Protein AF-0000000082378836 (afdb_homodimer)

Secondary structure (DSSP, 8-state):
-HHHHHHHHHHHS------SHHHHHHHHHHHHHHTHHHHHHHHHHHHHHHHHHHHHIIIIIHHHHHHHHHHHHHHHHS-TTSHHHHHHHHHHHHHHHHHHHHHHHHHHHHHHHHHHHHHHHHHHHHHHHHT----HHHHHHHHHHHTHHHHHHHHHHHHHHHHHHHHHHHHHHHHHHHHTT-HHHHHHHHHHHHHHHHHHHHHHHHHHHHHHHHHHSTT--THHHHHHHHHHHTTSHHHHHHHHHHHHHHHHHHHHHHHHHHHHS-S-HHHHHHHHHHHHHHHHHHHHHHHHHHHHHHHHHHHHTTPPPTTHHHHHHTS------------/-HHHHHHHHHHHS------SHHHHHHHHHHHHHHTHHHHHHHHHHHHHHHHHHHHHIIIIIHHHHHHHHHHHHHHHHS-TTSHHHHHHHHHHHHHHHHHHHHHHHHHHHHHHHHHHHHHHHHHHHHHHHHT----HHHHHHHHHHHTHHHHHHHHHHHHHHHHHHHHHHHHHHHHHHHHTT-HHHHHHHHHHHHHHHHHHHHHHHHHHHHHHHHHHSTT--THHHHHHHHHHHTT-HHHHHHHHHHHHHHHHHHHHHHHHHHHHS-S-HHHHHHHHHHHHHHHHHHHHHHHHHHHHHHHHHHHHTTPPPTTHHHHHHT-------------

pLDDT: mean 81.33, std 16.95, range [25.81, 95.31]

Structure (mmCIF, N/CA/C/O backbone):
data_AF-0000000082378836-model_v1
#
loop_
_entity.id
_entity.type
_entity.pdbx_description
1 polymer 'Uncharacterized protein'
#
loop_
_atom_site.group_PDB
_atom_site.id
_atom_site.type_symbol
_atom_site.label_atom_id
_atom_site.label_alt_id
_atom_site.label_comp_id
_atom_site.label_asym_id
_atom_site.label_entity_id
_atom_site.label_seq_id
_atom_site.pdbx_PDB_ins_code
_atom_site.Cartn_x
_atom_site.Cartn_y
_atom_site.Cartn_z
_atom_site.occupancy
_atom_site.B_iso_or_equiv
_atom_site.auth_seq_id
_atom_site.auth_comp_id
_atom_site.auth_asym_id
_atom_site.auth_atom_id
_atom_site.pdbx_PDB_model_num
ATOM 1 N N . MET A 1 1 ? -24.438 39.75 37.062 1 28.97 1 MET A N 1
ATOM 2 C CA . MET A 1 1 ? -23.281 38.844 37.25 1 28.97 1 MET A CA 1
ATOM 3 C C . MET A 1 1 ? -23.719 37.406 37.25 1 28.97 1 MET A C 1
ATOM 5 O O . MET A 1 1 ? -22.875 36.5 37.156 1 28.97 1 MET A O 1
ATOM 9 N N . GLY A 1 2 ? -25 37 37.531 1 36.09 2 GLY A N 1
ATOM 10 C CA . GLY A 1 2 ? -25.531 35.656 37.688 1 36.09 2 GLY A CA 1
ATOM 11 C C . GLY A 1 2 ? -25.734 34.969 36.375 1 36.09 2 GLY A C 1
ATOM 12 O O . GLY A 1 2 ? -25.734 33.719 36.312 1 36.09 2 GLY A O 1
ATOM 13 N N . LYS A 1 3 ? -26.234 35.594 35.375 1 44.06 3 LYS A N 1
ATOM 14 C CA . LYS A 1 3 ? -26.547 34.938 34.125 1 44.06 3 LYS A CA 1
ATOM 15 C C . LYS A 1 3 ? -25.266 34.562 33.375 1 44.06 3 LYS A C 1
ATOM 17 O O . LYS A 1 3 ? -25.266 33.594 32.594 1 44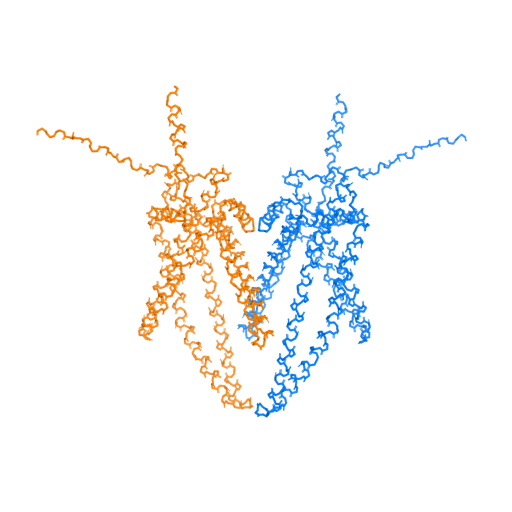.06 3 LYS A O 1
ATOM 22 N N . ALA A 1 4 ? -24.234 35.406 33.406 1 43.12 4 ALA A N 1
ATOM 23 C CA . ALA A 1 4 ? -22.984 35.062 32.75 1 43.12 4 ALA A CA 1
ATOM 24 C C . ALA A 1 4 ? -22.359 33.812 33.375 1 43.12 4 ALA A C 1
ATOM 26 O O . ALA A 1 4 ? -21.781 32.969 32.656 1 43.12 4 ALA A O 1
ATOM 27 N N . GLU A 1 5 ? -22.422 33.625 34.688 1 39.66 5 GLU A N 1
ATOM 28 C CA . GLU A 1 5 ? -21.891 32.406 35.344 1 39.66 5 GLU A CA 1
ATOM 29 C C . GLU A 1 5 ? -22.703 31.188 34.938 1 39.66 5 GLU A C 1
ATOM 31 O O . GLU A 1 5 ? -22.141 30.094 34.812 1 39.66 5 GLU A O 1
ATOM 36 N N . ALA A 1 6 ? -24.047 31.375 34.781 1 37.59 6 ALA A N 1
ATOM 37 C CA . ALA A 1 6 ? -24.875 30.219 34.438 1 37.59 6 ALA A CA 1
ATOM 38 C C . ALA A 1 6 ? -24.562 29.75 33 1 37.59 6 ALA A C 1
ATOM 40 O O . ALA A 1 6 ? -24.547 28.547 32.719 1 37.59 6 ALA A O 1
ATOM 41 N N . LEU A 1 7 ? -24.312 30.703 32.062 1 35.66 7 LEU A N 1
ATOM 42 C CA . LEU A 1 7 ? -23.969 30.328 30.688 1 35.66 7 LEU A CA 1
ATOM 43 C C . LEU A 1 7 ? -22.594 29.656 30.641 1 35.66 7 LEU A C 1
ATOM 45 O O . LEU A 1 7 ? -22.391 28.734 29.859 1 35.66 7 LEU A O 1
ATOM 49 N N . SER A 1 8 ? -21.609 30.156 31.438 1 36.69 8 SER A N 1
ATOM 50 C CA . SER A 1 8 ? -20.312 29.484 31.5 1 36.69 8 SER A CA 1
ATOM 51 C C . SER A 1 8 ? -20.422 28.109 32.125 1 36.69 8 SER A C 1
ATOM 53 O O . SER A 1 8 ? -19.688 27.188 31.781 1 36.69 8 SER A O 1
ATOM 55 N N . LEU A 1 9 ? -21.203 27.891 33.25 1 33.91 9 LEU A N 1
ATOM 56 C CA . LEU A 1 9 ? -21.406 26.578 33.844 1 33.91 9 LEU A CA 1
ATOM 57 C C . LEU A 1 9 ? -22.109 25.641 32.844 1 33.91 9 LEU A C 1
ATOM 59 O O . LEU A 1 9 ? -21.828 24.438 32.844 1 33.91 9 LEU A O 1
ATOM 63 N N . ILE A 1 10 ? -23.188 26.047 32.094 1 37.09 10 ILE A N 1
ATOM 64 C CA . ILE A 1 10 ? -23.859 25.25 31.094 1 37.09 10 ILE A CA 1
ATOM 65 C C . ILE A 1 10 ? -22.906 24.953 29.953 1 37.09 10 ILE A C 1
ATOM 67 O O . ILE A 1 10 ? -22.922 23.859 29.375 1 37.09 10 ILE A O 1
ATOM 71 N N . THR A 1 11 ? -22.141 25.906 29.438 1 38.75 11 THR A N 1
ATOM 72 C CA . THR A 1 11 ? -21.094 25.656 28.438 1 38.75 11 THR A CA 1
ATOM 73 C C . THR A 1 11 ? -20.031 24.703 28.984 1 38.75 11 THR A C 1
ATOM 75 O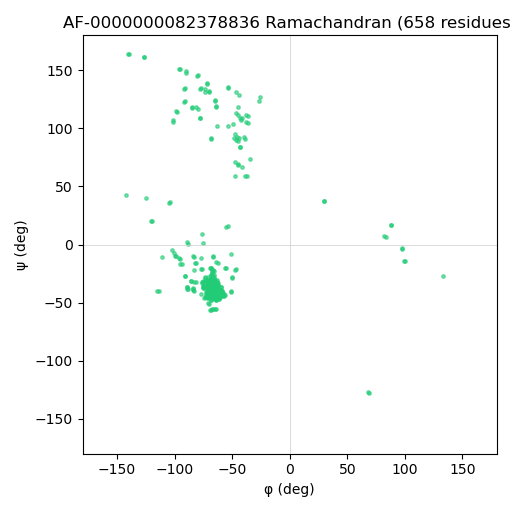 O . THR A 1 11 ? -19.406 23.969 28.234 1 38.75 11 THR A O 1
ATOM 78 N N . ALA A 1 12 ? -19.531 24.844 30.188 1 37.69 12 ALA A N 1
ATOM 79 C CA . ALA A 1 12 ? -18.594 24.031 30.953 1 37.69 12 ALA A CA 1
ATOM 80 C C . ALA A 1 12 ? -19.203 22.656 31.266 1 37.69 12 ALA A C 1
ATOM 82 O O . ALA A 1 12 ? -18.531 21.797 31.844 1 37.69 12 ALA A O 1
ATOM 83 N N . ALA A 1 13 ? -20.438 22.547 31.734 1 36.25 13 ALA A N 1
ATOM 84 C CA . ALA A 1 13 ? -21.047 21.234 32 1 36.25 13 ALA A CA 1
ATOM 85 C C . ALA A 1 13 ? -20.828 20.281 30.828 1 36.25 13 ALA A C 1
ATOM 87 O O . ALA A 1 13 ? -21.484 20.406 29.781 1 36.25 13 ALA A O 1
ATOM 88 N N . GLU A 1 14 ? -19.688 20 30.469 1 41.69 14 GLU A N 1
ATOM 89 C CA . GLU A 1 14 ? -18.875 19.172 29.594 1 41.69 14 GLU A CA 1
ATOM 90 C C . GLU A 1 14 ? -19.5 17.797 29.406 1 41.69 14 GLU A C 1
ATOM 92 O O . GLU A 1 14 ? -19.672 17.031 30.359 1 41.69 14 GLU A O 1
ATOM 97 N N . LYS A 1 15 ? -20.641 17.641 28.609 1 46.25 15 LYS A N 1
ATOM 98 C CA . LYS A 1 15 ? -21.109 16.281 28.328 1 46.25 15 LYS A CA 1
ATOM 99 C C . LYS A 1 15 ? -19.969 15.281 28.391 1 46.25 15 LYS A C 1
ATOM 101 O O . LYS A 1 15 ? -18.875 15.547 27.875 1 46.25 15 LYS A O 1
ATOM 106 N N . PRO A 1 16 ? -20.266 14.352 29.266 1 53.03 16 PRO A N 1
ATOM 107 C CA . PRO A 1 16 ? -19.188 13.375 29.469 1 53.03 16 PRO A CA 1
ATOM 108 C C . PRO A 1 16 ? -18.641 12.82 28.156 1 53.03 16 PRO A C 1
ATOM 110 O O . PRO A 1 16 ? -19.406 12.484 27.25 1 53.03 16 PRO A O 1
ATOM 113 N N . ARG A 1 17 ? -17.516 13.273 27.75 1 64.81 17 ARG A N 1
ATOM 114 C CA . ARG A 1 17 ? -16.703 12.742 26.656 1 64.81 17 ARG A CA 1
ATOM 115 C C . ARG A 1 17 ? -16.75 11.219 26.641 1 64.81 17 ARG A C 1
ATOM 117 O O . ARG A 1 17 ? -16.578 10.57 27.688 1 64.81 17 ARG A O 1
ATOM 124 N N . PRO A 1 18 ? -17.438 10.766 25.516 1 71.75 18 PRO A N 1
ATOM 125 C CA . PRO A 1 18 ? -17.359 9.305 25.484 1 71.75 18 PRO A CA 1
ATOM 126 C C . PRO A 1 18 ? -15.945 8.781 25.734 1 71.75 18 PRO A C 1
ATOM 128 O O . PRO A 1 18 ? -15.008 9.164 25.031 1 71.75 18 PRO A O 1
ATOM 131 N N . SER A 1 19 ? -15.875 8.172 26.812 1 75.31 19 SER A N 1
ATOM 132 C CA . SER A 1 19 ? -14.562 7.656 27.203 1 75.31 19 SER A CA 1
ATOM 133 C C . SER A 1 19 ? -14.445 6.164 26.891 1 75.31 19 SER A C 1
ATOM 135 O O . SER A 1 19 ? -13.336 5.621 26.828 1 75.31 19 SER A O 1
ATOM 137 N N . THR A 1 20 ? -15.664 5.656 26.531 1 85.06 20 THR A N 1
ATOM 138 C CA . THR A 1 20 ? -15.625 4.215 26.297 1 85.06 20 THR A CA 1
ATOM 139 C C . THR A 1 20 ? -16.188 3.871 24.922 1 85.06 20 THR A C 1
ATOM 141 O O . THR A 1 20 ? -16.891 4.672 24.312 1 85.06 20 THR A O 1
ATOM 144 N N . ALA A 1 21 ? -15.859 2.752 24.516 1 90.62 21 ALA A N 1
ATOM 145 C CA . ALA A 1 21 ? -16.312 2.275 23.203 1 90.62 21 ALA A CA 1
ATOM 146 C C . ALA A 1 21 ? -17.828 2.131 23.156 1 90.62 21 ALA A C 1
ATOM 148 O O . ALA A 1 21 ? -18.453 2.451 22.156 1 90.62 21 ALA A O 1
ATOM 149 N N . LEU A 1 22 ? -18.469 1.757 24.234 1 90.44 22 LEU A N 1
ATOM 150 C CA . LEU A 1 22 ? -19.906 1.527 24.281 1 90.44 22 LEU A CA 1
ATOM 151 C C . LEU A 1 22 ? -20.672 2.844 24.203 1 90.44 22 LEU A C 1
ATOM 153 O O . LEU A 1 22 ? -21.75 2.902 23.609 1 90.44 22 LEU A O 1
ATOM 157 N N . GLN A 1 23 ? -20.109 3.852 24.688 1 90.88 23 GLN A N 1
ATOM 158 C CA . GLN A 1 23 ? -20.719 5.172 24.609 1 90.88 23 GLN A CA 1
ATOM 159 C C . GLN A 1 23 ? -20.688 5.699 23.172 1 90.88 23 GLN A C 1
ATOM 161 O O . GLN A 1 23 ? -21.641 6.34 22.719 1 90.88 23 GLN A O 1
ATOM 166 N N . ILE A 1 24 ? -19.656 5.34 22.531 1 92.69 24 ILE A N 1
ATOM 167 C CA . ILE A 1 24 ? -19.516 5.742 21.141 1 92.69 24 ILE A CA 1
ATOM 168 C C . ILE A 1 24 ? -20.547 5 20.297 1 92.69 24 ILE A C 1
ATOM 170 O O . ILE A 1 24 ? -21.172 5.59 19.391 1 92.69 24 ILE A O 1
ATOM 174 N N . PHE A 1 25 ? -20.766 3.768 20.672 1 94.12 25 PHE A N 1
ATOM 175 C CA . PHE A 1 25 ? -21.766 2.975 19.938 1 94.12 25 PHE A CA 1
ATOM 176 C C . PHE A 1 25 ? -23.156 3.529 20.156 1 94.12 25 PHE A C 1
ATOM 178 O O . PHE A 1 25 ? -23.969 3.578 19.219 1 94.12 25 PHE A O 1
ATOM 185 N N . ARG A 1 26 ? -23.406 3.979 21.297 1 92.62 26 ARG A N 1
ATOM 186 C CA . ARG A 1 26 ? -24.719 4.527 21.609 1 92.62 26 ARG A CA 1
ATOM 187 C C . ARG A 1 26 ? -24.953 5.844 20.875 1 92.62 26 ARG A C 1
ATOM 189 O O . ARG A 1 26 ? -26.031 6.066 20.328 1 92.62 26 ARG A O 1
ATOM 196 N N . GLU A 1 27 ? -23.969 6.609 20.859 1 91.44 27 GLU A N 1
ATOM 197 C CA . GLU A 1 27 ? -24.094 7.883 20.156 1 91.44 27 GLU A CA 1
ATOM 198 C C . GLU A 1 27 ? -24.266 7.664 18.656 1 91.44 27 GLU A C 1
ATOM 200 O O . GLU A 1 27 ? -25.031 8.383 18 1 91.44 27 GLU A O 1
ATOM 205 N N . ALA A 1 28 ? -23.562 6.695 18.156 1 93.81 28 ALA A N 1
ATOM 206 C CA . ALA A 1 28 ? -23.672 6.387 16.734 1 93.81 28 ALA A CA 1
ATOM 207 C C . ALA A 1 28 ? -25.078 5.887 16.375 1 93.81 28 ALA A C 1
ATOM 209 O O . ALA A 1 28 ? -25.625 6.25 15.336 1 93.81 28 ALA A O 1
ATOM 210 N N . THR A 1 29 ? -25.594 5.109 17.25 1 92.5 29 THR A N 1
ATOM 211 C CA . THR A 1 29 ? -26.922 4.578 17.016 1 92.5 29 THR A CA 1
ATOM 212 C C . THR A 1 29 ? -27.969 5.691 17.047 1 92.5 29 THR A C 1
ATOM 214 O O . THR A 1 29 ? -28.906 5.691 16.25 1 92.5 29 THR A O 1
ATOM 217 N N . LYS A 1 30 ? -27.781 6.621 17.875 1 90.81 30 LYS A N 1
ATOM 218 C CA . LYS A 1 30 ? -28.688 7.762 17.953 1 90.81 30 LYS A CA 1
ATOM 219 C C . LYS A 1 30 ? -28.641 8.586 16.672 1 90.81 30 LYS A C 1
ATOM 221 O O . LYS A 1 30 ? -29.688 9.016 16.172 1 90.81 30 LYS A O 1
ATOM 226 N N . LEU A 1 31 ? -27.5 8.719 16.172 1 90 31 LEU A N 1
ATOM 227 C CA . LEU A 1 31 ? -27.344 9.5 14.953 1 90 31 LEU A CA 1
ATOM 228 C C . LEU A 1 31 ? -27.938 8.773 13.75 1 90 31 LEU A C 1
ATOM 230 O O . LEU A 1 31 ? -28.516 9.406 12.859 1 90 31 LEU A O 1
ATOM 234 N N . LEU A 1 32 ? -27.781 7.516 13.758 1 91.19 32 LEU A N 1
ATOM 235 C CA . LEU A 1 32 ? -28.344 6.723 12.672 1 91.19 32 LEU A CA 1
ATOM 236 C C . LEU A 1 32 ? -29.875 6.773 12.695 1 91.19 32 LEU A C 1
ATOM 238 O O . LEU A 1 32 ? -30.516 6.793 11.648 1 91.19 32 LEU A O 1
ATOM 242 N N . TRP A 1 33 ? -30.375 6.875 13.891 1 89.94 33 TRP A N 1
ATOM 243 C CA . TRP A 1 33 ? -31.828 6.93 14.039 1 89.94 33 TRP A CA 1
ATOM 244 C C . TRP A 1 33 ? -32.375 8.297 13.641 1 89.94 33 TRP A C 1
ATOM 246 O O . TRP A 1 33 ? -33.438 8.406 13.07 1 89.94 33 TRP A O 1
ATOM 256 N N . ARG A 1 34 ? -31.594 9.258 13.859 1 86.75 34 ARG A N 1
ATOM 257 C CA . ARG A 1 34 ? -31.984 10.617 13.492 1 86.75 34 ARG A CA 1
ATOM 258 C C . ARG A 1 34 ? -32.031 10.781 11.977 1 86.75 34 ARG A C 1
ATOM 260 O O . ARG A 1 34 ? -32.875 11.5 11.438 1 86.75 34 ARG A O 1
ATOM 267 N N . GLY A 1 35 ? -31.109 10.117 11.328 1 87.81 35 GLY A N 1
ATOM 268 C CA . GLY A 1 35 ? -31.062 10.172 9.883 1 87.81 35 GLY A CA 1
ATOM 269 C C . GLY A 1 35 ? -31.594 8.914 9.211 1 87.81 35 GLY A C 1
ATOM 270 O O . GLY A 1 35 ? -31.094 8.5 8.164 1 87.81 35 GLY A O 1
ATOM 271 N N . ARG A 1 36 ? -32.562 8.336 9.719 1 88.38 36 ARG A N 1
ATOM 272 C CA . ARG A 1 36 ? -33 7.027 9.266 1 88.38 36 ARG A CA 1
ATOM 273 C C . ARG A 1 36 ? -33.656 7.121 7.895 1 88.38 36 ARG A C 1
ATOM 275 O O . ARG A 1 36 ? -33.531 6.211 7.07 1 88.38 36 ARG A O 1
ATOM 282 N N . LYS A 1 37 ? -34.344 8.156 7.535 1 88.38 37 LYS A N 1
ATOM 283 C CA . LYS A 1 37 ? -35.062 8.266 6.27 1 88.38 37 LYS A CA 1
ATOM 284 C C . LYS A 1 37 ? -34.094 8.305 5.086 1 88.38 37 LYS A C 1
ATOM 286 O O . LYS A 1 37 ? -34.156 7.438 4.211 1 88.38 37 LYS A O 1
ATOM 291 N N . PRO A 1 38 ? -33.219 9.25 5.184 1 89.62 38 PRO A N 1
ATOM 292 C CA . PRO A 1 38 ? -32.281 9.219 4.066 1 89.62 38 PRO A CA 1
ATOM 293 C C . PRO A 1 38 ? -31.375 7.988 4.09 1 89.62 38 PRO A C 1
ATOM 295 O O . PRO A 1 38 ? -30.969 7.488 3.035 1 89.62 38 PRO A O 1
ATOM 298 N N . MET A 1 39 ? -31.156 7.492 5.215 1 90.5 39 MET A N 1
ATOM 299 C CA . MET A 1 39 ? -30.297 6.316 5.344 1 90.5 39 MET A CA 1
ATOM 300 C C . MET A 1 39 ? -30.938 5.098 4.691 1 90.5 39 MET A C 1
ATOM 302 O O . MET A 1 39 ? -30.266 4.328 4.004 1 90.5 39 MET A O 1
ATOM 306 N N . LEU A 1 40 ? -32.156 4.938 4.934 1 89.81 40 LEU A N 1
ATOM 307 C CA . LEU A 1 40 ? -32.875 3.812 4.34 1 89.81 40 LEU A CA 1
ATOM 308 C C . LEU A 1 40 ? -32.906 3.924 2.82 1 89.81 40 LEU A C 1
ATOM 310 O O . LEU A 1 40 ? -32.75 2.918 2.117 1 89.81 40 LEU A O 1
ATOM 314 N N . ALA A 1 41 ? -33.031 5.125 2.385 1 91.19 41 ALA A N 1
ATOM 315 C CA . ALA A 1 41 ? -33 5.34 0.94 1 91.19 41 ALA A CA 1
ATOM 316 C C . ALA A 1 41 ? -31.656 4.98 0.342 1 91.19 41 ALA A C 1
ATOM 318 O O . ALA A 1 41 ? -31.578 4.348 -0.715 1 91.19 41 ALA A O 1
ATOM 319 N N . ILE A 1 42 ? -30.641 5.32 1.013 1 90.94 42 ILE A N 1
ATOM 320 C CA . ILE A 1 42 ? -29.281 5.039 0.553 1 90.94 42 ILE A CA 1
ATOM 321 C C . ILE A 1 42 ? -29.031 3.531 0.562 1 90.94 42 ILE A C 1
ATOM 323 O O . ILE A 1 42 ? -28.484 2.98 -0.396 1 90.94 42 ILE A O 1
ATOM 327 N N . LEU A 1 43 ? -29.453 2.908 1.577 1 91.06 43 LEU A N 1
ATOM 328 C CA . LEU A 1 43 ? -29.234 1.47 1.707 1 91.06 43 LEU A CA 1
ATOM 329 C C . LEU A 1 43 ? -30.016 0.708 0.637 1 91.06 43 LEU A C 1
ATOM 331 O O . LEU A 1 43 ? -29.516 -0.281 0.092 1 91.06 43 LEU A O 1
ATOM 335 N N . LEU A 1 44 ? -31.156 1.253 0.313 1 90.31 44 LEU A N 1
ATOM 336 C CA . LEU A 1 44 ? -31.953 0.609 -0.721 1 90.31 44 LEU A CA 1
ATOM 337 C C . LEU A 1 44 ? -31.312 0.782 -2.094 1 90.31 44 LEU A C 1
ATOM 339 O O . LEU A 1 44 ? -31.312 -0.145 -2.906 1 90.31 44 LEU A O 1
ATOM 343 N N . ILE A 1 45 ? -30.766 1.862 -2.291 1 90.19 45 ILE A N 1
ATOM 344 C CA . ILE A 1 45 ? -30.078 2.125 -3.557 1 90.19 45 ILE A CA 1
ATOM 345 C C . ILE A 1 45 ? -28.859 1.222 -3.688 1 90.19 45 ILE A C 1
ATOM 347 O O . ILE A 1 45 ? -28.594 0.677 -4.762 1 90.19 45 ILE A O 1
ATOM 351 N N . LEU A 1 46 ? -28.203 1.032 -2.59 1 92.5 46 LEU A N 1
ATOM 352 C CA . LEU A 1 46 ? -26.969 0.268 -2.619 1 92.5 46 LEU A CA 1
ATOM 353 C C . LEU A 1 46 ? -27.25 -1.23 -2.605 1 92.5 46 LEU A C 1
ATOM 355 O O . LEU A 1 46 ? -26.375 -2.035 -2.928 1 92.5 46 LEU A O 1
ATOM 359 N N . LEU A 1 47 ? -28.422 -1.559 -2.262 1 90.19 47 LEU A N 1
ATOM 360 C CA . LEU A 1 47 ? -28.797 -2.969 -2.297 1 90.19 47 LEU A CA 1
ATOM 361 C C . LEU A 1 47 ? -28.844 -3.48 -3.732 1 90.19 47 LEU A C 1
ATOM 363 O O . LEU A 1 47 ? -28.594 -4.66 -3.984 1 90.19 47 LEU A O 1
ATOM 367 N N . LEU A 1 48 ? -29.047 -2.631 -4.645 1 88.5 48 LEU A N 1
ATOM 368 C CA . LEU A 1 48 ? -29.156 -3.018 -6.047 1 88.5 48 LEU A CA 1
ATOM 369 C C . LEU A 1 48 ? -27.812 -3.516 -6.574 1 88.5 48 LEU A C 1
ATOM 371 O O . LEU A 1 48 ? -27.703 -4.656 -7.035 1 88.5 48 LEU A O 1
ATOM 375 N N . PRO A 1 49 ? -26.812 -2.699 -6.453 1 88.62 49 PRO A N 1
ATOM 376 C CA . PRO A 1 49 ? -25.531 -3.223 -6.93 1 88.62 49 PRO A CA 1
ATOM 377 C C . PRO A 1 49 ? -25.062 -4.445 -6.145 1 88.62 49 PRO A C 1
ATOM 379 O O . PRO A 1 49 ? -24.438 -5.348 -6.711 1 88.62 49 PRO A O 1
ATOM 382 N N . GLN A 1 50 ? -25.359 -4.539 -4.93 1 87.62 50 GLN A N 1
ATOM 383 C CA . GLN A 1 50 ? -24.969 -5.707 -4.148 1 87.62 50 GLN A CA 1
ATOM 384 C C . GLN A 1 50 ? -25.75 -6.941 -4.586 1 87.62 50 GLN A C 1
ATOM 386 O O . GLN A 1 50 ? -25.203 -8.047 -4.617 1 87.62 50 GLN A O 1
ATOM 391 N N . ALA A 1 51 ? -26.969 -6.695 -4.906 1 86.06 51 ALA A N 1
ATOM 392 C CA . ALA A 1 51 ? -27.766 -7.797 -5.422 1 86.06 51 ALA A CA 1
ATOM 393 C C . ALA A 1 51 ? -27.25 -8.273 -6.773 1 86.06 51 ALA A C 1
ATOM 395 O O . ALA A 1 51 ? -27.25 -9.477 -7.051 1 86.06 51 ALA A O 1
ATOM 396 N N . LEU A 1 52 ? -26.797 -7.355 -7.539 1 84.56 52 LEU A N 1
ATOM 397 C CA . LEU A 1 52 ? -26.219 -7.703 -8.836 1 84.56 52 LEU A CA 1
ATOM 398 C C . LEU A 1 52 ? -24.953 -8.539 -8.656 1 84.56 52 LEU A C 1
ATOM 400 O O . LEU A 1 52 ? -24.719 -9.484 -9.414 1 84.56 52 LEU A O 1
ATOM 404 N N . VAL A 1 53 ? -24.203 -8.242 -7.668 1 85.38 53 VAL A N 1
ATOM 405 C CA . VAL A 1 53 ? -22.984 -8.992 -7.398 1 85.38 53 VAL A CA 1
ATOM 406 C C . VAL A 1 53 ? -23.328 -10.398 -6.918 1 85.38 53 VAL A C 1
ATOM 408 O O . VAL A 1 53 ? -22.734 -11.375 -7.383 1 85.38 53 VAL A O 1
ATOM 411 N N . VAL A 1 54 ? -24.281 -10.492 -6.098 1 83 54 VAL A N 1
ATOM 412 C CA . VAL A 1 54 ? -24.672 -11.797 -5.574 1 83 54 VAL A CA 1
ATOM 413 C C . VAL A 1 54 ? -25.25 -12.648 -6.703 1 83 54 VAL A C 1
ATOM 415 O O . VAL A 1 54 ? -24.906 -13.828 -6.828 1 83 54 VAL A O 1
ATOM 418 N N . LEU A 1 55 ? -26.031 -12.031 -7.48 1 78.38 55 LEU A N 1
ATOM 419 C CA . LEU A 1 55 ? -26.609 -12.742 -8.609 1 78.38 55 LEU A CA 1
ATOM 420 C C . LEU A 1 55 ? -25.531 -13.164 -9.609 1 78.38 55 LEU A C 1
ATOM 422 O O . LEU A 1 55 ? -25.562 -14.281 -10.125 1 78.38 55 LEU A O 1
ATOM 426 N N . GLY A 1 56 ? -24.609 -12.297 -9.859 1 78.31 56 GLY A N 1
ATOM 427 C CA . GLY A 1 56 ? -23.516 -12.625 -10.758 1 78.31 56 GLY A CA 1
ATOM 428 C C . GLY A 1 56 ? -22.625 -13.75 -10.242 1 78.31 56 GLY A C 1
ATOM 429 O O . GLY A 1 56 ? -22.219 -14.625 -11.008 1 78.31 56 GLY A O 1
ATOM 430 N N . LEU A 1 57 ? -22.391 -13.781 -8.977 1 78.12 57 LEU A N 1
ATOM 431 C CA . LEU A 1 57 ? -21.578 -14.828 -8.367 1 78.12 57 LEU A CA 1
ATOM 432 C C . LEU A 1 57 ? -22.281 -16.172 -8.438 1 78.12 57 LEU A C 1
ATOM 434 O O . LEU A 1 57 ? -21.656 -17.188 -8.75 1 78.12 57 LEU A O 1
ATOM 438 N N . TYR A 1 58 ? -23.594 -16.156 -8.328 1 76.69 58 TYR A N 1
ATOM 439 C CA . TYR A 1 58 ? -24.359 -17.391 -8.305 1 76.69 58 TYR A CA 1
ATOM 440 C C . TYR A 1 58 ? -24.641 -17.891 -9.719 1 76.69 58 TYR A C 1
ATOM 442 O O . TYR A 1 58 ? -24.547 -19.094 -9.992 1 76.69 58 TYR A O 1
ATOM 450 N N . LEU A 1 59 ? -24.922 -17 -10.594 1 74.62 59 LEU A N 1
ATOM 451 C CA . LEU A 1 59 ? -25.375 -17.406 -11.922 1 74.62 59 LEU A CA 1
ATOM 452 C C . LEU A 1 59 ? -24.188 -17.672 -12.836 1 74.62 59 LEU A C 1
ATOM 454 O O . LEU A 1 59 ? -24.234 -18.578 -13.68 1 74.62 59 LEU A O 1
ATOM 458 N N . PHE A 1 60 ? -23.109 -16.922 -12.57 1 77.38 60 PHE A N 1
ATOM 459 C CA . PHE A 1 60 ? -22.047 -17.016 -13.555 1 77.38 60 PHE A CA 1
ATOM 460 C C . PHE A 1 60 ? -20.797 -17.641 -12.945 1 77.38 60 PHE A C 1
ATOM 462 O O . PHE A 1 60 ? -20.25 -18.594 -13.477 1 77.38 60 PHE A O 1
ATOM 469 N N . VAL A 1 61 ? -20.453 -17.328 -11.758 1 79 61 VAL A N 1
ATOM 470 C CA . VAL A 1 61 ? -19.156 -17.703 -11.211 1 79 61 VAL A CA 1
ATOM 471 C C . VAL A 1 61 ? -19.219 -19.125 -10.664 1 79 61 VAL A C 1
ATOM 473 O O . VAL A 1 61 ? -18.297 -19.922 -10.883 1 79 61 VAL A O 1
ATOM 476 N N . THR A 1 62 ? -20.312 -19.453 -10.078 1 78.88 62 THR A N 1
ATOM 477 C CA . THR A 1 62 ? -20.391 -20.781 -9.461 1 78.88 62 THR A CA 1
ATOM 478 C C . THR A 1 62 ? -20.453 -21.875 -10.531 1 78.88 62 THR A C 1
ATOM 480 O O . THR A 1 62 ? -19.656 -22.812 -10.492 1 78.88 62 THR A O 1
ATOM 483 N N . PRO A 1 63 ? -21.328 -21.766 -11.508 1 81.62 63 PRO A N 1
ATOM 484 C CA . PRO A 1 63 ? -21.328 -22.812 -12.531 1 81.62 63 PRO A CA 1
ATOM 485 C C . PRO A 1 63 ? -20.031 -22.844 -13.344 1 81.62 63 PRO A C 1
ATOM 487 O O . PRO A 1 63 ? -19.562 -23.922 -13.719 1 81.62 63 PRO A O 1
ATOM 490 N N . LEU A 1 64 ? -19.5 -21.75 -13.594 1 84.62 64 LEU A N 1
ATOM 491 C CA . LEU A 1 64 ? -18.25 -21.703 -14.352 1 84.62 64 LEU A CA 1
ATOM 492 C C . LEU A 1 64 ? -17.109 -22.328 -13.562 1 84.62 64 LEU A C 1
ATOM 494 O O . LEU A 1 64 ? -16.281 -23.031 -14.133 1 84.62 64 LEU A O 1
ATOM 498 N N . THR A 1 65 ? -17.016 -22.125 -12.281 1 86.31 65 THR A N 1
ATOM 499 C CA . THR A 1 65 ? -15.984 -22.719 -11.438 1 86.31 65 THR A CA 1
ATOM 500 C C . THR A 1 65 ? -16.156 -24.234 -11.344 1 86.31 65 THR A C 1
ATOM 502 O O . THR A 1 65 ? -15.18 -24.984 -11.391 1 86.31 65 THR A O 1
ATOM 505 N N . LYS A 1 66 ? -17.359 -24.703 -11.281 1 84.44 66 LYS A N 1
ATOM 506 C CA . LYS A 1 66 ? -17.609 -26.141 -11.242 1 84.44 66 LYS A CA 1
ATOM 507 C C . LYS A 1 66 ? -17.219 -26.812 -12.555 1 84.44 66 LYS A C 1
ATOM 509 O O . LYS A 1 66 ? -16.578 -27.875 -12.555 1 84.44 66 LYS A O 1
ATOM 514 N N . ASP A 1 67 ? -17.609 -26.109 -13.539 1 88.19 67 ASP A N 1
ATOM 515 C CA . ASP A 1 67 ? -17.266 -26.641 -14.859 1 88.19 67 ASP A CA 1
ATOM 516 C C . ASP A 1 67 ? -15.75 -26.688 -15.047 1 88.19 67 ASP A C 1
ATOM 518 O O . ASP A 1 67 ? -15.227 -27.672 -15.586 1 88.19 67 ASP A O 1
ATOM 522 N N . MET A 1 68 ? -15.094 -25.672 -14.641 1 88.44 68 MET A N 1
ATOM 523 C CA . MET A 1 68 ? -13.633 -25.609 -14.742 1 88.44 68 MET A CA 1
ATOM 524 C C . MET A 1 68 ? -12.992 -26.719 -13.906 1 88.44 68 MET A C 1
ATOM 526 O O . MET A 1 68 ? -12.023 -27.359 -14.344 1 88.44 68 MET A O 1
ATOM 530 N N . LEU A 1 69 ? -13.516 -27.031 -12.75 1 85.81 69 LEU A N 1
ATOM 531 C CA . LEU A 1 69 ? -12.961 -28.047 -11.867 1 85.81 69 LEU A CA 1
ATOM 532 C C . LEU A 1 69 ? -13.164 -29.438 -12.453 1 85.81 69 LEU A C 1
ATOM 534 O O . LEU A 1 69 ? -12.258 -30.281 -12.391 1 85.81 69 LEU A O 1
ATOM 538 N N . ILE A 1 70 ? -14.305 -29.641 -13.016 1 87.88 70 ILE A N 1
ATOM 539 C CA . ILE A 1 70 ? -14.586 -30.938 -13.641 1 87.88 70 ILE A CA 1
ATOM 540 C C . ILE A 1 70 ? -13.648 -31.156 -14.82 1 87.88 70 ILE A C 1
ATOM 542 O O . ILE A 1 70 ? -13.062 -32.25 -14.953 1 87.88 70 ILE A O 1
ATOM 546 N N . LYS A 1 71 ? -13.508 -30.141 -15.578 1 90.31 71 LYS A N 1
ATOM 547 C CA . LYS A 1 71 ? -12.617 -30.234 -16.719 1 90.31 71 LYS A CA 1
ATOM 548 C C . LYS A 1 71 ? -11.172 -30.438 -16.281 1 90.31 71 LYS A C 1
ATOM 550 O O . LYS A 1 71 ? -10.422 -31.188 -16.906 1 90.31 71 LYS A O 1
ATOM 555 N N . SER A 1 72 ? -10.742 -29.797 -15.188 1 87.06 72 SER A N 1
ATOM 556 C CA . SER A 1 72 ? -9.383 -29.922 -14.672 1 87.06 72 SER A CA 1
ATOM 557 C C . SER A 1 72 ? -9.125 -31.328 -14.125 1 87.06 72 SER A C 1
ATOM 559 O O . SER A 1 72 ? -8.023 -31.859 -14.266 1 87.06 72 SER A O 1
ATOM 561 N N . PHE A 1 73 ? -10.125 -31.891 -13.602 1 85.81 73 PHE A N 1
ATOM 562 C CA . PHE A 1 73 ? -9.984 -33.25 -13.086 1 85.81 73 PHE A CA 1
ATOM 563 C C . PHE A 1 73 ? -9.922 -34.25 -14.219 1 85.81 73 PHE A C 1
ATOM 565 O O . PHE A 1 73 ? -9.172 -35.25 -14.148 1 85.81 73 PHE A O 1
ATOM 572 N N . THR A 1 74 ? -10.688 -34 -15.258 1 87.38 74 THR A N 1
ATOM 573 C CA . THR A 1 74 ? -10.656 -34.875 -16.422 1 87.38 74 THR A CA 1
ATOM 574 C C . THR A 1 74 ? -9.32 -34.75 -17.156 1 87.38 74 THR A C 1
ATOM 576 O O . THR A 1 74 ? -8.844 -35.688 -17.75 1 87.38 74 THR A O 1
ATOM 579 N N . LEU A 1 75 ? -8.758 -33.594 -17.125 1 86 75 LEU A N 1
ATOM 580 C CA . LEU A 1 75 ? -7.465 -33.344 -17.75 1 86 75 LEU A CA 1
ATOM 581 C C . LEU A 1 75 ? -6.371 -34.188 -17.109 1 86 75 LEU A C 1
ATOM 583 O O . LEU A 1 75 ? -5.457 -34.656 -17.797 1 86 75 LEU A O 1
ATOM 587 N N . LYS A 1 76 ? -6.422 -34.438 -15.844 1 79.44 76 LYS A N 1
ATOM 588 C CA . LYS A 1 76 ? -5.418 -35.188 -15.109 1 79.44 76 LYS A CA 1
ATOM 589 C C . LYS A 1 76 ? -5.438 -36.656 -15.523 1 79.44 76 LYS A C 1
ATOM 591 O O . LYS A 1 76 ? -4.426 -37.375 -15.406 1 79.44 76 LYS A O 1
ATOM 596 N N . THR A 1 77 ? -6.551 -37.156 -16.125 1 81.25 77 THR A N 1
ATOM 597 C CA . THR A 1 77 ? -6.691 -38.562 -16.469 1 81.25 77 THR A CA 1
ATOM 598 C C . THR A 1 77 ? -6.301 -38.812 -17.922 1 81.25 77 THR A C 1
ATOM 600 O O . THR A 1 77 ? -6.133 -39.938 -18.344 1 81.25 77 THR A O 1
ATOM 603 N N . LYS A 1 78 ? -6.164 -37.781 -18.656 1 82.69 78 LYS A N 1
ATOM 604 C CA . LYS A 1 78 ? -5.859 -37.938 -20.062 1 82.69 78 LYS A CA 1
ATOM 605 C C . LYS A 1 78 ? -4.355 -37.844 -20.328 1 82.69 78 LYS A C 1
ATOM 607 O O . LYS A 1 78 ? -3.639 -37.188 -19.562 1 82.69 78 LYS A O 1
AT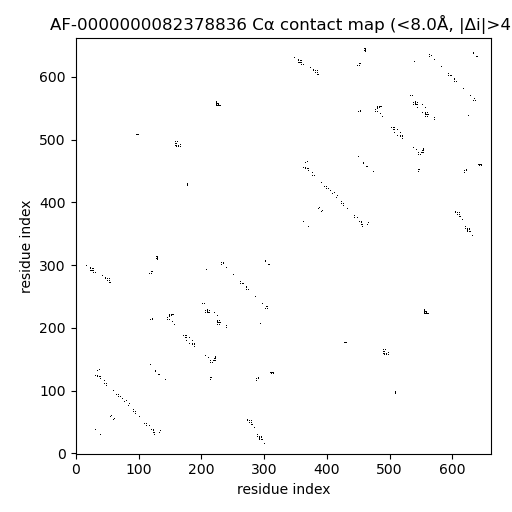OM 612 N N . HIS A 1 79 ? -3.92 -38.5 -21.344 1 78.31 79 HIS A N 1
ATOM 613 C CA . HIS A 1 79 ? -2.508 -38.469 -21.703 1 78.31 79 HIS A CA 1
ATOM 614 C C . HIS A 1 79 ? -2.125 -37.125 -22.328 1 78.31 79 HIS A C 1
ATOM 616 O O . HIS A 1 79 ? -2.873 -36.594 -23.141 1 78.31 79 HIS A O 1
ATOM 622 N N . ARG A 1 80 ? -1.07 -36.5 -21.953 1 78.69 80 ARG A N 1
ATOM 623 C CA . ARG A 1 80 ? -0.59 -35.188 -22.328 1 78.69 80 ARG A CA 1
ATOM 624 C C . ARG A 1 80 ? -0.42 -35.062 -23.828 1 78.69 80 ARG A C 1
ATOM 626 O O . ARG A 1 80 ? -0.533 -33.969 -24.391 1 78.69 80 ARG A O 1
ATOM 633 N N . THR A 1 81 ? -0.31 -36.188 -24.562 1 79.44 81 THR A N 1
ATOM 634 C CA . THR A 1 81 ? -0.037 -36.125 -26 1 79.44 81 THR A CA 1
ATOM 635 C C . THR A 1 81 ? -1.314 -36.375 -26.797 1 79.44 81 THR A C 1
ATOM 637 O O . THR A 1 81 ? -1.318 -36.219 -28.016 1 79.44 81 THR A O 1
ATOM 640 N N . SER A 1 82 ? -2.367 -36.688 -26.156 1 83.81 82 SER A N 1
ATOM 641 C CA . SER A 1 82 ? -3.619 -36.938 -26.859 1 83.81 82 SER A CA 1
ATOM 642 C C . SER A 1 82 ? -4.285 -35.625 -27.281 1 83.81 82 SER A C 1
ATOM 644 O O . SER A 1 82 ? -4.148 -34.594 -26.594 1 83.81 82 SER A O 1
ATOM 646 N N . PRO A 1 83 ? -4.742 -35.5 -28.484 1 86.5 83 PRO A N 1
ATOM 647 C CA . PRO A 1 83 ? -5.469 -34.312 -28.922 1 86.5 83 PRO A CA 1
ATOM 648 C C . PRO A 1 83 ? -6.594 -33.938 -27.969 1 86.5 83 PRO A C 1
ATOM 650 O O . PRO A 1 83 ? -6.891 -32.75 -27.828 1 86.5 83 PRO A O 1
ATOM 653 N N . ALA A 1 84 ? -7.148 -34.938 -27.281 1 86.19 84 ALA A N 1
ATOM 654 C CA . ALA A 1 84 ? -8.211 -34.656 -26.312 1 86.19 84 ALA A CA 1
ATOM 655 C C . ALA A 1 84 ? -7.691 -33.844 -25.141 1 86.19 84 ALA A C 1
ATOM 657 O O . ALA A 1 84 ? -8.414 -33 -24.594 1 86.19 84 ALA A O 1
ATOM 658 N N . TYR A 1 85 ? -6.484 -33.938 -24.859 1 86.31 85 TYR A N 1
ATOM 659 C CA . TYR A 1 85 ? -5.84 -33.188 -23.781 1 86.31 85 TYR A CA 1
ATOM 660 C C . TYR A 1 85 ? -5.719 -31.719 -24.156 1 86.31 85 TYR A C 1
ATOM 662 O O . TYR A 1 85 ? -6.039 -30.844 -23.344 1 86.31 85 TYR A O 1
ATOM 670 N N . HIS A 1 86 ? -5.336 -31.484 -25.359 1 86.56 86 HIS A N 1
ATOM 671 C CA . HIS A 1 86 ? -5.156 -30.109 -25.797 1 86.56 86 HIS A CA 1
ATOM 672 C C . HIS A 1 86 ? -6.496 -29.375 -25.891 1 86.56 86 HIS A C 1
ATOM 674 O O . HIS A 1 86 ? -6.59 -28.188 -25.594 1 86.56 86 HIS A O 1
ATOM 680 N N . GLU A 1 87 ? -7.469 -30.156 -26.297 1 88.69 87 GLU A N 1
ATOM 681 C CA . GLU A 1 87 ? -8.797 -29.562 -26.391 1 88.69 87 GLU A CA 1
ATOM 682 C C . GLU A 1 87 ? -9.336 -29.219 -25 1 88.69 87 GLU A C 1
ATOM 684 O O . GLU A 1 87 ? -9.914 -28.141 -24.797 1 88.69 87 GLU A O 1
ATOM 689 N N . LEU A 1 88 ? -9.109 -30.078 -24.094 1 88.75 88 LEU A N 1
ATOM 690 C CA . LEU A 1 88 ? -9.562 -29.844 -22.734 1 88.75 88 LEU A CA 1
ATOM 691 C C . LEU A 1 88 ? -8.766 -28.719 -22.078 1 88.75 88 LEU A C 1
ATOM 693 O O . LEU A 1 88 ? -9.32 -27.922 -21.312 1 88.75 88 LEU A O 1
ATOM 697 N N . LEU A 1 89 ? -7.555 -28.656 -22.406 1 87.06 89 LEU A N 1
ATOM 698 C CA . LEU A 1 89 ? -6.715 -27.609 -21.859 1 87.06 89 LEU A CA 1
ATOM 699 C C . LEU A 1 89 ? -7.152 -26.234 -22.375 1 87.06 89 LEU A C 1
ATOM 701 O O . LEU A 1 89 ? -7.215 -25.266 -21.609 1 87.06 89 LEU A O 1
ATOM 705 N N . THR A 1 90 ? -7.426 -26.172 -23.578 1 86.69 90 THR A N 1
ATOM 706 C CA . THR A 1 90 ? -7.898 -24.922 -24.156 1 86.69 90 THR A CA 1
ATOM 707 C C . THR A 1 90 ? -9.242 -24.531 -23.562 1 86.69 90 THR A C 1
ATOM 709 O O . THR A 1 90 ? -9.508 -23.344 -23.328 1 86.69 90 THR A O 1
ATOM 712 N N . ALA A 1 91 ? -10.016 -25.531 -23.266 1 88.88 91 ALA A N 1
ATOM 713 C CA . ALA A 1 91 ? -11.32 -25.266 -22.672 1 88.88 91 ALA A CA 1
ATOM 714 C C . ALA A 1 91 ? -11.164 -24.734 -21.234 1 88.88 91 ALA A C 1
ATOM 716 O O . ALA A 1 91 ? -11.883 -23.828 -20.828 1 88.88 91 ALA A O 1
ATOM 717 N N . VAL A 1 92 ? -10.281 -25.281 -20.547 1 87.56 92 VAL A N 1
ATOM 718 C CA . VAL A 1 92 ? -10.023 -24.844 -19.172 1 87.56 92 VAL A CA 1
ATOM 719 C C . VAL A 1 92 ? -9.469 -23.406 -19.188 1 87.56 92 VAL A C 1
ATOM 721 O O . VAL A 1 92 ? -9.859 -22.578 -18.359 1 87.56 92 VAL A O 1
ATOM 724 N N . MET A 1 93 ? -8.664 -23.188 -20.156 1 86.06 93 MET A N 1
ATOM 725 C CA . MET A 1 93 ? -8.07 -21.844 -20.25 1 86.06 93 MET A CA 1
ATOM 726 C C . MET A 1 93 ? -9.133 -20.812 -20.625 1 86.06 93 MET A C 1
ATOM 728 O O . MET A 1 93 ? -9.109 -19.688 -20.109 1 86.06 93 MET A O 1
ATOM 732 N N . ASN A 1 94 ? -10.031 -21.188 -21.391 1 86.25 94 ASN A N 1
ATOM 733 C CA . ASN A 1 94 ? -11.117 -20.281 -21.734 1 86.25 94 ASN A CA 1
ATOM 734 C C . ASN A 1 94 ? -12.031 -20.016 -20.547 1 86.25 94 ASN A C 1
ATOM 736 O O . ASN A 1 94 ? -12.484 -18.875 -20.344 1 86.25 94 ASN A O 1
ATOM 740 N N . ASP A 1 95 ? -12.258 -21.031 -19.812 1 87.94 95 ASP A N 1
ATOM 741 C CA . ASP A 1 95 ? -13.062 -20.859 -18.609 1 87.94 95 ASP A CA 1
ATOM 742 C C . ASP A 1 95 ? -12.352 -19.953 -17.594 1 87.94 95 ASP A C 1
ATOM 744 O O . ASP A 1 95 ? -12.992 -19.125 -16.953 1 87.94 95 ASP A O 1
ATOM 748 N N . LEU A 1 96 ? -11.117 -20.156 -17.516 1 87.25 96 LEU A N 1
ATOM 749 C CA . LEU A 1 96 ? -10.32 -19.344 -16.625 1 87.25 96 LEU A CA 1
ATOM 750 C C . LEU A 1 96 ? -10.328 -17.875 -17.062 1 87.25 96 LEU A C 1
ATOM 752 O O . LEU A 1 96 ? -10.336 -16.969 -16.219 1 87.25 96 LEU A O 1
ATOM 756 N N . ARG A 1 97 ? -10.344 -17.703 -18.266 1 86.56 97 ARG A N 1
ATOM 757 C CA . ARG A 1 97 ? -10.383 -16.344 -18.797 1 86.56 97 ARG A CA 1
ATOM 758 C C . ARG A 1 97 ? -11.727 -15.68 -18.484 1 86.56 97 ARG A C 1
ATOM 760 O O . ARG A 1 97 ? -11.773 -14.516 -18.094 1 86.56 97 ARG A O 1
ATOM 767 N N . GLU A 1 98 ? -12.75 -16.359 -18.641 1 86.69 98 GLU A N 1
ATOM 768 C CA . GLU A 1 98 ? -14.078 -15.828 -18.344 1 86.69 98 GLU A CA 1
ATOM 769 C C . GLU A 1 98 ? -14.242 -15.562 -16.859 1 86.69 98 GLU A C 1
ATOM 771 O O . GLU A 1 98 ? -14.844 -14.562 -16.469 1 86.69 98 GLU A O 1
ATOM 776 N N . LEU A 1 99 ? -13.688 -16.438 -16.109 1 87.31 99 LEU A N 1
ATOM 777 C CA . LEU A 1 99 ? -13.758 -16.266 -14.656 1 87.31 99 LEU A CA 1
ATOM 778 C C . LEU A 1 99 ? -12.961 -15.047 -14.219 1 87.31 99 LEU A C 1
ATOM 780 O O . LEU A 1 99 ? -13.383 -14.312 -13.32 1 87.31 99 LEU A O 1
ATOM 784 N N . THR A 1 100 ? -11.859 -14.883 -14.773 1 86.75 100 THR A N 1
ATOM 785 C CA . THR A 1 100 ? -11.039 -13.727 -14.445 1 86.75 100 THR A CA 1
ATOM 786 C C . THR A 1 100 ? -11.758 -12.43 -14.82 1 86.75 100 THR A C 1
ATOM 788 O O . THR A 1 100 ? -11.695 -11.445 -14.078 1 86.75 100 THR A O 1
ATOM 791 N N . GLY A 1 101 ? -12.422 -12.43 -15.891 1 84.31 101 GLY A N 1
ATOM 792 C CA . GLY A 1 101 ? -13.195 -11.266 -16.281 1 84.31 101 GLY A CA 1
ATOM 793 C C . GLY A 1 101 ? -14.344 -10.961 -15.344 1 84.31 101 GLY A C 1
ATOM 794 O O . GLY A 1 101 ? -14.578 -9.805 -14.984 1 84.31 101 GLY A O 1
ATOM 795 N N . ALA A 1 102 ? -14.992 -11.984 -14.992 1 85.12 102 ALA A N 1
ATOM 796 C CA . ALA A 1 102 ? -16.094 -11.82 -14.055 1 85.12 102 ALA A CA 1
ATOM 797 C C . ALA A 1 102 ? -15.602 -11.305 -12.703 1 85.12 102 ALA A C 1
ATOM 799 O O . ALA A 1 102 ? -16.25 -10.461 -12.078 1 85.12 102 ALA A O 1
ATOM 800 N N . GLN A 1 103 ? -14.484 -11.789 -12.281 1 85.25 103 GLN A N 1
ATOM 801 C CA . GLN A 1 103 ? -13.93 -11.359 -11.008 1 85.25 103 GLN A CA 1
ATOM 802 C C . GLN A 1 103 ? -13.523 -9.883 -11.062 1 85.25 103 GLN A C 1
ATOM 804 O O . GLN A 1 103 ? -13.695 -9.156 -10.078 1 85.25 103 GLN A O 1
ATOM 809 N N . LEU A 1 104 ? -13.031 -9.461 -12.086 1 85.5 104 LEU A N 1
ATOM 810 C CA . LEU A 1 104 ? -12.664 -8.062 -12.242 1 85.5 104 LEU A CA 1
ATOM 811 C C . LEU A 1 104 ? -13.891 -7.164 -12.227 1 85.5 104 LEU A C 1
ATOM 813 O O . LEU A 1 104 ? -13.867 -6.07 -11.656 1 85.5 104 LEU A O 1
ATOM 817 N N . ALA A 1 105 ? -14.914 -7.617 -12.82 1 85.5 105 ALA A N 1
ATOM 818 C CA . ALA A 1 105 ? -16.156 -6.844 -12.836 1 85.5 105 ALA A CA 1
ATOM 819 C C . ALA A 1 105 ? -16.734 -6.723 -11.43 1 85.5 105 ALA A C 1
ATOM 821 O O . ALA A 1 105 ? -17.172 -5.641 -11.023 1 85.5 105 ALA A O 1
ATOM 822 N N . VAL A 1 106 ? -16.672 -7.789 -10.727 1 85.12 106 VAL A N 1
ATOM 823 C CA . VAL A 1 106 ? -17.188 -7.781 -9.359 1 85.12 106 VAL A CA 1
ATOM 824 C C . VAL A 1 106 ? -16.344 -6.848 -8.492 1 85.12 106 VAL A C 1
ATOM 826 O O . VAL A 1 106 ? -16.875 -6.117 -7.656 1 85.12 106 VAL A O 1
ATOM 829 N N . LEU A 1 107 ? -15.047 -6.855 -8.703 1 85.62 107 LEU A N 1
ATOM 830 C CA . LEU A 1 107 ? -14.148 -5.992 -7.941 1 85.62 107 LEU A CA 1
ATOM 831 C C . LEU A 1 107 ? -14.43 -4.523 -8.234 1 85.62 107 LEU A C 1
ATOM 833 O O . LEU A 1 107 ? -14.414 -3.689 -7.328 1 85.62 107 LEU A O 1
ATOM 837 N N . LEU A 1 108 ? -14.711 -4.258 -9.414 1 87.62 108 LEU A N 1
ATOM 838 C CA . LEU A 1 108 ? -14.984 -2.879 -9.805 1 87.62 108 LEU A CA 1
ATOM 839 C C . LEU A 1 108 ? -16.312 -2.404 -9.227 1 87.62 108 LEU A C 1
ATOM 841 O O . LEU A 1 108 ? -16.391 -1.307 -8.664 1 87.62 108 LEU A O 1
ATOM 845 N N . ILE A 1 109 ? -17.344 -3.211 -9.297 1 89.56 109 ILE A N 1
ATOM 846 C CA . ILE A 1 109 ? -18.656 -2.85 -8.773 1 89.56 109 ILE A CA 1
ATOM 847 C C . ILE A 1 109 ? -18.594 -2.717 -7.254 1 89.56 109 ILE A C 1
ATOM 849 O O . ILE A 1 109 ? -19.156 -1.786 -6.684 1 89.56 109 ILE A O 1
ATOM 853 N N . SER A 1 110 ? -17.875 -3.609 -6.688 1 86.94 110 SER A N 1
ATOM 854 C CA . SER A 1 110 ? -17.734 -3.566 -5.238 1 86.94 110 SER A CA 1
ATOM 855 C C . SER A 1 110 ? -16.969 -2.316 -4.797 1 86.94 110 SER A C 1
ATOM 857 O O . SER A 1 110 ? -17.297 -1.72 -3.768 1 86.94 110 SER A O 1
ATOM 859 N N . PHE A 1 111 ? -16.031 -1.89 -5.547 1 90.06 111 PHE A N 1
ATOM 860 C CA . PHE A 1 111 ? -15.25 -0.706 -5.215 1 90.06 111 PHE A CA 1
ATOM 861 C C . PHE A 1 111 ? -16.094 0.556 -5.336 1 90.06 111 PHE A C 1
ATOM 863 O O . PHE A 1 111 ? -16.109 1.391 -4.43 1 90.06 111 PHE A O 1
ATOM 870 N N . LEU A 1 112 ? -16.797 0.631 -6.391 1 91.12 112 LEU A N 1
ATOM 871 C CA . LEU A 1 112 ? -17.641 1.802 -6.625 1 91.12 112 LEU A CA 1
ATOM 872 C C . LEU A 1 112 ? -18.766 1.874 -5.602 1 91.12 112 LEU A C 1
ATOM 874 O O . LEU A 1 112 ? -19.094 2.953 -5.102 1 91.12 112 LEU A O 1
ATOM 878 N N . SER A 1 113 ? -19.328 0.744 -5.281 1 91.75 113 SER A N 1
ATOM 879 C CA . SER A 1 113 ? -20.391 0.701 -4.293 1 91.75 113 SER A CA 1
ATOM 880 C C . SER A 1 113 ? -19.891 1.055 -2.902 1 91.75 113 SER A C 1
ATOM 882 O O . SER A 1 113 ? -20.562 1.75 -2.145 1 91.75 113 SER A O 1
ATOM 884 N N . SER A 1 114 ? -18.75 0.619 -2.617 1 90.56 114 SER A N 1
ATOM 885 C CA . SER A 1 114 ? -18.172 0.926 -1.316 1 90.56 114 SER A CA 1
ATOM 886 C C . SER A 1 114 ? -17.844 2.41 -1.194 1 90.56 114 SER A C 1
ATOM 888 O O . SER A 1 114 ? -18.062 3.016 -0.142 1 90.56 114 SER A O 1
ATOM 890 N N . ALA A 1 115 ? -17.312 2.971 -2.234 1 92.5 115 ALA A N 1
ATOM 891 C CA . ALA A 1 115 ? -17 4.402 -2.236 1 92.5 115 ALA A CA 1
ATOM 892 C C . ALA A 1 115 ? -18.281 5.227 -2.062 1 92.5 115 ALA A C 1
ATOM 894 O O . ALA A 1 115 ? -18.297 6.191 -1.293 1 92.5 115 ALA A O 1
ATOM 895 N N . PHE A 1 116 ? -19.266 4.809 -2.754 1 93 116 PHE A N 1
ATOM 896 C CA . PHE A 1 116 ? -20.547 5.504 -2.652 1 93 116 PHE A CA 1
ATOM 897 C C . PHE A 1 116 ? -21.125 5.367 -1.251 1 93 116 PHE A C 1
ATOM 899 O O . PHE A 1 116 ? -21.656 6.332 -0.699 1 93 116 PHE A O 1
ATOM 906 N N . LEU A 1 117 ? -21 4.254 -0.698 1 93.75 117 LEU A N 1
ATOM 907 C CA . LEU A 1 117 ? -21.516 4.012 0.646 1 93.75 117 LEU A CA 1
ATOM 908 C C . LEU A 1 117 ? -20.812 4.906 1.664 1 93.75 117 LEU A C 1
ATOM 910 O O . LEU A 1 117 ? -21.469 5.52 2.508 1 93.75 117 LEU A O 1
ATOM 914 N N . VAL A 1 118 ? -19.562 4.973 1.578 1 94.06 118 VAL A N 1
ATOM 915 C CA . VAL A 1 118 ? -18.797 5.777 2.516 1 94.06 118 VAL A CA 1
ATOM 916 C C . VAL A 1 118 ? -19.203 7.242 2.404 1 94.06 118 VAL A C 1
ATOM 918 O O . VAL A 1 118 ? -19.469 7.898 3.416 1 94.06 118 VAL A O 1
ATOM 921 N N . MET A 1 119 ? -19.281 7.715 1.229 1 94.44 119 MET A N 1
ATOM 922 C CA . MET A 1 119 ? -19.609 9.125 1.028 1 94.44 119 MET A CA 1
ATOM 923 C C . MET A 1 119 ? -21.031 9.43 1.499 1 94.44 119 MET A C 1
ATOM 925 O O . MET A 1 119 ? -21.25 10.422 2.193 1 94.44 119 MET A O 1
ATOM 929 N N . ALA A 1 120 ? -21.922 8.57 1.18 1 93.38 120 ALA A N 1
ATOM 930 C CA . ALA A 1 120 ? -23.328 8.812 1.484 1 93.38 120 ALA A CA 1
ATOM 931 C C . ALA A 1 120 ? -23.594 8.688 2.982 1 93.38 120 ALA A C 1
ATOM 933 O O . ALA A 1 120 ? -24.25 9.547 3.576 1 93.38 120 ALA A O 1
ATOM 934 N N . VAL A 1 121 ? -23.094 7.73 3.621 1 93.25 121 VAL A N 1
ATOM 935 C CA . VAL A 1 121 ? -23.359 7.484 5.035 1 93.25 121 VAL A CA 1
ATOM 936 C C . VAL A 1 121 ? -22.656 8.539 5.887 1 93.25 121 VAL A C 1
ATOM 938 O O . VAL A 1 121 ? -23.266 9.102 6.809 1 93.25 121 VAL A O 1
ATOM 941 N N . VAL A 1 122 ? -21.453 8.812 5.602 1 93.25 122 VAL A N 1
ATOM 942 C CA . VAL A 1 122 ? -20.703 9.773 6.391 1 93.25 122 VAL A CA 1
ATOM 943 C C . VAL A 1 122 ? -21.328 11.156 6.266 1 93.25 122 VAL A C 1
ATOM 945 O O . VAL A 1 122 ? -21.469 11.875 7.258 1 93.25 122 VAL A O 1
ATOM 948 N N . GLN A 1 123 ? -21.734 11.484 5.09 1 91.75 123 GLN A N 1
ATOM 949 C CA . GLN A 1 123 ? -22.375 12.781 4.902 1 91.75 123 GLN A CA 1
ATOM 950 C C . GLN A 1 123 ? -23.719 12.836 5.637 1 91.75 123 GLN A C 1
ATOM 952 O O . GLN A 1 123 ? -24.047 13.852 6.254 1 91.75 123 GLN A O 1
ATOM 957 N N . THR A 1 124 ? -24.453 11.805 5.547 1 91.88 124 THR A N 1
ATOM 958 C CA . THR A 1 124 ? -25.766 11.758 6.195 1 91.88 124 THR A CA 1
ATOM 959 C C . THR A 1 124 ? -25.609 11.859 7.711 1 91.88 124 THR A C 1
ATOM 961 O O . THR A 1 124 ? -26.328 12.625 8.359 1 91.88 124 THR A O 1
ATOM 964 N N . VAL A 1 125 ? -24.672 11.164 8.266 1 91.56 125 VAL A N 1
ATOM 965 C CA . VAL A 1 125 ? -24.469 11.156 9.711 1 91.56 125 VAL A CA 1
ATOM 966 C C . VAL A 1 125 ? -23.922 12.516 10.156 1 91.56 125 VAL A C 1
ATOM 968 O O . VAL A 1 125 ? -24.297 13.023 11.219 1 91.56 125 VAL A O 1
ATOM 971 N N . SER A 1 126 ? -23.016 13.07 9.367 1 88.81 126 SER A N 1
ATOM 972 C CA . SER A 1 126 ? -22.469 14.383 9.695 1 88.81 126 SER A CA 1
ATOM 973 C C . SER A 1 126 ? -23.562 15.461 9.672 1 88.81 126 SER A C 1
ATOM 975 O O . SER A 1 126 ? -23.578 16.359 10.516 1 88.81 126 SER A O 1
ATOM 977 N N . MET A 1 127 ? -24.438 15.328 8.727 1 88.12 127 MET A N 1
ATOM 978 C CA . MET A 1 127 ? -25.547 16.281 8.648 1 88.12 127 MET A CA 1
ATOM 979 C C . MET A 1 127 ? -26.516 16.078 9.797 1 88.12 127 MET A C 1
ATOM 981 O O . MET A 1 127 ? -27.031 17.047 10.359 1 88.12 127 MET A O 1
ATOM 985 N N . ALA A 1 128 ? -26.781 14.867 10.086 1 87.19 128 ALA A N 1
ATOM 986 C CA . ALA A 1 128 ? -27.656 14.555 11.219 1 87.19 128 ALA A CA 1
ATOM 987 C C . ALA A 1 128 ? -27.078 15.094 12.523 1 87.19 128 ALA A C 1
ATOM 989 O O . ALA A 1 128 ? -27.828 15.547 13.398 1 87.19 128 ALA A O 1
ATOM 990 N N . GLY A 1 129 ? -25.797 15.031 12.641 1 84.75 129 GLY A N 1
ATOM 991 C CA . GLY A 1 129 ? -25.125 15.555 13.82 1 84.75 129 GLY A CA 1
ATOM 992 C C . GLY A 1 129 ? -25.219 17.062 13.938 1 84.75 129 GLY A C 1
ATOM 993 O O . GLY A 1 129 ? -25.203 17.609 15.047 1 84.75 129 GLY A O 1
ATOM 994 N N . LYS A 1 130 ? -25.25 17.672 12.758 1 82.81 130 LYS A N 1
ATOM 995 C CA . LYS A 1 130 ? -25.359 19.125 12.742 1 82.81 130 LYS A CA 1
ATOM 996 C C . LYS A 1 130 ? -26.812 19.578 12.891 1 82.81 130 LYS A C 1
ATOM 998 O O . LYS A 1 130 ? -27.094 20.766 13 1 82.81 130 LYS A O 1
ATOM 1003 N N . GLY A 1 131 ? -27.688 18.672 12.797 1 80.12 131 GLY A N 1
ATOM 1004 C CA . GLY A 1 131 ? -29.109 19 12.93 1 80.12 131 GLY A CA 1
ATOM 1005 C C . GLY A 1 131 ? -29.75 19.391 11.617 1 80.12 131 GLY A C 1
ATOM 1006 O O . GLY A 1 131 ? -30.828 20 11.602 1 80.12 131 GLY A O 1
ATOM 1007 N N . GLU A 1 132 ? -29.078 19.062 10.555 1 81.25 132 GLU A N 1
ATOM 1008 C CA . GLU A 1 132 ? -29.625 19.375 9.234 1 81.25 132 GLU A CA 1
ATOM 1009 C C . GLU A 1 132 ? -30.469 18.219 8.703 1 81.25 132 GLU A C 1
ATOM 1011 O O . GLU A 1 132 ? -30.188 17.062 8.977 1 81.25 132 GLU A O 1
ATOM 1016 N N . GLN A 1 133 ? -31.594 18.641 8.203 1 75.69 133 GLN A N 1
ATOM 1017 C CA . GLN A 1 133 ? -32.406 17.609 7.566 1 75.69 133 GLN A CA 1
ATOM 1018 C C . GLN A 1 133 ? -31.875 17.266 6.176 1 75.69 133 GLN A C 1
ATOM 1020 O O . GLN A 1 133 ? -31.859 18.125 5.293 1 75.69 133 GLN A O 1
ATOM 1025 N N . ALA A 1 134 ? -31.328 16.125 6.066 1 75.38 134 ALA A N 1
ATOM 1026 C CA . ALA A 1 134 ? -30.734 15.695 4.805 1 75.38 134 ALA A CA 1
ATOM 1027 C C . ALA A 1 134 ? -31.812 15.164 3.854 1 75.38 134 ALA A C 1
ATOM 1029 O O . ALA A 1 134 ? -32.656 14.375 4.25 1 75.38 134 ALA A O 1
ATOM 1030 N N . THR A 1 135 ? -31.984 15.805 2.711 1 83.5 135 THR A N 1
ATOM 1031 C CA . THR A 1 135 ? -32.781 15.242 1.639 1 83.5 135 THR A CA 1
ATOM 1032 C C . THR A 1 135 ? -31.938 14.398 0.699 1 83.5 135 THR A C 1
ATOM 1034 O O . THR A 1 135 ? -30.719 14.609 0.597 1 83.5 135 THR A O 1
ATOM 1037 N N . LEU A 1 136 ? -32.562 13.422 0.188 1 87.69 136 LEU A N 1
ATOM 1038 C CA . LEU A 1 136 ? -31.844 12.531 -0.708 1 87.69 136 LEU A CA 1
ATOM 1039 C C . LEU A 1 136 ? -31.25 13.312 -1.877 1 87.69 136 LEU A C 1
ATOM 1041 O O . LEU A 1 136 ? -30.094 13.086 -2.264 1 87.69 136 LEU A O 1
ATOM 1045 N N . SER A 1 137 ? -32 14.188 -2.404 1 87.75 137 SER A N 1
ATOM 1046 C CA . SER A 1 137 ? -31.531 14.961 -3.551 1 87.75 137 SER A CA 1
ATOM 1047 C C . SER A 1 137 ? -30.375 15.883 -3.16 1 87.75 137 SER A C 1
ATOM 1049 O O . SER A 1 137 ? -29.422 16.047 -3.916 1 87.75 137 SER A O 1
ATOM 1051 N N . GLY A 1 138 ? -30.484 16.469 -2.045 1 87.12 138 GLY A N 1
ATOM 1052 C CA . GLY A 1 138 ? -29.406 17.312 -1.549 1 87.12 138 GLY A CA 1
ATOM 1053 C C . GLY A 1 138 ? -28.125 16.562 -1.249 1 87.12 138 GLY A C 1
ATOM 1054 O O . GLY A 1 138 ? -27.031 17.047 -1.527 1 87.12 138 GLY A O 1
ATOM 1055 N N . LEU A 1 139 ? -28.344 15.43 -0.797 1 88.44 139 LEU A N 1
ATOM 1056 C CA . LEU A 1 139 ? -27.203 14.57 -0.479 1 88.44 139 LEU A CA 1
ATOM 1057 C C . LEU A 1 139 ? -26.484 14.133 -1.748 1 88.44 139 LEU A C 1
ATOM 1059 O O . LEU A 1 139 ? -25.266 14.172 -1.815 1 88.44 139 LEU A O 1
ATOM 1063 N N . LEU A 1 140 ? -27.25 13.773 -2.77 1 89 140 LEU A N 1
ATOM 1064 C CA . LEU A 1 140 ? -26.656 13.32 -4.023 1 89 140 LEU A CA 1
ATOM 1065 C C . LEU A 1 140 ? -25.938 14.461 -4.734 1 89 140 LEU A C 1
ATOM 1067 O O . LEU A 1 140 ? -24.906 14.25 -5.367 1 89 140 LEU A O 1
ATOM 1071 N N . CYS A 1 141 ? -26.422 15.602 -4.582 1 89.56 141 CYS A N 1
ATOM 1072 C CA . CYS A 1 141 ? -25.781 16.781 -5.168 1 89.56 141 CYS A CA 1
ATOM 1073 C C . CYS A 1 141 ? -24.453 17.078 -4.48 1 89.56 141 CYS A C 1
ATOM 1075 O O . CYS A 1 141 ? -23.469 17.391 -5.145 1 89.56 141 CYS A O 1
ATOM 1077 N N . ARG A 1 142 ? -24.484 16.906 -3.262 1 87.06 142 ARG A N 1
ATOM 1078 C CA . ARG A 1 142 ? -23.266 17.141 -2.502 1 87.06 142 ARG A CA 1
ATOM 1079 C C . ARG A 1 142 ? -22.203 16.094 -2.822 1 87.06 142 ARG A C 1
ATOM 1081 O O . ARG A 1 142 ? -21.016 16.422 -2.932 1 87.06 142 ARG A O 1
ATOM 1088 N N . ILE A 1 143 ? -22.656 14.898 -2.965 1 89.31 143 ILE A N 1
ATOM 1089 C CA . ILE A 1 143 ? -21.734 13.805 -3.285 1 89.31 143 ILE A CA 1
ATOM 1090 C C . ILE A 1 143 ? -21.141 14.023 -4.676 1 89.31 143 ILE A C 1
ATOM 1092 O O . ILE A 1 143 ? -19.953 13.773 -4.895 1 89.31 143 ILE A O 1
ATOM 1096 N N . ARG A 1 144 ? -21.938 14.508 -5.562 1 89 144 ARG A N 1
ATOM 1097 C CA . ARG A 1 144 ? -21.469 14.734 -6.926 1 89 144 ARG A CA 1
ATOM 1098 C C . ARG A 1 144 ? -20.406 15.828 -6.969 1 89 144 ARG A C 1
ATOM 1100 O O . ARG A 1 144 ? -19.5 15.781 -7.797 1 89 144 ARG A O 1
ATOM 1107 N N . ARG A 1 145 ? -20.375 16.641 -6.031 1 86.75 145 ARG A N 1
ATOM 1108 C CA . ARG A 1 145 ? -19.438 17.766 -6.012 1 86.75 145 ARG A CA 1
ATOM 1109 C C . ARG A 1 145 ? -18.141 17.391 -5.312 1 86.75 145 ARG A C 1
ATOM 1111 O O . ARG A 1 145 ? -17.078 17.922 -5.645 1 86.75 145 ARG A O 1
ATOM 1118 N N . THR A 1 146 ? -18.188 16.453 -4.402 1 86.81 146 THR A N 1
ATOM 1119 C CA . THR A 1 146 ? -17.016 16.203 -3.57 1 86.81 146 THR A CA 1
ATOM 1120 C C . THR A 1 146 ? -16.516 14.773 -3.746 1 86.81 146 THR A C 1
ATOM 1122 O O . THR A 1 146 ? -15.711 14.289 -2.951 1 86.81 146 THR A O 1
ATOM 1125 N N . TRP A 1 147 ? -16.844 14.078 -4.805 1 89.62 147 TRP A N 1
ATOM 1126 C CA . TRP A 1 147 ? -16.594 12.641 -4.91 1 89.62 147 TRP A CA 1
ATOM 1127 C C . TRP A 1 147 ? -15.125 12.367 -5.207 1 89.62 147 TRP A C 1
ATOM 1129 O O . TRP A 1 147 ? -14.625 11.281 -4.91 1 89.62 147 TRP A O 1
ATOM 1139 N N . LYS A 1 148 ? -14.367 13.289 -5.723 1 88.06 148 LYS A N 1
ATOM 1140 C CA . LYS A 1 148 ? -12.992 13.039 -6.148 1 88.06 148 LYS A CA 1
ATOM 1141 C C . LYS A 1 148 ? -12.07 12.852 -4.945 1 88.06 148 LYS A C 1
ATOM 1143 O O . LYS A 1 148 ? -11.164 12.016 -4.973 1 88.06 148 LYS A O 1
ATOM 1148 N N . GLY A 1 149 ? -12.281 13.547 -3.883 1 89.25 149 GLY A N 1
ATOM 1149 C CA . GLY A 1 149 ? -11.461 13.445 -2.688 1 89.25 149 GLY A CA 1
ATOM 1150 C C . GLY A 1 149 ? -11.547 12.078 -2.023 1 89.25 149 GLY A C 1
ATOM 1151 O O . GLY A 1 149 ? -10.547 11.367 -1.936 1 89.25 149 GLY A O 1
ATOM 1152 N N . PRO A 1 150 ? -12.742 11.758 -1.757 1 90.88 150 PRO A N 1
ATOM 1153 C CA . PRO A 1 150 ? -12.906 10.461 -1.102 1 90.88 150 PRO A CA 1
ATOM 1154 C C . PRO A 1 150 ? -12.523 9.289 -2.008 1 90.88 150 PRO A C 1
ATOM 1156 O O . PRO A 1 150 ? -12.047 8.266 -1.525 1 90.88 150 PRO A O 1
ATOM 1159 N N . MET A 1 151 ? -12.719 9.469 -3.275 1 92.44 151 MET A N 1
ATOM 1160 C CA . MET A 1 151 ? -12.336 8.406 -4.203 1 92.44 151 MET A CA 1
ATOM 1161 C C . MET A 1 151 ? -10.828 8.211 -4.215 1 92.44 151 MET A C 1
ATOM 1163 O O . MET A 1 151 ? -10.344 7.078 -4.211 1 92.44 151 MET A O 1
ATOM 1167 N N . ALA A 1 152 ? -10.133 9.258 -4.199 1 90.75 152 ALA A N 1
ATOM 1168 C CA . ALA A 1 152 ? -8.68 9.188 -4.16 1 90.75 152 ALA A CA 1
ATOM 1169 C C . ALA A 1 152 ? -8.195 8.562 -2.852 1 90.75 152 ALA A C 1
ATOM 1171 O O . ALA A 1 152 ? -7.25 7.773 -2.842 1 90.75 152 ALA A O 1
ATOM 1172 N N . THR A 1 153 ? -8.82 8.898 -1.818 1 94.31 153 THR A N 1
ATOM 1173 C CA . THR A 1 153 ? -8.445 8.359 -0.518 1 94.31 153 THR A CA 1
ATOM 1174 C C . THR A 1 153 ? -8.758 6.863 -0.444 1 94.31 153 THR A C 1
ATOM 1176 O O . THR A 1 153 ? -7.969 6.082 0.088 1 94.31 153 THR A O 1
ATOM 1179 N N . GLN A 1 154 ? -9.867 6.5 -0.978 1 94.88 154 GLN A N 1
ATOM 1180 C CA . GLN A 1 154 ? -10.234 5.09 -0.989 1 94.88 154 GLN A CA 1
ATOM 1181 C C . GLN A 1 154 ? -9.25 4.27 -1.817 1 94.88 154 GLN A C 1
ATOM 1183 O O . GLN A 1 154 ? -8.93 3.131 -1.47 1 94.88 154 GLN A O 1
ATOM 1188 N N . LEU A 1 155 ? -8.836 4.84 -2.863 1 91.44 155 LEU A N 1
ATOM 1189 C CA . LEU A 1 155 ? -7.84 4.156 -3.689 1 91.44 155 LEU A CA 1
ATOM 1190 C C . LEU A 1 155 ? -6.547 3.934 -2.912 1 91.44 155 LEU A C 1
ATOM 1192 O O . LEU A 1 155 ? -5.957 2.854 -2.977 1 91.44 155 LEU A O 1
ATOM 1196 N N . TYR A 1 156 ? -6.121 4.898 -2.133 1 93.5 156 TYR A N 1
ATOM 1197 C CA . TYR A 1 156 ? -4.934 4.742 -1.301 1 93.5 156 TYR A CA 1
ATOM 1198 C C . TYR A 1 156 ? -5.145 3.668 -0.241 1 93.5 156 TYR A C 1
ATOM 1200 O O . TYR A 1 156 ? -4.234 2.893 0.055 1 93.5 156 TYR A O 1
ATOM 1208 N N . VAL A 1 157 ? -6.32 3.662 0.251 1 94 157 VAL A N 1
ATOM 1209 C CA . VAL A 1 157 ? -6.613 2.682 1.292 1 94 157 VAL A CA 1
ATOM 1210 C C . VAL A 1 157 ? -6.574 1.273 0.702 1 94 157 VAL A C 1
ATOM 1212 O O . VAL A 1 157 ? -6.043 0.35 1.322 1 94 157 VAL A O 1
ATOM 1215 N N . VAL A 1 158 ? -7.082 1.125 -0.486 1 92.5 158 VAL A N 1
ATOM 1216 C CA . VAL A 1 158 ? -7.066 -0.174 -1.149 1 92.5 158 VAL A CA 1
ATOM 1217 C C . VAL A 1 158 ? -5.629 -0.59 -1.441 1 92.5 158 VAL A C 1
ATOM 1219 O O . VAL A 1 158 ? -5.25 -1.743 -1.22 1 92.5 158 VAL A O 1
ATOM 1222 N N . VAL A 1 159 ? -4.859 0.337 -1.854 1 93 159 VAL A N 1
ATOM 1223 C CA . VAL A 1 159 ? -3.471 0.057 -2.197 1 93 159 VAL A CA 1
ATOM 1224 C C . VAL A 1 159 ? -2.695 -0.33 -0.941 1 93 159 VAL A C 1
ATOM 1226 O O . VAL A 1 159 ? -1.957 -1.318 -0.939 1 93 159 VAL A O 1
ATOM 1229 N N . ILE A 1 160 ? -2.875 0.404 0.1 1 94.19 160 ILE A N 1
ATOM 1230 C CA . ILE A 1 160 ? -2.152 0.153 1.342 1 94.19 160 ILE A CA 1
ATOM 1231 C C . ILE A 1 160 ? -2.604 -1.177 1.941 1 94.19 160 ILE A C 1
ATOM 1233 O O . ILE A 1 160 ? -1.777 -1.965 2.41 1 94.19 160 ILE A O 1
ATOM 1237 N N . SER A 1 161 ? -3.916 -1.418 1.886 1 93.06 161 SER A N 1
ATOM 1238 C CA . SER A 1 161 ? -4.43 -2.674 2.426 1 93.06 161 SER A CA 1
ATOM 1239 C C . SER A 1 161 ? -3.914 -3.869 1.633 1 93.06 161 SER A C 1
ATOM 1241 O O . SER A 1 161 ? -3.531 -4.887 2.213 1 93.06 161 SER A O 1
ATOM 1243 N N . PHE A 1 162 ? -3.934 -3.746 0.367 1 91.94 162 PHE A N 1
ATOM 1244 C CA . PHE A 1 162 ? -3.441 -4.809 -0.503 1 91.94 162 PHE A CA 1
ATOM 1245 C C . PHE A 1 162 ? -1.953 -5.047 -0.275 1 91.94 162 PHE A C 1
ATOM 1247 O O . PHE A 1 162 ? -1.501 -6.191 -0.24 1 91.94 162 PHE A O 1
ATOM 1254 N N . GLY A 1 163 ? -1.233 -3.979 -0.136 1 93.19 163 GLY A N 1
ATOM 1255 C CA . GLY A 1 163 ? 0.193 -4.094 0.122 1 93.19 163 GLY A CA 1
ATOM 1256 C C . GLY A 1 163 ? 0.509 -4.734 1.46 1 93.19 163 GLY A C 1
ATOM 1257 O O . GLY A 1 163 ? 1.378 -5.602 1.547 1 93.19 163 GLY A O 1
ATOM 1258 N N . TYR A 1 164 ? -0.198 -4.316 2.426 1 93.69 164 TYR A N 1
ATOM 1259 C CA . TYR A 1 164 ? 0.028 -4.855 3.762 1 93.69 164 TYR A CA 1
ATOM 1260 C C . TYR A 1 164 ? -0.304 -6.34 3.816 1 93.69 164 TYR A C 1
ATOM 1262 O O . TYR A 1 164 ? 0.485 -7.141 4.32 1 93.69 164 TYR A O 1
ATOM 1270 N N . MET A 1 165 ? -1.413 -6.707 3.205 1 91.69 165 MET A N 1
ATOM 1271 C CA . MET A 1 165 ? -1.82 -8.109 3.215 1 91.69 165 MET A CA 1
ATOM 1272 C C . MET A 1 165 ? -0.898 -8.945 2.336 1 91.69 165 MET A C 1
ATOM 1274 O O . MET A 1 165 ? -0.565 -10.078 2.686 1 91.69 165 MET A O 1
ATOM 1278 N N . GLY A 1 166 ? -0.54 -8.367 1.242 1 89.88 166 GLY A N 1
ATOM 1279 C CA . GLY A 1 166 ? 0.388 -9.062 0.365 1 89.88 166 GLY A CA 1
ATOM 1280 C C . GLY A 1 166 ? 1.74 -9.312 1.005 1 89.88 166 GLY A C 1
ATOM 1281 O O . GLY A 1 166 ? 2.268 -10.43 0.938 1 89.88 166 GLY A O 1
ATOM 1282 N N . LEU A 1 167 ? 2.248 -8.312 1.635 1 90.06 167 LEU A N 1
ATOM 1283 C CA . LEU A 1 167 ? 3.539 -8.453 2.299 1 90.06 167 LEU A CA 1
ATOM 1284 C C . LEU A 1 167 ? 3.451 -9.438 3.461 1 90.06 167 LEU A C 1
ATOM 1286 O 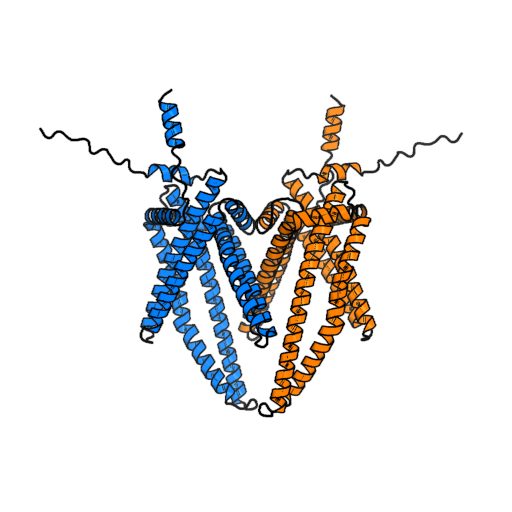O . LEU A 1 167 ? 4.375 -10.219 3.688 1 90.06 167 LEU A O 1
ATOM 1290 N N . LEU A 1 168 ? 2.379 -9.383 4.18 1 90.38 168 LEU A N 1
ATOM 1291 C CA . LEU A 1 168 ? 2.18 -10.305 5.297 1 90.38 168 LEU A CA 1
ATOM 1292 C C . LEU A 1 168 ? 2.094 -11.742 4.805 1 90.38 168 LEU A C 1
ATOM 1294 O O . LEU A 1 168 ? 2.75 -12.633 5.355 1 90.38 168 LEU A O 1
ATOM 1298 N N . LEU A 1 169 ? 1.396 -11.938 3.738 1 88.81 169 LEU A N 1
ATOM 1299 C CA . LEU A 1 169 ? 1.239 -13.273 3.188 1 88.81 169 LEU A CA 1
ATOM 1300 C C . LEU A 1 169 ? 2.564 -13.797 2.643 1 88.81 169 LEU A C 1
ATOM 1302 O O . LEU A 1 169 ? 2.906 -14.969 2.84 1 88.81 169 LEU A O 1
ATOM 1306 N N . LEU A 1 170 ? 3.234 -12.93 1.968 1 87.31 170 LEU A N 1
ATOM 1307 C CA . LEU A 1 170 ? 4.52 -13.32 1.402 1 87.31 170 LEU A CA 1
ATOM 1308 C C . LEU A 1 170 ? 5.516 -13.664 2.506 1 87.31 170 LEU A C 1
ATOM 1310 O O . LEU A 1 170 ? 6.258 -14.648 2.393 1 87.31 170 LEU A O 1
ATOM 1314 N N . THR A 1 171 ? 5.523 -12.922 3.58 1 87.12 171 THR A N 1
ATOM 1315 C CA . THR A 1 171 ? 6.465 -13.164 4.668 1 87.12 171 THR A CA 1
ATOM 1316 C C . THR A 1 171 ? 6.09 -14.422 5.441 1 87.12 171 THR A C 1
ATOM 1318 O O . THR A 1 171 ? 6.949 -15.266 5.723 1 87.12 171 THR A O 1
ATOM 1321 N N . ILE A 1 172 ? 4.844 -14.609 5.73 1 85.38 172 ILE A N 1
ATOM 1322 C CA . ILE A 1 172 ? 4.398 -15.805 6.445 1 85.38 172 ILE A CA 1
ATOM 1323 C C . ILE A 1 172 ? 4.59 -17.031 5.562 1 85.38 172 ILE A C 1
ATOM 1325 O O . ILE A 1 172 ? 5.02 -18.094 6.039 1 85.38 172 ILE A O 1
ATOM 1329 N N . GLY A 1 173 ? 4.23 -16.859 4.301 1 85.31 173 GLY A N 1
ATOM 1330 C CA . GLY A 1 173 ? 4.441 -17.953 3.367 1 85.31 173 GLY A CA 1
ATOM 1331 C C . GLY A 1 173 ? 5.898 -18.359 3.242 1 85.31 173 GLY A C 1
ATOM 1332 O O . GLY A 1 173 ? 6.211 -19.562 3.164 1 85.31 173 GLY A O 1
ATOM 1333 N N . ALA A 1 174 ? 6.754 -17.422 3.229 1 86.38 174 ALA A N 1
ATOM 1334 C CA . ALA A 1 174 ? 8.18 -17.688 3.129 1 86.38 174 ALA A CA 1
ATOM 1335 C C . ALA A 1 174 ? 8.688 -18.422 4.375 1 86.38 174 ALA A C 1
ATOM 1337 O O . ALA A 1 174 ? 9.453 -19.375 4.273 1 86.38 174 ALA A O 1
ATOM 1338 N N . PHE A 1 175 ? 8.258 -18.062 5.488 1 86.06 175 PHE A N 1
ATOM 1339 C CA . PHE A 1 175 ? 8.68 -18.703 6.727 1 86.06 175 PHE A CA 1
ATOM 1340 C C . PHE A 1 175 ? 8.125 -20.125 6.82 1 86.06 175 PHE A C 1
ATOM 1342 O O . PHE A 1 175 ? 8.812 -21.031 7.281 1 86.06 175 PHE A O 1
ATOM 1349 N N . ALA A 1 176 ? 6.902 -20.25 6.422 1 83.56 176 ALA A N 1
ATOM 1350 C CA . ALA A 1 176 ? 6.312 -21.578 6.41 1 83.56 176 ALA A CA 1
ATOM 1351 C C . ALA A 1 176 ? 7.047 -22.5 5.43 1 83.56 176 ALA A C 1
ATOM 1353 O O . ALA A 1 176 ? 7.246 -23.672 5.711 1 83.56 176 ALA A O 1
ATOM 1354 N N . PHE A 1 177 ? 7.449 -21.844 4.395 1 84.38 177 PHE A N 1
ATOM 1355 C CA . PHE A 1 177 ? 8.133 -22.609 3.359 1 84.38 177 PHE A CA 1
ATOM 1356 C C . PHE A 1 177 ? 9.523 -23.031 3.82 1 84.38 177 PHE A C 1
ATOM 1358 O O . PHE A 1 177 ? 9.945 -24.156 3.588 1 84.38 177 PHE A O 1
ATOM 1365 N N . ILE A 1 178 ? 10.242 -22.172 4.488 1 84.06 178 ILE A N 1
ATOM 1366 C CA . ILE A 1 178 ? 11.594 -22.438 4.957 1 84.06 178 ILE A CA 1
ATOM 1367 C C . ILE A 1 178 ? 11.562 -23.438 6.109 1 84.06 178 ILE A C 1
ATOM 1369 O O . ILE A 1 178 ? 12.484 -24.234 6.277 1 84.06 178 ILE A O 1
ATOM 1373 N N . SER A 1 179 ? 10.594 -23.469 6.926 1 83.19 179 SER A N 1
ATOM 1374 C CA . SER A 1 179 ? 10.531 -24.281 8.133 1 83.19 179 SER A CA 1
ATOM 1375 C C . SER A 1 179 ? 10.477 -25.766 7.797 1 83.19 179 SER A C 1
ATOM 1377 O O . SER A 1 179 ? 10.883 -26.609 8.602 1 83.19 179 SER A O 1
ATOM 1379 N N . SER A 1 180 ? 10.281 -26.141 6.559 1 77.88 180 SER A N 1
ATOM 1380 C CA . SER A 1 180 ? 10.203 -27.547 6.18 1 77.88 180 SER A CA 1
ATOM 1381 C C . SER A 1 180 ? 9.648 -28.391 7.32 1 77.88 180 SER A C 1
ATOM 1383 O O . SER A 1 180 ? 10.219 -29.438 7.668 1 77.88 180 SER A O 1
ATOM 1385 N N . GLY A 1 181 ? 8.641 -27.828 8.078 1 75.62 181 GLY A N 1
ATOM 1386 C CA . GLY A 1 181 ? 8 -28.625 9.109 1 75.62 181 GLY A CA 1
ATOM 1387 C C . GLY A 1 181 ? 8.578 -28.375 10.492 1 75.62 181 GLY A C 1
ATOM 1388 O O . GLY A 1 181 ? 8.125 -28.969 11.477 1 75.62 181 GLY A O 1
ATOM 1389 N N . SER A 1 182 ? 9.562 -27.578 10.578 1 84.56 182 SER A N 1
ATOM 1390 C CA . SER A 1 182 ? 10.109 -27.266 11.898 1 84.56 182 SER A CA 1
ATOM 1391 C C . SER A 1 182 ? 9.102 -26.516 12.75 1 84.56 182 SER A C 1
ATOM 1393 O O . SER A 1 182 ? 8.594 -25.469 12.344 1 84.56 182 SER A O 1
ATOM 1395 N N . ILE A 1 183 ? 8.766 -26.969 13.898 1 84 183 ILE A N 1
ATOM 1396 C CA . ILE A 1 183 ? 7.715 -26.469 14.781 1 84 183 ILE A CA 1
ATOM 1397 C C . ILE A 1 183 ? 8.125 -25.109 15.336 1 84 183 ILE A C 1
ATOM 1399 O O . ILE A 1 183 ? 7.32 -24.172 15.352 1 84 183 ILE A O 1
ATOM 1403 N N . PRO A 1 184 ? 9.391 -24.938 15.695 1 85.62 184 PRO A N 1
ATOM 1404 C CA . PRO A 1 184 ? 9.75 -23.641 16.266 1 85.62 184 PRO A CA 1
ATOM 1405 C C . PRO A 1 184 ? 9.617 -22.5 15.25 1 85.62 184 PRO A C 1
ATOM 1407 O O . PRO A 1 184 ? 9.18 -21.406 15.602 1 85.62 184 PRO A O 1
ATOM 1410 N N . VAL A 1 185 ? 10.016 -22.844 14.086 1 82.94 185 VAL A N 1
ATOM 1411 C CA . VAL A 1 185 ? 9.945 -21.797 13.07 1 82.94 185 VAL A CA 1
ATOM 1412 C C . VAL A 1 185 ? 8.484 -21.469 12.758 1 82.94 185 VAL A C 1
ATOM 1414 O O . VAL A 1 185 ? 8.125 -20.312 12.578 1 82.94 185 VAL A O 1
ATOM 1417 N N . LEU A 1 186 ? 7.711 -22.453 12.805 1 84.62 186 LEU A N 1
ATOM 1418 C CA . LEU A 1 186 ? 6.285 -22.25 12.555 1 84.62 186 LEU A CA 1
ATOM 1419 C C . LEU A 1 186 ? 5.633 -21.484 13.695 1 84.62 186 LEU A C 1
ATOM 1421 O O . LEU A 1 186 ? 4.762 -20.641 13.469 1 84.62 186 LEU A O 1
ATOM 1425 N N . ALA A 1 187 ? 6.039 -21.812 14.859 1 87.38 187 ALA A N 1
ATOM 1426 C CA . ALA A 1 187 ? 5.508 -21.109 16.016 1 87.38 187 ALA A CA 1
ATOM 1427 C C . ALA A 1 187 ? 5.887 -19.625 15.977 1 87.38 187 ALA A C 1
ATOM 1429 O O . ALA A 1 187 ? 5.066 -18.766 16.281 1 87.38 187 ALA A O 1
ATOM 1430 N N . LEU A 1 188 ? 7.094 -19.438 15.57 1 84.62 188 LEU A N 1
ATOM 1431 C CA . LEU A 1 188 ? 7.543 -18.062 15.453 1 84.62 188 LEU A CA 1
ATOM 1432 C C . LEU A 1 188 ? 6.75 -17.312 14.383 1 84.62 188 LEU A C 1
ATOM 1434 O O . LEU A 1 188 ? 6.383 -16.156 14.57 1 84.62 188 LEU A O 1
ATOM 1438 N N . ALA A 1 189 ? 6.488 -17.969 13.359 1 85.25 189 ALA A N 1
ATOM 1439 C CA . ALA A 1 189 ? 5.699 -17.375 12.289 1 85.25 189 ALA A CA 1
ATOM 1440 C C . ALA A 1 189 ? 4.273 -17.078 12.75 1 85.25 189 ALA A C 1
ATOM 1442 O O . ALA A 1 189 ? 3.691 -16.062 12.383 1 85.25 189 ALA A O 1
ATOM 1443 N N . CYS A 1 190 ? 3.77 -17.906 13.539 1 86.31 190 CYS A N 1
ATOM 1444 C CA . CYS A 1 190 ? 2.418 -17.719 14.062 1 86.31 190 CYS A CA 1
ATOM 1445 C C . CYS A 1 190 ? 2.346 -16.516 14.984 1 86.31 190 CYS A C 1
ATOM 1447 O O . CYS A 1 190 ? 1.405 -15.719 14.914 1 86.31 190 CYS A O 1
ATOM 1449 N N . VAL A 1 191 ? 3.273 -16.406 15.797 1 88.12 191 VAL A N 1
ATOM 1450 C CA . VAL A 1 191 ? 3.318 -15.273 16.703 1 88.12 191 VAL A CA 1
ATOM 1451 C C . VAL A 1 191 ? 3.459 -13.977 15.914 1 88.12 191 VAL A C 1
ATOM 1453 O O . VAL A 1 191 ? 2.764 -12.992 16.188 1 88.12 191 VAL A O 1
ATOM 1456 N N . ALA A 1 192 ? 4.277 -14 14.914 1 86.31 192 ALA A N 1
ATOM 1457 C CA . ALA A 1 192 ? 4.465 -12.82 14.07 1 86.31 192 ALA A CA 1
ATOM 1458 C C . ALA A 1 192 ? 3.182 -12.469 13.32 1 86.31 192 ALA A C 1
ATOM 1460 O O . ALA A 1 192 ? 2.855 -11.289 13.156 1 86.31 192 ALA A O 1
ATOM 1461 N N . ALA A 1 193 ? 2.484 -13.484 13 1 88.94 193 ALA A N 1
ATOM 1462 C CA . ALA A 1 193 ? 1.23 -13.273 12.281 1 88.94 193 ALA A CA 1
ATOM 1463 C C . ALA A 1 193 ? 0.182 -12.625 13.188 1 88.94 193 ALA A C 1
ATOM 1465 O O . ALA A 1 193 ? -0.552 -11.734 12.758 1 88.94 193 ALA A O 1
ATOM 1466 N N . ILE A 1 194 ? 0.155 -12.977 14.375 1 89.38 194 ILE A N 1
ATOM 1467 C CA . ILE A 1 194 ? -0.804 -12.414 15.32 1 89.38 194 ILE A CA 1
ATOM 1468 C C . ILE A 1 194 ? -0.496 -10.938 15.547 1 89.38 194 ILE A C 1
ATOM 1470 O O . ILE A 1 194 ? -1.4 -10.102 15.539 1 89.38 194 ILE A O 1
ATOM 1474 N N . PHE A 1 195 ? 0.74 -10.68 15.688 1 89.75 195 PHE A N 1
ATOM 1475 C CA . PHE A 1 195 ? 1.14 -9.289 15.883 1 89.75 195 PHE A CA 1
ATOM 1476 C C . PHE A 1 195 ? 0.829 -8.453 14.648 1 89.75 195 PHE A C 1
ATOM 1478 O O . PHE A 1 195 ? 0.39 -7.309 14.766 1 89.75 195 PHE A O 1
ATOM 1485 N N . ALA A 1 196 ? 1.024 -9.031 13.547 1 90.25 196 ALA A N 1
ATOM 1486 C CA . ALA A 1 196 ? 0.75 -8.312 12.305 1 90.25 196 ALA A CA 1
ATOM 1487 C C . ALA A 1 196 ? -0.747 -8.062 12.133 1 90.25 196 ALA A C 1
ATOM 1489 O O . ALA A 1 196 ? -1.154 -7.031 11.602 1 90.25 196 ALA A O 1
ATOM 1490 N N . LEU A 1 197 ? -1.521 -8.969 12.68 1 89.81 197 LEU A N 1
ATOM 1491 C CA . LEU A 1 197 ? -2.967 -8.812 12.594 1 89.81 197 LEU A CA 1
ATOM 1492 C C . LEU A 1 197 ? -3.453 -7.738 13.562 1 89.81 197 LEU A C 1
ATOM 1494 O O . LEU A 1 197 ? -4.363 -6.973 13.242 1 89.81 197 LEU A O 1
ATOM 1498 N N . LEU A 1 198 ? -2.842 -7.688 14.672 1 90.19 198 LEU A N 1
ATOM 1499 C CA . LEU A 1 198 ? -3.178 -6.637 15.633 1 90.19 198 LEU A CA 1
ATOM 1500 C C . LEU A 1 198 ? -2.797 -5.266 15.086 1 90.19 198 LEU A C 1
ATOM 1502 O O . LEU A 1 198 ? -3.531 -4.293 15.281 1 90.19 198 LEU A O 1
ATOM 1506 N N . LEU A 1 199 ? -1.662 -5.285 14.438 1 89.56 199 LEU A N 1
ATOM 1507 C CA . LEU A 1 199 ? -1.246 -4.035 13.812 1 89.56 199 LEU A CA 1
ATOM 1508 C C . LEU A 1 199 ? -2.209 -3.639 12.695 1 89.56 199 LEU A C 1
ATOM 1510 O O . LEU A 1 199 ? -2.461 -2.449 12.484 1 89.56 199 LEU A O 1
ATOM 1514 N N . LEU A 1 200 ? -2.752 -4.605 12.102 1 91.5 200 LEU A N 1
ATOM 1515 C CA . LEU A 1 200 ? -3.711 -4.34 11.031 1 91.5 200 LEU A CA 1
ATOM 1516 C C . LEU A 1 200 ? -4.973 -3.689 11.586 1 91.5 200 LEU A C 1
ATOM 1518 O O . LEU A 1 200 ? -5.555 -2.811 10.945 1 91.5 200 LEU A O 1
ATOM 1522 N N . VAL A 1 201 ? -5.367 -4.062 12.695 1 90.75 201 VAL A N 1
ATOM 1523 C CA . VAL A 1 201 ? -6.547 -3.479 13.328 1 90.75 201 VAL A CA 1
ATOM 1524 C C . VAL A 1 201 ? -6.316 -1.987 13.57 1 90.75 201 VAL A C 1
ATOM 1526 O O . VAL A 1 201 ? -7.188 -1.164 13.273 1 90.75 201 VAL A O 1
ATOM 1529 N N . TYR A 1 202 ? -5.184 -1.709 14.039 1 89.88 202 TYR A N 1
ATOM 1530 C CA . TYR A 1 202 ? -4.832 -0.314 14.281 1 89.88 202 TYR A CA 1
ATOM 1531 C C . TYR A 1 202 ? -4.77 0.469 12.977 1 89.88 202 TYR A C 1
ATOM 1533 O O . TYR A 1 202 ? -5.312 1.571 12.883 1 89.88 202 TYR A O 1
ATOM 1541 N N . LEU A 1 203 ? -4.133 -0.119 12 1 90.69 203 LEU A N 1
ATOM 1542 C CA . LEU A 1 203 ? -3.971 0.566 10.727 1 90.69 203 LEU A CA 1
ATOM 1543 C C . LEU A 1 203 ? -5.32 0.769 10.039 1 90.69 203 LEU A C 1
ATOM 1545 O O . LEU A 1 203 ? -5.562 1.815 9.438 1 90.69 203 LEU A O 1
ATOM 1549 N N . ARG A 1 204 ? -6.102 -0.17 10.18 1 91.38 204 ARG A N 1
ATOM 1550 C CA . ARG A 1 204 ? -7.434 -0.074 9.594 1 91.38 204 ARG A CA 1
ATOM 1551 C C . ARG A 1 204 ? -8.234 1.057 10.234 1 91.38 204 ARG A C 1
ATOM 1553 O O . ARG A 1 204 ? -8.977 1.762 9.547 1 91.38 204 ARG A O 1
ATOM 1560 N N . MET A 1 205 ? -8.07 1.205 11.484 1 92.94 205 MET A N 1
ATOM 1561 C CA . MET A 1 205 ? -8.727 2.305 12.18 1 92.94 205 MET A CA 1
ATOM 1562 C C . MET A 1 205 ? -8.273 3.65 11.633 1 92.94 205 MET A C 1
ATOM 1564 O O . MET A 1 205 ? -9.094 4.535 11.375 1 92.94 205 MET A O 1
ATOM 1568 N N . VAL A 1 206 ? -7.027 3.744 11.375 1 92.44 206 VAL A N 1
ATOM 1569 C CA . VAL A 1 206 ? -6.469 4.988 10.859 1 92.44 206 VAL A CA 1
ATOM 1570 C C . VAL A 1 206 ? -6.957 5.227 9.43 1 92.44 206 VAL A C 1
ATOM 1572 O O . VAL A 1 206 ? -7.34 6.344 9.07 1 92.44 206 VAL A O 1
ATOM 1575 N N . TRP A 1 207 ? -6.996 4.168 8.664 1 93.25 207 TRP A N 1
ATOM 1576 C CA . TRP A 1 207 ? -7.414 4.285 7.266 1 93.25 207 TRP A CA 1
ATOM 1577 C C . TRP A 1 207 ? -8.883 4.668 7.168 1 93.25 207 TRP A C 1
ATOM 1579 O O . TRP A 1 207 ? -9.258 5.516 6.355 1 93.25 207 TRP A O 1
ATOM 1589 N N . LEU A 1 208 ? -9.68 4.086 8 1 92.88 208 LEU A N 1
ATOM 1590 C CA . LEU A 1 208 ? -11.102 4.391 7.973 1 92.88 208 LEU A CA 1
ATOM 1591 C C . LEU A 1 208 ? -11.367 5.82 8.43 1 92.88 208 LEU A C 1
ATOM 1593 O O . LEU A 1 208 ? -12.242 6.5 7.887 1 92.88 208 LEU A O 1
ATOM 1597 N N . GLN A 1 209 ? -10.57 6.23 9.367 1 94.5 209 GLN A N 1
ATOM 1598 C CA . GLN A 1 209 ? -10.688 7.617 9.805 1 94.5 209 GLN A CA 1
ATOM 1599 C C . GLN A 1 209 ? -10.258 8.578 8.703 1 94.5 209 GLN A C 1
ATOM 1601 O O . GLN A 1 209 ? -10.797 9.68 8.586 1 94.5 209 GLN A O 1
ATOM 1606 N N . GLY A 1 210 ? -9.266 8.125 7.941 1 95.19 210 GLY A N 1
ATOM 1607 C CA . GLY A 1 210 ? -8.859 8.938 6.805 1 95.19 210 GLY A CA 1
ATOM 1608 C C . GLY A 1 210 ? -9.961 9.117 5.773 1 95.19 210 GLY A C 1
ATOM 1609 O O . GLY A 1 210 ? -10.078 10.18 5.164 1 95.19 210 GLY A O 1
ATOM 1610 N N . LEU A 1 211 ? -10.781 8.117 5.629 1 95.31 211 LEU A N 1
ATOM 1611 C CA . LEU A 1 211 ? -11.898 8.195 4.703 1 95.31 211 LEU A CA 1
ATOM 1612 C C . LEU A 1 211 ? -12.953 9.188 5.203 1 95.31 211 LEU A C 1
ATOM 1614 O O . LEU A 1 211 ? -13.492 9.969 4.422 1 95.31 211 LEU A O 1
ATOM 1618 N N . VAL A 1 212 ? -13.164 9.164 6.469 1 94.56 212 VAL A N 1
ATOM 1619 C CA . VAL A 1 212 ? -14.117 10.102 7.066 1 94.56 212 VAL A CA 1
ATOM 1620 C C . VAL A 1 212 ? -13.609 11.531 6.906 1 94.56 212 VAL A C 1
ATOM 1622 O O . VAL A 1 212 ? -14.367 12.43 6.527 1 94.56 212 VAL A O 1
ATOM 1625 N N . VAL A 1 213 ? -12.336 11.68 7.156 1 94.19 213 VAL A N 1
ATOM 1626 C CA . VAL A 1 213 ? -11.727 13 7.062 1 94.19 213 VAL A CA 1
ATOM 1627 C C . VAL A 1 213 ? -11.836 13.516 5.629 1 94.19 213 VAL A C 1
ATOM 1629 O O . VAL A 1 213 ? -12.094 14.703 5.406 1 94.19 213 VAL A O 1
ATOM 1632 N N . SER A 1 214 ? -11.695 12.672 4.645 1 94.25 214 SER A N 1
ATOM 1633 C CA . SER A 1 214 ? -11.727 13.07 3.244 1 94.25 214 SER A CA 1
ATOM 1634 C C . SER A 1 214 ? -13.117 13.531 2.83 1 94.25 214 SER A C 1
ATOM 1636 O O . SER A 1 214 ? -13.266 14.32 1.895 1 94.25 214 SER A O 1
ATOM 1638 N N . VAL A 1 215 ? -14.141 13.055 3.502 1 92.88 215 VAL A N 1
ATOM 1639 C CA . VAL A 1 215 ? -15.516 13.422 3.162 1 92.88 215 VAL A CA 1
ATOM 1640 C C . VAL A 1 215 ? -15.914 14.68 3.922 1 92.88 215 VAL A C 1
ATOM 1642 O O . VAL A 1 215 ? -16.578 15.562 3.369 1 92.88 215 VAL A O 1
ATOM 1645 N N . VAL A 1 216 ? -15.445 14.805 5.156 1 89.94 216 VAL A N 1
ATOM 1646 C CA . VAL A 1 216 ? -15.945 15.859 6.031 1 89.94 216 VAL A CA 1
ATOM 1647 C C . VAL A 1 216 ? -15.102 17.125 5.848 1 89.94 216 VAL A C 1
ATOM 1649 O O . VAL A 1 216 ? -15.617 18.234 5.926 1 89.94 216 VAL A O 1
ATOM 1652 N N . GLU A 1 217 ? -13.797 16.891 5.672 1 89 217 GLU A N 1
ATOM 1653 C CA . GLU A 1 217 ? -12.93 18.062 5.512 1 89 217 GLU A CA 1
ATOM 1654 C C . GLU A 1 217 ? -12.633 18.328 4.039 1 89 217 GLU A C 1
ATOM 1656 O O . GLU A 1 217 ? -11.906 17.562 3.395 1 89 217 GLU A O 1
ATOM 1661 N N . GLU A 1 218 ? -13.102 19.391 3.623 1 82.75 218 GLU A N 1
ATOM 1662 C CA . GLU A 1 218 ? -12.93 19.734 2.215 1 82.75 218 GLU A CA 1
ATOM 1663 C C . GLU A 1 218 ? -11.477 20.062 1.9 1 82.75 218 GLU A C 1
ATOM 1665 O O . GLU A 1 218 ? -10.82 20.766 2.67 1 82.75 218 GLU A O 1
ATOM 1670 N N . GLY A 1 219 ? -10.906 19.578 0.93 1 81.88 219 GLY A N 1
ATOM 1671 C CA . GLY A 1 219 ? -9.562 19.922 0.479 1 81.88 219 GLY A CA 1
ATOM 1672 C C . GLY A 1 219 ? -8.508 18.922 0.934 1 81.88 219 GLY A C 1
ATOM 1673 O O . GLY A 1 219 ? -7.355 19 0.507 1 81.88 219 GLY A O 1
ATOM 1674 N N . CYS A 1 220 ? -8.898 18.109 1.874 1 88 220 CYS A N 1
ATOM 1675 C CA . CYS A 1 220 ? -7.961 17.109 2.367 1 88 220 CYS A CA 1
ATOM 1676 C C . CYS A 1 220 ? -8.258 15.742 1.768 1 88 220 CYS A C 1
ATOM 1678 O O . CYS A 1 220 ? -9.25 15.102 2.131 1 88 220 CYS A O 1
ATOM 1680 N N . TYR A 1 221 ? -7.43 15.336 0.846 1 89.94 221 TYR A N 1
ATOM 1681 C CA . TYR A 1 221 ? -7.719 14.062 0.207 1 89.94 221 TYR A CA 1
ATOM 1682 C C . TYR A 1 221 ? -6.441 13.258 -0.002 1 89.94 221 TYR A C 1
ATOM 1684 O O . TYR A 1 221 ? -5.336 13.773 0.174 1 89.94 221 TYR A O 1
ATOM 1692 N N . GLY A 1 222 ? -6.641 12.016 -0.245 1 90.56 222 GLY A N 1
ATOM 1693 C CA . GLY A 1 222 ? -5.516 11.141 -0.522 1 90.56 222 GLY A CA 1
ATOM 1694 C C . GLY A 1 222 ? -4.633 10.906 0.687 1 90.56 222 GLY A C 1
ATOM 1695 O O . GLY A 1 222 ? -5.121 10.547 1.762 1 90.56 222 GLY A O 1
ATOM 1696 N N . LEU A 1 223 ? -3.367 11.133 0.524 1 91.88 223 LEU A N 1
ATOM 1697 C CA . LEU A 1 223 ? -2.4 10.898 1.593 1 91.88 223 LEU A CA 1
ATOM 1698 C C . LEU A 1 223 ? -2.512 11.977 2.666 1 91.88 223 LEU A C 1
ATOM 1700 O O . LEU A 1 223 ? -2.256 11.711 3.844 1 91.88 223 LEU A O 1
ATOM 1704 N N . GLU A 1 224 ? -2.912 13.07 2.244 1 92.94 224 GLU A N 1
ATOM 1705 C CA . GLU A 1 224 ? -3.094 14.156 3.201 1 92.94 224 GLU A CA 1
ATOM 1706 C C . GLU A 1 224 ? -4.18 13.82 4.219 1 92.94 224 GLU A C 1
ATOM 1708 O O . GLU A 1 224 ? -4.027 14.094 5.41 1 92.94 224 GLU A O 1
ATOM 1713 N N . ALA A 1 225 ? -5.246 13.211 3.701 1 94.69 225 ALA A N 1
ATOM 1714 C CA . ALA A 1 225 ? -6.34 12.836 4.59 1 94.69 225 ALA A CA 1
ATOM 1715 C C . ALA A 1 225 ? -5.91 11.734 5.555 1 94.69 225 ALA A C 1
ATOM 1717 O O . ALA A 1 225 ? -6.262 11.766 6.738 1 94.69 225 ALA A O 1
ATOM 1718 N N . LEU A 1 226 ? -5.18 10.789 5.035 1 94.75 226 LEU A N 1
ATOM 1719 C CA . LEU A 1 226 ? -4.691 9.703 5.879 1 94.75 226 LEU A CA 1
ATOM 1720 C C . LEU A 1 226 ? -3.725 10.227 6.934 1 94.75 226 LEU A C 1
ATOM 1722 O O . LEU A 1 226 ? -3.727 9.75 8.07 1 94.75 226 LEU A O 1
ATOM 1726 N N . GLY A 1 227 ? -2.902 11.195 6.582 1 94 227 GLY A N 1
ATOM 1727 C CA . GLY A 1 227 ? -1.997 11.82 7.535 1 94 227 GLY A CA 1
ATOM 1728 C C . GLY A 1 227 ? -2.715 12.625 8.602 1 94 227 GLY A C 1
ATOM 1729 O O . GLY A 1 227 ? -2.344 12.578 9.773 1 94 227 GLY A O 1
ATOM 1730 N N . ARG A 1 228 ? -3.688 13.281 8.125 1 93.25 228 ARG A N 1
ATOM 1731 C CA . ARG A 1 228 ? -4.5 14.055 9.062 1 93.25 228 ARG A CA 1
ATOM 1732 C C . ARG A 1 228 ? -5.195 13.141 10.062 1 93.25 228 ARG A C 1
ATOM 1734 O O . ARG A 1 228 ? -5.285 13.461 11.25 1 93.25 228 ARG A O 1
ATOM 1741 N N . ALA A 1 229 ? -5.707 12.07 9.578 1 94.56 229 ALA A N 1
ATOM 1742 C CA . ALA A 1 229 ? -6.355 11.102 10.453 1 94.56 229 ALA A CA 1
ATOM 1743 C C . ALA A 1 229 ? -5.375 10.555 11.484 1 94.56 229 ALA A C 1
ATOM 1745 O O . ALA A 1 229 ? -5.715 10.43 12.664 1 94.56 229 ALA A O 1
ATOM 1746 N N . ALA A 1 230 ? -4.203 10.281 11.055 1 92.56 230 ALA A N 1
ATOM 1747 C CA . ALA A 1 230 ? -3.182 9.773 11.961 1 92.56 230 ALA A CA 1
ATOM 1748 C C . ALA A 1 230 ? -2.838 10.797 13.039 1 92.56 230 ALA A C 1
ATOM 1750 O O . ALA A 1 230 ? -2.615 10.445 14.195 1 92.56 230 ALA A O 1
ATOM 1751 N N . ALA A 1 231 ? -2.768 12.055 12.656 1 91.56 231 ALA A N 1
ATOM 1752 C CA . ALA A 1 231 ? -2.469 13.125 13.609 1 91.56 231 ALA A CA 1
ATOM 1753 C C . ALA A 1 231 ? -3.605 13.297 14.609 1 91.56 231 ALA A C 1
ATOM 1755 O O . ALA A 1 231 ? -3.367 13.555 15.789 1 91.56 231 ALA A O 1
ATOM 1756 N N . LEU A 1 232 ? -4.801 13.109 14.164 1 90.38 232 LEU A N 1
ATOM 1757 C CA . LEU A 1 232 ? -5.973 13.328 15 1 90.38 232 LEU A CA 1
ATOM 1758 C C . LEU A 1 232 ? -6.102 12.227 16.047 1 90.38 232 LEU A C 1
ATOM 1760 O O . LEU A 1 232 ? -6.547 12.477 17.172 1 90.38 232 LEU A O 1
ATOM 1764 N N . ILE A 1 233 ? -5.668 11.07 15.734 1 92.06 233 ILE A N 1
ATOM 1765 C CA . ILE A 1 233 ? -5.875 9.898 16.594 1 92.06 233 ILE A CA 1
ATOM 1766 C C . ILE A 1 233 ? -4.809 9.867 17.688 1 92.06 233 ILE A C 1
ATOM 1768 O O . ILE A 1 233 ? -4.957 9.148 18.672 1 92.06 233 ILE A O 1
ATOM 1772 N N . ARG A 1 234 ? -3.533 10.523 17.625 1 86.56 234 ARG A N 1
ATOM 1773 C CA . ARG A 1 234 ? -2.391 10.461 18.531 1 86.56 234 ARG A CA 1
ATOM 1774 C C . ARG A 1 234 ? -2.818 10.719 19.984 1 86.56 234 ARG A C 1
ATOM 1776 O O . ARG A 1 234 ? -2.258 10.141 20.906 1 86.56 234 ARG A O 1
ATOM 1783 N N . GLY A 1 235 ? -3.996 11.109 20.406 1 83.5 235 GLY A N 1
ATOM 1784 C CA . GLY A 1 235 ? -4.473 11.359 21.75 1 83.5 235 GLY A CA 1
ATOM 1785 C C . GLY A 1 235 ? -5.5 10.352 22.219 1 83.5 235 GLY A C 1
ATOM 1786 O O . GLY A 1 235 ? -5.727 10.195 23.422 1 83.5 235 GLY A O 1
ATOM 1787 N N . ARG A 1 236 ? -5.953 9.602 21.375 1 89.88 236 ARG A N 1
ATOM 1788 C CA . ARG A 1 236 ? -7 8.648 21.719 1 89.88 236 ARG A CA 1
ATOM 1789 C C . ARG A 1 236 ? -6.781 7.32 20.984 1 89.88 236 ARG A C 1
ATOM 1791 O O . ARG A 1 236 ? -7.738 6.695 20.531 1 89.88 236 ARG A O 1
ATOM 1798 N N . ARG A 1 237 ? -5.613 6.902 20.953 1 89.88 237 ARG A N 1
ATOM 1799 C CA . ARG A 1 237 ? -5.262 5.703 20.188 1 89.88 237 ARG A CA 1
ATOM 1800 C C . ARG A 1 237 ? -5.871 4.457 20.828 1 89.88 237 ARG A C 1
ATOM 1802 O O . ARG A 1 237 ? -6.34 3.564 20.125 1 89.88 237 ARG A O 1
ATOM 1809 N N . ARG A 1 238 ? -5.848 4.457 22.125 1 91.31 238 ARG A N 1
ATOM 1810 C CA . ARG A 1 238 ? -6.355 3.281 22.828 1 91.31 238 ARG A CA 1
ATOM 1811 C C . ARG A 1 238 ? -7.859 3.127 22.609 1 91.31 238 ARG A C 1
ATOM 1813 O O . ARG A 1 238 ? -8.352 2.018 22.391 1 91.31 238 ARG A O 1
ATOM 1820 N N . LEU A 1 239 ? -8.547 4.164 22.688 1 92.06 239 LEU A N 1
ATOM 1821 C CA . LEU A 1 239 ? -9.992 4.141 22.469 1 92.06 239 LEU A CA 1
ATOM 1822 C C . LEU A 1 239 ? -10.312 3.699 21.047 1 92.06 239 LEU A C 1
ATOM 1824 O O . LEU A 1 239 ? -11.195 2.869 20.828 1 92.06 239 LEU A O 1
ATOM 1828 N N . GLY A 1 240 ? -9.57 4.285 20.172 1 92.38 240 GLY A N 1
ATOM 1829 C CA . GLY A 1 240 ? -9.789 3.91 18.781 1 92.38 240 GLY A CA 1
ATOM 1830 C C . GLY A 1 240 ? -9.508 2.445 18.516 1 92.38 240 GLY A C 1
ATOM 1831 O O . GLY A 1 240 ? -10.234 1.797 17.75 1 92.38 240 GLY A O 1
ATOM 1832 N N . PHE A 1 241 ? -8.492 1.991 19.125 1 92.88 241 PHE A N 1
ATOM 1833 C CA . PHE A 1 241 ? -8.133 0.588 18.953 1 92.88 241 PHE A CA 1
ATOM 1834 C C . PHE A 1 241 ? -9.234 -0.319 19.5 1 92.88 241 PHE A C 1
ATOM 1836 O O . PHE A 1 241 ? -9.617 -1.292 18.859 1 92.88 241 PHE A O 1
ATOM 1843 N N . ASN A 1 242 ? -9.703 0.023 20.609 1 93.12 242 ASN A N 1
ATOM 1844 C CA . ASN A 1 242 ? -10.766 -0.775 21.219 1 93.12 242 ASN A CA 1
ATOM 1845 C C . ASN A 1 242 ? -12.039 -0.756 20.391 1 93.12 242 ASN A C 1
ATOM 1847 O O . ASN A 1 242 ? -12.695 -1.786 20.219 1 93.12 242 ASN A O 1
ATOM 1851 N N . VAL A 1 243 ? -12.367 0.344 19.906 1 93.56 243 VAL A N 1
ATOM 1852 C CA . VAL A 1 243 ? -13.555 0.481 19.062 1 93.56 243 VAL A CA 1
ATOM 1853 C C . VAL A 1 243 ? -13.406 -0.383 17.812 1 93.56 243 VAL A C 1
ATOM 1855 O O . VAL A 1 243 ? -14.32 -1.125 17.453 1 93.56 243 VAL A O 1
ATOM 1858 N N . SER A 1 244 ? -12.266 -0.284 17.25 1 93.31 244 SER A N 1
ATOM 1859 C CA . SER A 1 244 ? -12.023 -1.042 16.016 1 93.31 244 SER A CA 1
ATOM 1860 C C . SER A 1 244 ? -12.023 -2.543 16.297 1 93.31 244 SER A C 1
ATOM 1862 O O . SER A 1 244 ? -12.523 -3.326 15.477 1 93.31 244 SER A O 1
ATOM 1864 N N . LEU A 1 245 ? -11.492 -2.885 17.328 1 93.25 245 LEU A N 1
ATOM 1865 C CA . LEU A 1 245 ? -11.445 -4.297 17.688 1 93.25 245 LEU A CA 1
ATOM 1866 C C . LEU A 1 245 ? -12.852 -4.844 17.922 1 93.25 245 LEU A C 1
ATOM 1868 O O . LEU A 1 245 ? -13.18 -5.938 17.469 1 93.25 245 LEU A O 1
ATOM 1872 N N . LEU A 1 246 ? -13.625 -4.113 18.562 1 92.94 246 LEU A N 1
ATOM 1873 C CA . LEU A 1 246 ? -14.992 -4.539 18.844 1 92.94 246 LEU A CA 1
ATOM 1874 C C . LEU A 1 246 ? -15.805 -4.629 17.547 1 92.94 246 LEU A C 1
ATOM 1876 O O . LEU A 1 246 ? -16.594 -5.559 17.375 1 92.94 246 LEU A O 1
ATOM 1880 N N . LEU A 1 247 ? -15.609 -3.699 16.75 1 92.75 247 LEU A N 1
ATOM 1881 C CA . LEU A 1 247 ? -16.328 -3.719 15.477 1 92.75 247 LEU A CA 1
ATOM 1882 C C . LEU A 1 247 ? -15.891 -4.906 14.625 1 92.75 247 LEU A C 1
ATOM 1884 O O . LEU A 1 247 ? -16.719 -5.535 13.961 1 92.75 247 LEU A O 1
ATOM 1888 N N . LEU A 1 248 ? -14.656 -5.16 14.656 1 90.31 248 LEU A N 1
ATOM 1889 C CA . LEU A 1 248 ? -14.141 -6.301 13.906 1 90.31 248 LEU A CA 1
ATOM 1890 C C . LEU A 1 248 ? -14.703 -7.609 14.453 1 90.31 248 LEU A C 1
ATOM 1892 O O . LEU A 1 248 ? -15.07 -8.5 13.68 1 90.31 248 LEU A O 1
ATOM 1896 N N . LEU A 1 249 ? -14.727 -7.672 15.727 1 90.19 249 LEU A N 1
ATOM 1897 C CA . LEU A 1 249 ? -15.266 -8.867 16.359 1 90.19 249 LEU A CA 1
ATOM 1898 C C . LEU A 1 249 ? -16.75 -9.023 16.031 1 90.19 249 LEU A C 1
ATOM 1900 O O . LEU A 1 249 ? -17.219 -10.141 15.789 1 90.19 249 LEU A O 1
ATOM 1904 N N . LEU A 1 250 ? -17.422 -7.965 15.992 1 89.88 250 LEU A N 1
ATOM 1905 C CA . LEU A 1 250 ? -18.828 -7.996 15.641 1 89.88 250 LEU A CA 1
ATOM 1906 C C . LEU A 1 250 ? -19.016 -8.445 14.195 1 89.88 250 LEU A C 1
ATOM 1908 O O . LEU A 1 250 ? -19.875 -9.281 13.906 1 89.88 250 LEU A O 1
ATOM 1912 N N . ALA A 1 251 ? -18.266 -7.918 13.375 1 87.06 251 ALA A N 1
ATOM 1913 C CA . ALA A 1 251 ? -18.344 -8.281 11.961 1 87.06 251 ALA A CA 1
ATOM 1914 C C . ALA A 1 251 ? -18 -9.75 11.75 1 87.06 251 ALA A C 1
ATOM 1916 O O . ALA A 1 251 ? -18.656 -10.445 10.977 1 87.06 251 ALA A O 1
ATOM 1917 N N . LYS A 1 252 ? -17.016 -10.203 12.398 1 86.06 252 LYS A N 1
ATOM 1918 C CA . LYS A 1 252 ? -16.609 -11.602 12.273 1 86.06 252 LYS A CA 1
ATOM 1919 C C . LYS A 1 252 ? -17.672 -12.531 12.836 1 86.06 252 LYS A C 1
ATOM 1921 O O . LYS A 1 252 ? -17.922 -13.609 12.281 1 86.06 252 LYS A O 1
ATOM 1926 N N . THR A 1 253 ? -18.203 -12.172 13.922 1 87.12 253 THR A N 1
ATOM 1927 C CA . THR A 1 253 ? -19.266 -12.969 14.516 1 87.12 253 THR A CA 1
ATOM 1928 C C . THR A 1 253 ? -20.453 -13.086 13.555 1 87.12 253 THR A C 1
ATOM 1930 O O . THR A 1 253 ? -21.016 -14.172 13.391 1 87.12 253 THR A O 1
ATOM 1933 N N . LEU A 1 254 ? -20.797 -12.023 12.898 1 84.44 254 LEU A N 1
ATOM 1934 C CA . LEU A 1 254 ? -21.891 -12.039 11.93 1 84.44 254 LEU A CA 1
ATOM 1935 C C . LEU A 1 254 ? -21.531 -12.938 10.742 1 84.44 254 LEU A C 1
ATOM 1937 O O . LEU A 1 254 ? -22.391 -13.672 10.242 1 84.44 254 LEU A O 1
ATOM 1941 N N . TYR A 1 255 ? -20.344 -12.906 10.422 1 82.06 255 TYR A N 1
ATOM 1942 C CA . TYR A 1 255 ? -19.891 -13.727 9.312 1 82.06 255 TYR A CA 1
ATOM 1943 C C . TYR A 1 255 ? -19.969 -15.211 9.664 1 82.06 255 TYR A C 1
ATOM 1945 O O . TYR A 1 255 ? -20.391 -16.031 8.852 1 82.06 255 TYR A O 1
ATOM 1953 N N . VAL A 1 256 ? -19.578 -15.531 10.844 1 83.25 256 VAL A N 1
ATOM 1954 C CA . VAL A 1 256 ? -19.594 -16.922 11.289 1 83.25 256 VAL A CA 1
ATOM 1955 C C . VAL A 1 256 ? -21.031 -17.422 11.391 1 83.25 256 VAL A C 1
ATOM 1957 O O . VAL A 1 256 ? -21.328 -18.547 10.992 1 83.25 256 VAL A O 1
ATOM 1960 N N . VAL A 1 257 ? -21.812 -16.594 11.883 1 80.88 257 VAL A N 1
ATOM 1961 C CA . VAL A 1 257 ? -23.234 -16.953 11.992 1 80.88 257 VAL A CA 1
ATOM 1962 C C . VAL A 1 257 ? -23.797 -17.219 10.609 1 80.88 257 VAL A C 1
ATOM 1964 O O . VAL A 1 257 ? -24.516 -18.203 10.398 1 80.88 257 VAL A O 1
ATOM 1967 N N . TYR A 1 258 ? -23.484 -16.422 9.727 1 79.31 258 TYR A N 1
ATOM 1968 C CA . TYR A 1 258 ? -23.938 -16.609 8.344 1 79.31 258 TYR A CA 1
ATOM 1969 C C . TYR A 1 258 ? -23.391 -17.906 7.762 1 79.31 258 TYR A C 1
ATOM 1971 O O . TYR A 1 258 ? -24.125 -18.641 7.09 1 79.31 258 TYR A O 1
ATOM 1979 N N . TYR A 1 259 ? -22.188 -18.062 7.973 1 78.19 259 TYR A N 1
ATOM 1980 C CA . TYR A 1 259 ? -21.562 -19.281 7.438 1 78.19 259 TYR A CA 1
ATOM 1981 C C . TYR A 1 259 ? -22.234 -20.531 8 1 78.19 259 TYR A C 1
ATOM 1983 O O . TYR A 1 259 ? -22.516 -21.469 7.262 1 78.19 259 TYR A O 1
ATOM 1991 N N . LEU A 1 260 ? -22.516 -20.531 9.227 1 81.12 260 LEU A N 1
ATOM 1992 C CA . LEU A 1 260 ? -23.125 -21.688 9.883 1 81.12 260 LEU A CA 1
ATOM 1993 C C . LEU A 1 260 ? -24.547 -21.891 9.391 1 81.12 260 LEU A C 1
ATOM 1995 O O . LEU A 1 260 ? -24.984 -23.031 9.18 1 81.12 260 LEU A O 1
ATOM 1999 N N . VAL A 1 261 ? -25.234 -20.812 9.164 1 75.19 261 VAL A N 1
ATOM 2000 C CA . VAL A 1 261 ? -26.609 -20.906 8.711 1 75.19 261 VAL A CA 1
ATOM 2001 C C . VAL A 1 261 ? -26.656 -21.359 7.254 1 75.19 261 VAL A C 1
ATOM 2003 O O . VAL A 1 261 ? -27.5 -22.188 6.883 1 75.19 261 VAL A O 1
ATOM 2006 N N . ASN A 1 262 ? -25.766 -20.859 6.449 1 74.88 262 ASN A N 1
ATOM 2007 C CA . ASN A 1 262 ? -25.734 -21.203 5.031 1 74.88 262 ASN A CA 1
ATOM 2008 C C . ASN A 1 262 ? -25.391 -22.672 4.816 1 74.88 262 ASN A C 1
ATOM 2010 O O . ASN A 1 262 ? -25.844 -23.281 3.848 1 74.88 262 ASN A O 1
ATOM 2014 N N . THR A 1 263 ? -24.531 -23.156 5.609 1 73.81 263 THR A N 1
ATOM 2015 C CA . THR A 1 263 ? -24.156 -24.562 5.473 1 73.81 263 THR A CA 1
ATOM 2016 C C . THR A 1 263 ? -25.312 -25.469 5.879 1 73.81 263 THR A C 1
ATOM 2018 O O . THR A 1 263 ? -25.391 -26.609 5.449 1 73.81 263 THR A O 1
ATOM 2021 N N . ARG A 1 264 ? -26.172 -24.922 6.605 1 72.62 264 ARG A N 1
ATOM 2022 C CA . ARG A 1 264 ? -27.281 -25.734 7.078 1 72.62 264 ARG A CA 1
ATOM 2023 C C . ARG A 1 264 ? -28.5 -25.594 6.164 1 72.62 264 ARG A C 1
ATOM 2025 O O . ARG A 1 264 ? -29.438 -26.391 6.242 1 72.62 264 ARG A O 1
ATOM 2032 N N . LEU A 1 265 ? -28.406 -24.531 5.371 1 71.12 265 LEU A N 1
ATOM 2033 C CA . LEU A 1 265 ? -29.5 -24.344 4.43 1 71.12 265 LEU A CA 1
ATOM 2034 C C . LEU A 1 265 ? -29.438 -25.375 3.312 1 71.12 265 LEU A C 1
ATOM 2036 O O . LEU A 1 265 ? -28.359 -25.812 2.924 1 71.12 265 LEU A O 1
ATOM 2040 N N . PRO A 1 266 ? -30.578 -25.844 2.98 1 67.06 266 PRO A N 1
ATOM 2041 C CA . PRO A 1 266 ? -30.609 -26.859 1.918 1 67.06 266 PRO A CA 1
ATOM 2042 C C . PRO A 1 266 ? -29.906 -26.391 0.642 1 67.06 266 PRO A C 1
ATOM 2044 O O . PRO A 1 266 ? -29.859 -25.188 0.375 1 67.06 266 PRO A O 1
ATOM 2047 N N . ALA A 1 267 ? -29.109 -27.141 -0.007 1 63 267 ALA A N 1
ATOM 2048 C CA . ALA A 1 267 ? -28.25 -26.906 -1.166 1 63 267 ALA A CA 1
ATOM 2049 C C . ALA A 1 267 ? -29.062 -26.359 -2.34 1 63 267 ALA A C 1
ATOM 2051 O O . ALA A 1 267 ? -28.516 -26.141 -3.428 1 63 267 ALA A O 1
ATOM 2052 N N . GLY A 1 268 ? -30.328 -25.875 -2.066 1 62.91 268 GLY A N 1
ATOM 2053 C CA . GLY A 1 268 ? -31.078 -25.406 -3.223 1 62.91 268 GLY A CA 1
ATOM 2054 C C . GLY A 1 268 ? -30.688 -24.016 -3.672 1 62.91 268 GLY A C 1
ATOM 2055 O O . GLY A 1 268 ? -30.156 -23.234 -2.883 1 62.91 268 GLY A O 1
ATOM 2056 N N . GLY A 1 269 ? -30.734 -23.766 -5.035 1 65 269 GLY A N 1
ATOM 2057 C CA . GLY A 1 269 ? -30.344 -22.516 -5.684 1 65 269 GLY A CA 1
ATOM 2058 C C . GLY A 1 269 ? -30.984 -21.297 -5.074 1 65 269 GLY A C 1
ATOM 2059 O O . GLY A 1 269 ? -30.312 -20.281 -4.848 1 65 269 GLY A O 1
ATOM 2060 N N . THR A 1 270 ? -32.281 -21.438 -4.711 1 70.44 270 THR A N 1
ATOM 2061 C CA . THR A 1 270 ? -33.031 -20.297 -4.211 1 70.44 270 THR A CA 1
ATOM 2062 C C . THR A 1 270 ? -32.625 -19.969 -2.775 1 70.44 270 THR A C 1
ATOM 2064 O O . THR A 1 270 ? -32.594 -18.797 -2.387 1 70.44 270 THR A O 1
ATOM 2067 N N . SER A 1 271 ? -32.375 -20.984 -2.041 1 74.62 271 SER A N 1
ATOM 2068 C CA . SER A 1 271 ? -31.969 -20.766 -0.654 1 74.62 271 SER A CA 1
ATOM 2069 C C . SER A 1 271 ? -30.625 -20.062 -0.566 1 74.62 271 SER A C 1
ATOM 2071 O O . SER A 1 271 ? -30.422 -19.188 0.29 1 74.62 271 SER A O 1
ATOM 2073 N N . HIS A 1 272 ? -29.812 -20.344 -1.515 1 74.5 272 HIS A N 1
ATOM 2074 C CA . HIS A 1 272 ? -28.5 -19.703 -1.51 1 74.5 272 HIS A CA 1
ATOM 2075 C C . HIS A 1 272 ? -28.594 -18.25 -1.967 1 74.5 272 HIS A C 1
ATOM 2077 O O . HIS A 1 272 ? -27.844 -17.406 -1.483 1 74.5 272 HIS A O 1
ATOM 2083 N N . LEU A 1 273 ? -29.547 -18.094 -2.865 1 76.56 273 LEU A N 1
ATOM 2084 C CA . LEU A 1 273 ? -29.75 -16.719 -3.307 1 76.56 273 LEU A CA 1
ATOM 2085 C C . LEU A 1 273 ? -30.312 -15.852 -2.176 1 76.56 273 LEU A C 1
ATOM 2087 O O . LEU A 1 273 ? -29.875 -14.719 -1.979 1 76.56 273 LEU A O 1
ATOM 2091 N N . ALA A 1 274 ? -31.234 -16.438 -1.49 1 78.5 274 ALA A N 1
ATOM 2092 C CA . ALA A 1 274 ? -31.812 -15.719 -0.36 1 78.5 274 ALA A CA 1
ATOM 2093 C C . ALA A 1 274 ? -30.766 -15.484 0.729 1 78.5 274 ALA A C 1
ATOM 2095 O O . ALA A 1 274 ? -30.734 -14.414 1.341 1 78.5 274 ALA A O 1
ATOM 2096 N N . GLY A 1 275 ? -30.016 -16.516 0.958 1 78.56 275 GLY A N 1
ATOM 2097 C CA . GLY A 1 275 ? -28.938 -16.359 1.919 1 78.56 275 GLY A CA 1
ATOM 2098 C C . GLY A 1 275 ? -27.938 -15.297 1.52 1 78.56 275 GLY A C 1
ATOM 2099 O O . GLY A 1 275 ? -27.484 -14.516 2.359 1 78.56 275 GLY A O 1
ATOM 2100 N N . GLY A 1 276 ? -27.641 -15.234 0.264 1 78.44 276 GLY A N 1
ATOM 2101 C CA . GLY A 1 276 ? -26.734 -14.219 -0.236 1 78.44 276 GLY A CA 1
ATOM 2102 C C . GLY A 1 276 ? -27.266 -12.812 -0.09 1 78.44 276 GLY A C 1
ATOM 2103 O O . GLY A 1 276 ? -26.531 -11.891 0.275 1 78.44 276 GLY A O 1
ATOM 2104 N N . LEU A 1 277 ? -28.484 -12.672 -0.343 1 83.12 277 LEU A N 1
ATOM 2105 C CA . LEU A 1 277 ? -29.109 -11.359 -0.221 1 83.12 277 LEU A CA 1
ATOM 2106 C C . LEU A 1 277 ? -29.172 -10.914 1.238 1 83.12 277 LEU A C 1
ATOM 2108 O O . LEU A 1 277 ? -29.016 -9.734 1.54 1 83.12 277 LEU A O 1
ATOM 2112 N N . LEU A 1 278 ? -29.391 -11.82 2.096 1 83.56 278 LEU A N 1
ATOM 2113 C CA . LEU A 1 278 ? -29.406 -11.516 3.52 1 83.56 278 LEU A CA 1
ATOM 2114 C C . LEU A 1 278 ? -28.031 -11.055 3.988 1 83.56 278 LEU A C 1
ATOM 2116 O O . LEU A 1 278 ? -27.922 -10.117 4.785 1 83.56 278 LEU A O 1
ATOM 2120 N N . VAL A 1 279 ? -27.094 -11.695 3.471 1 82.94 279 VAL A N 1
ATOM 2121 C CA . VAL A 1 279 ? -25.734 -11.32 3.838 1 82.94 279 VAL A CA 1
ATOM 2122 C C . VAL A 1 279 ? -25.406 -9.938 3.291 1 82.94 279 VAL A C 1
ATOM 2124 O O . VAL A 1 279 ? -24.75 -9.133 3.961 1 82.94 279 VAL A O 1
ATOM 2127 N N . ALA A 1 280 ? -25.844 -9.711 2.143 1 85 280 ALA A N 1
ATOM 2128 C CA . ALA A 1 280 ? -25.625 -8.391 1.546 1 85 280 ALA A CA 1
ATOM 2129 C C . ALA A 1 280 ? -26.312 -7.297 2.355 1 85 280 ALA A C 1
ATOM 2131 O O . ALA A 1 280 ? -25.734 -6.242 2.609 1 85 280 ALA A O 1
ATOM 2132 N N . CYS A 1 281 ? -27.5 -7.586 2.793 1 87.12 281 CYS A N 1
ATOM 2133 C CA . CYS A 1 281 ? -28.25 -6.609 3.568 1 87.12 281 CYS A CA 1
ATOM 2134 C C . CYS A 1 281 ? -27.609 -6.379 4.93 1 87.12 281 CYS A C 1
ATOM 2136 O O . CYS A 1 281 ? -27.438 -5.234 5.348 1 87.12 281 CYS A O 1
ATOM 2138 N N . THR A 1 282 ? -27.297 -7.449 5.574 1 88.38 282 THR A N 1
ATOM 2139 C CA . THR A 1 282 ? -26.672 -7.32 6.891 1 88.38 282 THR A CA 1
ATOM 2140 C C . THR A 1 282 ? -25.312 -6.656 6.777 1 88.38 282 THR A C 1
ATOM 2142 O O . THR A 1 282 ? -24.922 -5.879 7.652 1 88.38 282 THR A O 1
ATOM 2145 N N . GLY A 1 283 ? -24.625 -6.969 5.754 1 89.06 283 GLY A N 1
ATOM 2146 C CA . GLY A 1 283 ? -23.344 -6.332 5.523 1 89.06 283 GLY A CA 1
ATOM 2147 C C . GLY A 1 283 ? -23.438 -4.832 5.316 1 89.06 283 GLY A C 1
ATOM 2148 O O . GLY A 1 283 ? -22.625 -4.07 5.832 1 89.06 283 GLY A O 1
ATOM 2149 N N . LEU A 1 284 ? -24.406 -4.438 4.625 1 90.94 284 LEU A N 1
ATOM 2150 C CA . LEU A 1 284 ? -24.625 -3.014 4.383 1 90.94 284 LEU A CA 1
ATOM 2151 C C . LEU A 1 284 ? -24.984 -2.293 5.676 1 90.94 284 LEU A C 1
ATOM 2153 O O . LEU A 1 284 ? -24.484 -1.198 5.941 1 90.94 284 LEU A O 1
ATOM 2157 N N . LEU A 1 285 ? -25.797 -2.977 6.406 1 90.94 285 LEU A N 1
ATOM 2158 C CA . LEU A 1 285 ? -26.188 -2.385 7.68 1 90.94 285 LEU A CA 1
ATOM 2159 C C . LEU A 1 285 ? -25 -2.283 8.625 1 90.94 285 LEU A C 1
ATOM 2161 O O . LEU A 1 285 ? -24.828 -1.272 9.312 1 90.94 285 LEU A O 1
ATOM 2165 N N . MET A 1 286 ? -24.25 -3.289 8.617 1 91.56 286 MET A N 1
ATOM 2166 C CA . MET A 1 286 ? -23.062 -3.291 9.461 1 91.56 286 MET A CA 1
ATOM 2167 C C . MET A 1 286 ? -22.062 -2.227 9.008 1 91.56 286 MET A C 1
ATOM 2169 O O . MET A 1 286 ? -21.438 -1.568 9.836 1 91.56 286 MET A O 1
ATOM 2173 N N . SER A 1 287 ? -21.969 -2.09 7.762 1 92.5 287 SER A N 1
ATOM 2174 C CA . SER A 1 287 ? -21.062 -1.078 7.223 1 92.5 287 SER A CA 1
ATOM 2175 C C . SER A 1 287 ? -21.547 0.329 7.562 1 92.5 287 SER A C 1
ATOM 2177 O O . SER A 1 287 ? -20.734 1.201 7.898 1 92.5 287 SER A O 1
ATOM 2179 N N . ALA A 1 288 ? -22.766 0.521 7.445 1 93.69 288 ALA A N 1
ATOM 2180 C CA . ALA A 1 288 ? -23.328 1.818 7.805 1 93.69 288 ALA A CA 1
ATOM 2181 C C . ALA A 1 288 ? -23.109 2.121 9.289 1 93.69 288 ALA A C 1
ATOM 2183 O O . ALA A 1 288 ? -22.781 3.248 9.648 1 93.69 288 ALA A O 1
ATOM 2184 N N . PHE A 1 289 ? -23.297 1.129 10.055 1 93.94 289 PHE A N 1
ATOM 2185 C CA . PHE A 1 289 ? -23.078 1.284 11.492 1 93.94 289 PHE A CA 1
ATOM 2186 C C . PHE A 1 289 ? -21.625 1.594 11.797 1 93.94 289 PHE A C 1
ATOM 2188 O O . PHE A 1 289 ? -21.328 2.49 12.586 1 93.94 289 PHE A O 1
ATOM 2195 N N . THR A 1 290 ? -20.719 0.851 11.219 1 94 290 THR A N 1
ATOM 2196 C CA . THR A 1 290 ? -19.297 1.069 11.43 1 94 290 THR A CA 1
ATOM 2197 C C . THR A 1 290 ? -18.906 2.484 11.016 1 94 290 THR A C 1
ATOM 2199 O O . THR A 1 290 ? -18.125 3.146 11.719 1 94 290 THR A O 1
ATOM 2202 N N . LEU A 1 291 ? -19.422 2.971 9.977 1 95.12 291 LEU A N 1
ATOM 2203 C CA . LEU A 1 291 ? -19.109 4.309 9.492 1 95.12 291 LEU A CA 1
ATOM 2204 C C . LEU A 1 291 ? -19.672 5.375 10.43 1 95.12 291 LEU A C 1
ATOM 2206 O O . LEU A 1 291 ? -19.031 6.402 10.656 1 95.12 291 LEU A O 1
ATOM 2210 N N . ALA A 1 292 ? -20.812 5.098 10.906 1 94.62 292 ALA A N 1
ATOM 2211 C CA . ALA A 1 292 ? -21.375 6.023 11.875 1 94.62 292 ALA A CA 1
ATOM 2212 C C . ALA A 1 292 ? -20.516 6.109 13.133 1 94.62 292 ALA A C 1
ATOM 2214 O O . ALA A 1 292 ? -20.297 7.195 13.672 1 94.62 292 ALA A O 1
ATOM 2215 N N . VAL A 1 293 ? -20.062 4.996 13.523 1 94.94 293 VAL A N 1
ATOM 2216 C CA . VAL A 1 293 ? -19.188 4.945 14.688 1 94.94 293 VAL A CA 1
ATOM 2217 C C . VAL A 1 293 ? -17.906 5.727 14.398 1 94.94 293 VAL A C 1
ATOM 2219 O O . VAL A 1 293 ? -17.406 6.465 15.258 1 94.94 293 VAL A O 1
ATOM 2222 N N . ASP A 1 294 ? -17.422 5.578 13.203 1 94.75 294 ASP A N 1
ATOM 2223 C CA . ASP A 1 294 ? -16.203 6.266 12.812 1 94.75 294 ASP A CA 1
ATOM 2224 C C . ASP A 1 294 ? -16.391 7.781 12.812 1 94.75 294 ASP A C 1
ATOM 2226 O O . ASP A 1 294 ? -15.477 8.531 13.141 1 94.75 294 ASP A O 1
ATOM 2230 N N . VAL A 1 295 ? -17.547 8.203 12.461 1 94.06 295 VAL A N 1
ATOM 2231 C CA . VAL A 1 295 ? -17.812 9.633 12.445 1 94.06 295 VAL A CA 1
ATOM 2232 C C . VAL A 1 295 ? -17.844 10.164 13.875 1 94.06 295 VAL A C 1
ATOM 2234 O O . VAL A 1 295 ? -17.297 11.234 14.156 1 94.06 295 VAL A O 1
ATOM 2237 N N . VAL A 1 296 ? -18.484 9.469 14.727 1 92.81 296 VAL A N 1
ATOM 2238 C CA . VAL A 1 296 ? -18.531 9.891 16.125 1 92.81 296 VAL A CA 1
ATOM 2239 C C . VAL A 1 296 ? -17.141 9.906 16.719 1 92.81 296 VAL A C 1
ATOM 2241 O O . VAL A 1 296 ? -16.781 10.82 17.469 1 92.81 296 VAL A O 1
ATOM 2244 N N . PHE A 1 297 ? -16.391 8.906 16.406 1 93 297 PHE A N 1
ATOM 2245 C CA . PHE A 1 297 ? -15.016 8.852 16.891 1 93 297 PHE A CA 1
ATOM 2246 C C . PHE A 1 297 ? -14.203 10.016 16.344 1 93 297 PHE A C 1
ATOM 2248 O O . PHE A 1 297 ? -13.367 10.578 17.047 1 93 297 PHE A O 1
ATOM 2255 N N . TYR A 1 298 ? -14.406 10.328 15.125 1 92.94 298 TYR A N 1
ATOM 2256 C CA . TYR A 1 298 ? -13.758 11.484 14.516 1 92.94 298 TYR A CA 1
ATOM 2257 C C . TYR A 1 298 ? -14.086 12.758 15.273 1 92.94 298 TYR A C 1
ATOM 2259 O O . TYR A 1 298 ? -13.195 13.57 15.547 1 92.94 298 TYR A O 1
ATOM 2267 N N . CYS A 1 299 ? -15.273 12.945 15.641 1 90 299 CYS A N 1
ATOM 2268 C CA . CYS A 1 299 ? -15.695 14.133 16.375 1 90 299 CYS A CA 1
ATOM 2269 C C . CYS A 1 299 ? -15.055 14.18 17.766 1 90 299 CYS A C 1
ATOM 2271 O O . CYS A 1 299 ? -14.68 15.25 18.25 1 90 299 CYS A O 1
ATOM 2273 N N . GLU A 1 300 ? -14.945 13.055 18.328 1 89.69 300 GLU A N 1
ATOM 2274 C CA . GLU A 1 300 ? -14.312 12.977 19.641 1 89.69 300 GLU A CA 1
ATOM 2275 C C . GLU A 1 300 ? -12.828 13.312 19.562 1 89.69 300 GLU A C 1
ATOM 2277 O O . GLU A 1 300 ? -12.281 13.977 20.438 1 89.69 300 GLU A O 1
ATOM 2282 N N . CYS A 1 301 ? -12.18 12.875 18.531 1 89.88 301 CYS A N 1
ATOM 2283 C CA . CYS A 1 301 ? -10.766 13.172 18.344 1 89.88 301 CYS A CA 1
ATOM 2284 C C . CYS A 1 301 ? -10.547 14.648 18.062 1 89.88 301 CYS A C 1
ATOM 2286 O O . CYS A 1 301 ? -9.578 15.25 18.531 1 89.88 301 CYS A O 1
ATOM 2288 N N . LYS A 1 302 ? -11.312 15.195 17.297 1 88.56 302 LYS A N 1
ATOM 2289 C CA . LYS A 1 302 ? -11.219 16.625 17 1 88.56 302 LYS A CA 1
ATOM 2290 C C . LYS A 1 302 ? -11.422 17.469 18.25 1 88.56 302 LYS A C 1
ATOM 2292 O O . LYS A 1 302 ? -10.734 18.469 18.453 1 88.56 302 LYS A O 1
ATOM 2297 N N . ARG A 1 303 ? -12.328 17.078 19.016 1 84.5 303 ARG A N 1
ATOM 2298 C CA . ARG A 1 303 ? -12.594 17.766 20.266 1 84.5 303 ARG A CA 1
ATOM 2299 C C . ARG A 1 303 ? -11.391 17.688 21.203 1 84.5 303 ARG A C 1
ATOM 2301 O O . ARG A 1 303 ? -11.07 18.656 21.891 1 84.5 303 ARG A O 1
ATOM 2308 N N . ASN A 1 304 ? -10.805 16.578 21.188 1 84.5 304 ASN A N 1
ATOM 2309 C CA . ASN A 1 304 ? -9.625 16.391 22.016 1 84.5 304 ASN A CA 1
ATOM 2310 C C . ASN A 1 304 ? -8.484 17.312 21.609 1 84.5 304 ASN A C 1
ATOM 2312 O O . ASN A 1 304 ? -7.68 17.719 22.453 1 84.5 304 ASN A O 1
ATOM 2316 N N . HIS A 1 305 ? -8.344 17.688 20.359 1 85.19 305 HIS A N 1
ATOM 2317 C CA . HIS A 1 305 ? -7.301 18.594 19.875 1 85.19 305 HIS A CA 1
ATOM 2318 C C . HIS A 1 305 ? -7.746 20.047 19.953 1 85.19 305 HIS A C 1
ATOM 2320 O O . HIS A 1 305 ? -7.012 20.938 19.547 1 85.19 305 HIS A O 1
ATOM 2326 N N . GLY A 1 306 ? -8.859 20.312 20.422 1 77 306 GLY A N 1
ATOM 2327 C CA . GLY A 1 306 ? -9.359 21.656 20.609 1 77 306 GLY A CA 1
ATOM 2328 C C . GLY A 1 306 ? -9.953 22.281 19.359 1 77 306 GLY A C 1
ATOM 2329 O O . GLY A 1 306 ? -10.172 23.484 19.297 1 77 306 GLY A O 1
ATOM 2330 N N . GLU A 1 307 ? -10.047 21.453 18.375 1 76.5 307 GLU A N 1
ATOM 2331 C CA . GLU A 1 307 ? -10.617 21.969 17.125 1 76.5 307 GLU A CA 1
ATOM 2332 C C . GLU A 1 307 ? -12.141 21.906 17.156 1 76.5 307 GLU A C 1
ATOM 2334 O O . GLU A 1 307 ? -12.719 20.922 17.609 1 76.5 307 GLU A O 1
ATOM 2339 N N . GLU A 1 308 ? -12.867 23 17.078 1 61.53 308 GLU A N 1
ATOM 2340 C CA . GLU A 1 308 ? -14.328 23.078 17.156 1 61.53 308 GLU A CA 1
ATOM 2341 C C . GLU A 1 308 ? -14.984 22.359 15.984 1 61.53 308 GLU A C 1
ATOM 2343 O O . GLU A 1 308 ? -14.531 22.469 14.844 1 61.53 308 GLU A O 1
ATOM 2348 N N . THR A 1 309 ? -15.773 21.312 16.312 1 58.56 309 THR A N 1
ATOM 2349 C CA . THR A 1 309 ? -16.547 20.703 15.25 1 58.56 309 THR A CA 1
ATOM 2350 C C . THR A 1 309 ? -17.922 21.359 15.133 1 58.56 309 THR A C 1
ATOM 2352 O O . THR A 1 309 ? -18.547 21.703 16.141 1 58.56 309 THR A O 1
ATOM 2355 N N . ALA A 1 310 ? -18.328 21.875 14.039 1 50.41 310 ALA A N 1
ATOM 2356 C CA . ALA A 1 310 ? -19.688 22.391 13.828 1 50.41 310 ALA A CA 1
ATOM 2357 C C . ALA A 1 310 ? -20.734 21.391 14.32 1 50.41 310 ALA A C 1
ATOM 2359 O O . ALA A 1 310 ? -21.875 21.766 14.578 1 50.41 310 ALA A O 1
ATOM 2360 N N . MET A 1 311 ? -20.516 20.172 14.453 1 50.16 311 MET A N 1
ATOM 2361 C CA . MET A 1 311 ? -21.469 19.156 14.898 1 50.16 311 MET A CA 1
ATOM 2362 C C . MET A 1 311 ? -21.797 19.328 16.375 1 50.16 311 MET A C 1
ATOM 2364 O O . MET A 1 311 ? -22.859 18.906 16.828 1 50.16 311 MET A O 1
ATOM 2368 N N . GLU A 1 312 ? -21 19.812 17.203 1 47.88 312 GLU A N 1
ATOM 2369 C CA . GLU A 1 312 ? -21.156 19.953 18.641 1 47.88 312 GLU A CA 1
ATOM 2370 C C . GLU A 1 312 ? -22.297 20.906 18.984 1 47.88 312 GLU A C 1
ATOM 2372 O O . GLU A 1 312 ? -23 20.719 19.984 1 47.88 312 GLU A O 1
ATOM 2377 N N . GLY A 1 313 ? -22.484 21.906 18.328 1 41.72 313 GLY A N 1
ATOM 2378 C CA . GLY A 1 313 ? -23.578 22.766 18.781 1 41.72 313 GLY A CA 1
ATOM 2379 C C . GLY A 1 313 ? -24.906 22.031 18.875 1 41.72 313 GLY A C 1
ATOM 2380 O O . GLY A 1 313 ? -25.688 22.281 19.781 1 41.72 313 GLY A O 1
ATOM 2381 N N . SER A 1 314 ? -25.25 21.234 17.938 1 42.69 314 SER A N 1
ATOM 2382 C CA . SER A 1 314 ? -26.594 20.688 17.875 1 42.69 314 SER A CA 1
ATOM 2383 C C . SER A 1 314 ? -26.734 19.453 18.781 1 42.69 314 SER A C 1
ATOM 2385 O O . SER A 1 314 ? -27.828 19.172 19.281 1 42.69 314 SER A O 1
ATOM 2387 N N . LEU A 1 315 ? -25.703 18.688 18.953 1 43.16 315 LEU A N 1
ATOM 2388 C CA . LEU A 1 315 ? -25.844 17.531 19.844 1 43.16 315 LEU A CA 1
ATOM 2389 C C . LEU A 1 315 ? -26.156 17.984 21.266 1 43.16 315 LEU A C 1
ATOM 2391 O O . LEU A 1 315 ? -26.734 17.219 22.047 1 43.16 315 LEU A O 1
ATOM 2395 N N . VAL A 1 316 ? -25.969 19.203 21.656 1 37.81 316 VAL A N 1
ATOM 2396 C CA . VAL A 1 316 ? -26.359 19.828 22.922 1 37.81 316 VAL A CA 1
ATOM 2397 C C . VAL A 1 316 ? -27.875 20.031 22.953 1 37.81 316 VAL A C 1
ATOM 2399 O O . VAL A 1 316 ? -28.5 19.859 24 1 37.81 316 VAL A O 1
ATOM 2402 N N . TYR A 1 317 ? -28.547 20.516 21.938 1 36.38 317 TYR A N 1
ATOM 2403 C CA . TYR A 1 317 ? -29.953 20.906 22.047 1 36.38 317 TYR A CA 1
ATOM 2404 C C . TYR A 1 317 ? -30.844 19.688 22.25 1 36.38 317 TYR A C 1
ATOM 2406 O O . TYR A 1 317 ? -31.953 19.812 22.781 1 36.38 317 TYR A O 1
ATOM 2414 N N . CYS A 1 318 ? -30.5 18.562 21.766 1 36.34 318 CYS A N 1
ATOM 2415 C CA . CYS A 1 318 ? -31.562 17.562 21.812 1 36.34 318 CYS A CA 1
ATOM 2416 C C . CYS A 1 318 ? -31.75 17.031 23.219 1 36.34 318 CYS A C 1
ATOM 2418 O O . CYS A 1 318 ? -32.469 16.062 23.438 1 36.34 318 CYS A O 1
ATOM 2420 N N . ARG A 1 319 ? -31.062 17.438 24.25 1 34.53 319 ARG A N 1
ATOM 2421 C CA . ARG A 1 319 ? -31.578 16.938 25.516 1 34.53 319 ARG A CA 1
ATOM 2422 C C . ARG A 1 319 ? -32.938 17.562 25.844 1 34.53 319 ARG A C 1
ATOM 2424 O O . ARG A 1 319 ? -33.031 18.781 25.984 1 34.53 319 ARG A O 1
ATOM 2431 N N . VAL A 1 320 ? -34.094 16.938 25.422 1 31.78 320 VAL A N 1
ATOM 2432 C CA . VAL A 1 320 ? -35.438 17.266 25.859 1 31.78 320 VAL A CA 1
ATOM 2433 C C . VAL A 1 320 ? -35.438 17.625 27.344 1 31.78 320 VAL A C 1
ATOM 2435 O O . VAL A 1 320 ? -34.906 16.891 28.172 1 31.78 320 VAL A O 1
ATOM 2438 N N . PRO A 1 321 ? -35.562 18.828 27.656 1 33.94 321 PRO A N 1
ATOM 2439 C CA . PRO A 1 321 ? -35.812 19.203 29.062 1 33.94 321 PRO A CA 1
ATOM 2440 C C . PRO A 1 321 ? -36.875 18.312 29.719 1 33.94 321 PRO A C 1
ATOM 2442 O O . PRO A 1 321 ? -37.938 18.094 29.141 1 33.94 321 PRO A O 1
ATOM 2445 N N . THR A 1 322 ? -36.594 17.219 30.328 1 33.22 322 THR A N 1
ATOM 2446 C CA . THR A 1 322 ? -37.562 16.594 31.188 1 33.22 322 THR A CA 1
ATOM 2447 C C . THR A 1 322 ? -38.344 17.625 32 1 33.22 322 THR A C 1
ATOM 2449 O O . THR A 1 322 ? -37.75 18.391 32.75 1 33.22 322 THR A O 1
ATOM 2452 N N . LEU A 1 323 ? -39.5 18.141 31.531 1 31.33 323 LEU A N 1
ATOM 2453 C CA . LEU A 1 323 ? -40.469 19 32.219 1 31.33 323 LEU A CA 1
ATOM 2454 C C . LEU A 1 323 ? -40.688 18.5 33.656 1 31.33 323 LEU A C 1
ATOM 2456 O O . LEU A 1 323 ? -40.906 17.312 33.875 1 31.33 323 LEU A O 1
ATOM 2460 N N . PRO A 1 324 ? -40.219 19.125 34.656 1 35.06 324 PRO A N 1
ATOM 2461 C CA . PRO A 1 324 ? -40.688 18.781 36 1 35.06 324 PRO A CA 1
ATOM 2462 C C . PRO A 1 324 ? -42.219 18.688 36.125 1 35.06 324 PRO A C 1
ATOM 2464 O O . PRO A 1 324 ? -42.938 19.531 35.562 1 35.06 324 PRO A O 1
ATOM 2467 N N . THR A 1 325 ? -42.938 17.5 35.938 1 34.19 325 THR A N 1
ATOM 2468 C CA . THR A 1 325 ? -44.344 17.266 36.25 1 34.19 325 THR A CA 1
ATOM 2469 C C . THR A 1 325 ? -44.75 17.969 37.562 1 34.19 325 THR A C 1
ATOM 2471 O O . THR A 1 325 ? -44.375 17.516 38.625 1 34.19 325 THR A O 1
ATOM 2474 N N . GLY A 1 326 ? -44.625 19.266 37.688 1 32.16 326 GLY A N 1
ATOM 2475 C CA . GLY A 1 326 ? -45.25 20 38.781 1 32.16 326 GLY A CA 1
ATOM 2476 C C . GLY A 1 326 ? -46.688 19.578 39.062 1 32.16 326 GLY A C 1
ATOM 2477 O O . GLY A 1 326 ? -47.375 19.141 38.156 1 32.16 326 GLY A O 1
ATOM 2478 N N . ASP A 1 327 ? -47.156 19.219 40.344 1 36.28 327 ASP A N 1
ATOM 2479 C CA . ASP A 1 327 ? -48.375 18.844 41.031 1 36.28 327 ASP A CA 1
ATOM 2480 C C . ASP A 1 327 ? -49.531 19.766 40.625 1 36.28 327 ASP A C 1
ATOM 2482 O O . ASP A 1 327 ? -49.5 20.969 40.906 1 36.28 327 ASP A O 1
ATOM 2486 N N . VAL A 1 328 ? -50.031 19.703 39.406 1 32.56 328 VAL A N 1
ATOM 2487 C CA . VAL A 1 328 ? -51.344 20.312 39.188 1 32.56 328 VAL A CA 1
ATOM 2488 C C . VAL A 1 328 ? -52.281 19.922 40.344 1 32.56 328 VAL A C 1
ATOM 2490 O O . VAL A 1 328 ? -52.562 18.734 40.531 1 32.56 328 VAL A O 1
ATOM 2493 N N . ALA A 1 329 ? -52.375 20.703 41.406 1 30.94 329 ALA A N 1
ATOM 2494 C CA . ALA A 1 329 ? -53.375 20.719 42.469 1 30.94 329 ALA A CA 1
ATOM 2495 C C . ALA A 1 329 ? -54.781 20.562 41.875 1 30.94 329 ALA A C 1
ATOM 2497 O O . ALA A 1 329 ? -55.219 21.391 41.062 1 30.94 329 ALA A O 1
ATOM 2498 N N . VAL A 1 330 ? -55.219 19.312 41.625 1 31.03 330 VAL A N 1
ATOM 2499 C CA . VAL A 1 330 ? -56.625 19.016 41.438 1 31.03 330 VAL A CA 1
ATOM 2500 C C . VAL A 1 330 ? -57.438 19.75 42.531 1 31.03 330 VAL A C 1
ATOM 2502 O O . VAL A 1 330 ? -57.156 19.641 43.719 1 31.03 330 VAL A O 1
ATOM 2505 N N . PRO A 1 331 ? -58.375 20.703 42.062 1 26.48 331 PRO A N 1
ATOM 2506 C CA . PRO A 1 331 ? -59.312 21.188 43.062 1 26.48 331 PRO A CA 1
ATOM 2507 C C . PRO A 1 331 ? -60.188 20.062 43.625 1 26.48 331 PRO A C 1
ATOM 2509 O O . PRO A 1 331 ? -60.406 19.047 42.969 1 26.48 331 PRO A O 1
ATOM 2512 N N . MET B 1 1 ? 17.297 55.938 8.617 1 29.31 1 MET B N 1
ATOM 2513 C CA . MET B 1 1 ? 16.234 55.469 7.766 1 29.31 1 MET B CA 1
ATOM 2514 C C . MET B 1 1 ? 16.781 54.625 6.605 1 29.31 1 MET B C 1
ATOM 2516 O O . MET B 1 1 ? 16.031 53.938 5.926 1 29.31 1 MET B O 1
ATOM 2520 N N . GLY B 1 2 ? 18.031 54.844 6.121 1 36.25 2 GLY B N 1
ATOM 2521 C CA . GLY B 1 2 ? 18.688 54.25 4.965 1 36.25 2 GLY B CA 1
ATOM 2522 C C . GLY B 1 2 ? 19.094 52.812 5.199 1 36.25 2 GLY B C 1
ATOM 2523 O O . GLY B 1 2 ? 19.172 52 4.254 1 36.25 2 GLY B O 1
ATOM 2524 N N . LYS B 1 3 ? 19.656 52.5 6.289 1 43.44 3 LYS B N 1
ATOM 2525 C CA . LYS B 1 3 ? 20.188 51.156 6.535 1 43.44 3 LYS B CA 1
ATOM 2526 C C . LYS B 1 3 ? 19.062 50.125 6.672 1 43.44 3 LYS B C 1
ATOM 2528 O O . LYS B 1 3 ? 19.234 48.969 6.375 1 43.44 3 LYS B O 1
ATOM 2533 N N . ALA B 1 4 ? 17.969 50.469 7.348 1 43.28 4 ALA B N 1
ATOM 2534 C CA . ALA B 1 4 ? 16.844 49.562 7.48 1 43.28 4 ALA B CA 1
ATOM 2535 C C . ALA B 1 4 ? 16.266 49.188 6.113 1 43.28 4 ALA B C 1
ATOM 2537 O O . ALA B 1 4 ? 15.867 48.062 5.883 1 43.28 4 ALA B O 1
ATOM 2538 N N . GLU B 1 5 ? 16.188 50.156 5.172 1 39.34 5 GLU B N 1
ATOM 2539 C CA . GLU B 1 5 ? 15.695 49.875 3.83 1 39.34 5 GLU B CA 1
ATOM 2540 C C . GLU B 1 5 ? 16.656 48.969 3.07 1 39.34 5 GLU B C 1
ATOM 2542 O O . GLU B 1 5 ? 16.234 48.125 2.266 1 39.34 5 GLU B O 1
ATOM 2547 N N . ALA B 1 6 ? 18 49.156 3.289 1 38.03 6 ALA B N 1
ATOM 2548 C CA . ALA B 1 6 ? 18.969 48.344 2.582 1 38.03 6 ALA B CA 1
ATOM 2549 C C . ALA B 1 6 ? 18.906 46.875 3.064 1 38.03 6 ALA B C 1
ATOM 2551 O O . ALA B 1 6 ? 19.047 45.938 2.27 1 38.03 6 ALA B O 1
ATOM 2552 N N . LEU B 1 7 ? 18.719 46.656 4.391 1 35.69 7 LEU B N 1
ATOM 2553 C CA . LEU B 1 7 ? 18.609 45.312 4.926 1 35.69 7 LEU B CA 1
ATOM 2554 C C . LEU B 1 7 ? 17.312 44.656 4.445 1 35.69 7 LEU B C 1
ATOM 2556 O O . LEU B 1 7 ? 17.297 43.438 4.18 1 35.69 7 LEU B O 1
ATOM 2560 N N . SER B 1 8 ? 16.172 45.406 4.387 1 36.59 8 SER B N 1
ATOM 2561 C CA . SER B 1 8 ? 14.945 44.875 3.826 1 36.59 8 SER B CA 1
ATOM 2562 C C . SER B 1 8 ? 15.094 44.562 2.338 1 36.59 8 SER B C 1
ATOM 2564 O O . SER B 1 8 ? 14.5 43.625 1.825 1 36.59 8 SER B O 1
ATOM 2566 N N . LEU B 1 9 ? 15.766 45.438 1.477 1 33.75 9 LEU B N 1
ATOM 2567 C CA . LEU B 1 9 ? 16 45.188 0.06 1 33.75 9 LEU B CA 1
ATOM 2568 C C . LEU B 1 9 ? 16.922 43.969 -0.126 1 33.75 9 LEU B C 1
ATOM 2570 O O . LEU B 1 9 ? 16.766 43.188 -1.076 1 33.75 9 LEU B O 1
ATOM 2574 N N . ILE B 1 10 ? 18.094 43.781 0.632 1 37 10 ILE B N 1
ATOM 2575 C CA . ILE B 1 10 ? 18.984 42.656 0.59 1 37 10 ILE B CA 1
ATOM 2576 C C . ILE B 1 10 ? 18.25 41.406 1.075 1 37 10 ILE B C 1
ATOM 2578 O O . ILE B 1 10 ? 18.531 40.281 0.611 1 37 10 ILE B O 1
ATOM 2582 N N . THR B 1 11 ? 17.484 41.438 2.15 1 38.12 11 THR B N 1
ATOM 2583 C CA . THR B 1 11 ? 16.625 40.344 2.592 1 38.12 11 THR B CA 1
ATOM 2584 C C . THR B 1 11 ? 15.586 40.031 1.528 1 38.12 11 THR B C 1
ATOM 2586 O O . THR B 1 11 ? 15.102 38.875 1.452 1 38.12 11 THR B O 1
ATOM 2589 N N . ALA B 1 12 ? 14.93 40.938 0.93 1 37.78 12 ALA B N 1
ATOM 2590 C CA . ALA B 1 12 ? 13.969 40.906 -0.17 1 37.78 12 ALA B CA 1
ATOM 2591 C C . ALA B 1 12 ? 14.641 40.469 -1.471 1 37.78 12 ALA B C 1
ATOM 2593 O O . ALA B 1 12 ? 13.977 40.344 -2.506 1 37.78 12 ALA B O 1
ATOM 2594 N N . ALA B 1 13 ? 15.828 40.969 -1.819 1 37.03 13 ALA B N 1
ATOM 2595 C CA . ALA B 1 13 ? 16.516 40.531 -3.031 1 37.03 13 ALA B CA 1
ATOM 2596 C C . ALA B 1 13 ? 16.531 39.031 -3.154 1 37.03 13 ALA B C 1
ATOM 2598 O O . ALA B 1 13 ? 17.25 38.344 -2.418 1 37.03 13 ALA B O 1
ATOM 2599 N N . GLU B 1 14 ? 15.516 38.438 -3.41 1 42.06 14 GLU B N 1
ATOM 2600 C CA . GLU B 1 14 ? 14.812 37.156 -3.629 1 42.06 14 GLU B CA 1
ATOM 2601 C C . GLU B 1 14 ? 15.656 36.188 -4.453 1 42.06 14 GLU B C 1
ATOM 2603 O O . GLU B 1 14 ? 15.953 36.469 -5.617 1 42.06 14 GLU B O 1
ATOM 2608 N N . LYS B 1 15 ? 16.812 35.688 -3.918 1 46.41 15 LYS B N 1
ATOM 2609 C CA . LYS B 1 15 ? 17.453 34.656 -4.738 1 46.41 15 LYS B CA 1
ATOM 2610 C C . LYS B 1 15 ? 16.453 33.938 -5.605 1 46.41 15 LYS B C 1
ATOM 2612 O O . LYS B 1 15 ? 15.367 33.562 -5.137 1 46.41 15 LYS B O 1
ATOM 2617 N N . PRO B 1 16 ? 16.844 33.969 -6.812 1 52.38 16 PRO B N 1
ATOM 2618 C CA . PRO B 1 16 ? 15.891 33.375 -7.754 1 52.38 16 PRO B CA 1
ATOM 2619 C C . PRO B 1 16 ? 15.5 31.953 -7.363 1 52.38 16 PRO B C 1
ATOM 2621 O O . PRO B 1 16 ? 16.359 31.156 -6.977 1 52.38 16 PRO B O 1
ATOM 2624 N N . ARG B 1 17 ? 14.352 31.797 -6.801 1 64.56 17 ARG B N 1
ATOM 2625 C CA . ARG B 1 17 ? 13.688 30.531 -6.551 1 64.56 17 ARG B CA 1
ATOM 2626 C C . ARG B 1 17 ? 13.938 29.547 -7.688 1 64.56 17 ARG B C 1
ATOM 2628 O O . ARG B 1 17 ? 13.812 29.891 -8.859 1 64.56 17 ARG B O 1
ATOM 2635 N N . PRO B 1 18 ? 14.766 28.5 -7.234 1 70.62 18 PRO B N 1
ATOM 2636 C CA . PRO B 1 18 ? 14.883 27.516 -8.32 1 70.62 18 PRO B CA 1
ATOM 2637 C C . PRO B 1 18 ? 13.539 27.203 -8.969 1 70.62 18 PRO B C 1
ATOM 2639 O O . PRO B 1 18 ? 12.602 26.781 -8.289 1 70.62 18 PRO B O 1
ATOM 2642 N N . SER B 1 19 ? 13.477 27.625 -10.117 1 74.5 19 SER B N 1
ATOM 2643 C CA . SER B 1 19 ? 12.227 27.422 -10.844 1 74.5 19 SER B CA 1
ATOM 2644 C C . SER B 1 19 ? 12.312 26.219 -11.773 1 74.5 19 SER B C 1
ATOM 2646 O O . SER B 1 19 ? 11.289 25.672 -12.195 1 74.5 19 SER B O 1
ATOM 2648 N N . THR B 1 20 ? 13.602 25.781 -11.836 1 84.5 20 THR B N 1
ATOM 2649 C CA . THR B 1 20 ? 13.758 24.672 -12.781 1 84.5 20 THR B CA 1
ATOM 2650 C C . THR B 1 20 ? 14.438 23.484 -12.109 1 84.5 20 THR B C 1
ATOM 2652 O O . THR B 1 20 ? 15.078 23.625 -11.07 1 84.5 20 THR B O 1
ATOM 2655 N N . ALA B 1 21 ? 14.266 22.422 -12.719 1 90.38 21 ALA B N 1
ATOM 2656 C CA . ALA B 1 21 ? 14.844 21.172 -12.203 1 90.38 21 ALA B CA 1
ATOM 2657 C C . ALA B 1 21 ? 16.375 21.25 -12.195 1 90.38 21 ALA B C 1
ATOM 2659 O O . ALA B 1 21 ? 17.016 20.766 -11.266 1 90.38 21 ALA B O 1
ATOM 2660 N N . LEU B 1 22 ? 17 21.906 -13.133 1 90.06 22 LEU B N 1
ATOM 2661 C CA . LEU B 1 22 ? 18.453 21.984 -13.25 1 90.06 22 LEU B CA 1
ATOM 2662 C C . LEU B 1 22 ? 19.047 22.859 -12.148 1 90.06 22 LEU B C 1
ATOM 2664 O O . LEU B 1 22 ? 20.141 22.578 -11.656 1 90.06 22 LEU B O 1
ATOM 2668 N N . GLN B 1 23 ? 18.328 23.797 -11.742 1 90.75 23 GLN B N 1
ATOM 2669 C CA . GLN B 1 23 ? 18.766 24.641 -10.648 1 90.75 23 GLN B CA 1
ATOM 2670 C C . GLN B 1 23 ? 18.75 23.891 -9.32 1 90.75 23 GLN B C 1
ATOM 2672 O O . GLN B 1 23 ? 19.641 24.062 -8.484 1 90.75 23 GLN B O 1
ATOM 2677 N N . ILE B 1 24 ? 17.812 23.047 -9.242 1 92.62 24 ILE B N 1
ATOM 2678 C CA . ILE B 1 24 ? 17.719 22.219 -8.039 1 92.62 24 ILE B CA 1
ATOM 2679 C C . ILE B 1 24 ? 18.875 21.234 -7.996 1 92.62 24 ILE B C 1
ATOM 2681 O O . ILE B 1 24 ? 19.469 21 -6.934 1 92.62 24 ILE B O 1
ATOM 2685 N N . PHE B 1 25 ? 19.234 20.75 -9.164 1 94.12 25 PHE B N 1
ATOM 2686 C CA . PHE B 1 25 ? 20.359 19.828 -9.234 1 94.12 25 PHE B CA 1
ATOM 2687 C C . PHE B 1 25 ? 21.656 20.516 -8.867 1 94.12 25 PHE B C 1
ATOM 2689 O O . PHE B 1 25 ? 22.5 19.938 -8.18 1 94.12 25 PHE B O 1
ATOM 2696 N N . ARG B 1 26 ? 21.781 21.703 -9.242 1 92.31 26 ARG B N 1
ATOM 2697 C CA . ARG B 1 26 ? 22.984 22.469 -8.953 1 92.31 26 ARG B CA 1
ATOM 2698 C C . ARG B 1 26 ? 23.094 22.781 -7.465 1 92.31 26 ARG B C 1
ATOM 2700 O O . ARG B 1 26 ? 24.172 22.641 -6.875 1 92.31 26 ARG B O 1
ATOM 2707 N N . GLU B 1 27 ? 22.031 23.141 -6.938 1 91.19 27 GLU B N 1
ATOM 2708 C CA . GLU B 1 27 ? 22.016 23.422 -5.504 1 91.19 27 GLU B CA 1
ATOM 2709 C C . GLU B 1 27 ? 22.312 22.156 -4.691 1 91.19 27 GLU B C 1
ATOM 2711 O O . GLU B 1 27 ? 23 22.219 -3.676 1 91.19 27 GLU B O 1
ATOM 2716 N N . ALA B 1 28 ? 21.781 21.062 -5.141 1 93.88 28 ALA B N 1
ATOM 2717 C CA . ALA B 1 28 ? 22.016 19.797 -4.445 1 93.88 28 ALA B CA 1
ATOM 2718 C C . ALA B 1 28 ? 23.484 19.391 -4.512 1 93.88 28 ALA B C 1
ATOM 2720 O O . ALA B 1 28 ? 24.031 18.906 -3.531 1 93.88 28 ALA B O 1
ATOM 2721 N N . THR B 1 29 ? 24.031 19.641 -5.645 1 92.38 29 THR B N 1
ATOM 2722 C CA . THR B 1 29 ? 25.438 19.281 -5.812 1 92.38 29 THR B CA 1
ATOM 2723 C C . THR B 1 29 ? 26.328 20.156 -4.922 1 92.38 29 THR B C 1
ATOM 2725 O O . THR B 1 29 ? 27.312 19.672 -4.355 1 92.38 29 THR B O 1
ATOM 2728 N N . LYS B 1 30 ? 25.984 21.359 -4.758 1 90.69 30 LYS B N 1
ATOM 2729 C CA . LYS B 1 30 ? 26.719 22.25 -3.885 1 90.69 30 LYS B CA 1
ATOM 2730 C C . LYS B 1 30 ? 26.656 21.797 -2.432 1 90.69 30 LYS B C 1
ATOM 2732 O O . LYS B 1 30 ? 27.656 21.812 -1.719 1 90.69 30 LYS B O 1
ATOM 2737 N N . LEU B 1 31 ? 25.531 21.344 -2.082 1 89.75 31 LEU B N 1
ATOM 2738 C CA . LEU B 1 31 ? 25.344 20.906 -0.708 1 89.75 31 LEU B CA 1
ATOM 2739 C C . LEU B 1 31 ? 26.094 19.609 -0.449 1 89.75 31 LEU B C 1
ATOM 2741 O O . LEU B 1 31 ? 26.641 19.406 0.638 1 89.75 31 LEU B O 1
ATOM 2745 N N . LEU B 1 32 ? 26.109 18.781 -1.42 1 91.06 32 LEU B N 1
ATOM 2746 C CA . LEU B 1 32 ? 26.828 17.531 -1.289 1 91.06 32 LEU B CA 1
ATOM 2747 C C . LEU B 1 32 ? 28.328 17.766 -1.176 1 91.06 32 LEU B C 1
ATOM 2749 O O . LEU B 1 32 ? 29.031 17.062 -0.444 1 91.06 32 LEU B O 1
ATOM 2753 N N . TRP B 1 33 ? 28.75 18.812 -1.834 1 89.81 33 TRP B N 1
ATOM 2754 C CA . TRP B 1 33 ? 30.172 19.156 -1.801 1 89.81 33 TRP B CA 1
ATOM 2755 C C . TRP B 1 33 ? 30.547 19.781 -0.465 1 89.81 33 TRP B C 1
ATOM 2757 O O . TRP B 1 33 ? 31.641 19.562 0.048 1 89.81 33 TRP B O 1
ATOM 2767 N N . ARG B 1 34 ? 29.656 20.453 0.076 1 86.56 34 ARG B N 1
ATOM 2768 C CA . ARG B 1 34 ? 29.891 21.078 1.371 1 86.56 34 ARG B CA 1
ATOM 2769 C C . ARG B 1 34 ? 29.984 20.031 2.479 1 86.56 34 ARG B C 1
ATOM 2771 O O . ARG B 1 34 ? 30.766 20.203 3.424 1 86.56 34 ARG B O 1
ATOM 2778 N N . GLY B 1 35 ? 29.234 19.016 2.32 1 87.88 35 GLY B N 1
ATOM 2779 C CA . GLY B 1 35 ? 29.25 17.938 3.297 1 87.88 35 GLY B CA 1
ATOM 2780 C C . GLY B 1 35 ? 29.984 16.703 2.801 1 87.88 35 GLY B C 1
ATOM 2781 O O . GLY B 1 35 ? 29.594 15.57 3.125 1 87.88 35 GLY B O 1
ATOM 2782 N N . ARG B 1 36 ? 30.969 16.828 2.102 1 88.31 36 ARG B N 1
ATOM 2783 C CA . ARG B 1 36 ? 31.609 15.711 1.422 1 88.31 36 ARG B CA 1
ATOM 2784 C C . ARG B 1 36 ? 32.344 14.797 2.416 1 88.31 36 ARG B C 1
ATOM 2786 O O . ARG B 1 36 ? 32.375 13.578 2.24 1 88.31 36 ARG B O 1
ATOM 2793 N N . LYS B 1 37 ? 32.875 15.266 3.479 1 88.38 37 LYS B N 1
ATOM 2794 C CA . LYS B 1 37 ? 33.656 14.453 4.414 1 88.38 37 LYS B CA 1
ATOM 2795 C C . LYS B 1 37 ? 32.75 13.453 5.148 1 88.38 37 LYS B C 1
ATOM 2797 O O . LYS B 1 37 ? 32.969 12.242 5.055 1 88.38 37 LYS B O 1
ATOM 2802 N N . PRO B 1 38 ? 31.766 14.039 5.77 1 89.56 38 PRO B N 1
ATOM 2803 C CA . PRO B 1 38 ? 30.891 13.055 6.41 1 89.56 38 PRO B CA 1
ATOM 2804 C C . PRO B 1 38 ? 30.156 12.18 5.398 1 89.56 38 PRO B C 1
ATOM 2806 O O . PRO B 1 38 ? 29.875 11.008 5.676 1 89.56 38 PRO B O 1
ATOM 2809 N N . MET B 1 39 ? 29.938 12.695 4.277 1 90.44 39 MET B N 1
ATOM 2810 C CA . MET B 1 39 ? 29.234 11.945 3.246 1 90.44 39 MET B CA 1
ATOM 2811 C C . MET B 1 39 ? 30.062 10.75 2.779 1 90.44 39 MET B C 1
ATOM 2813 O O . MET B 1 39 ? 29.531 9.656 2.594 1 90.44 39 MET B O 1
ATOM 2817 N N . LEU B 1 40 ? 31.281 10.977 2.574 1 89.81 40 LEU B N 1
ATOM 2818 C CA . LEU B 1 40 ? 32.156 9.891 2.146 1 89.81 40 LEU B CA 1
ATOM 2819 C C . LEU B 1 40 ? 32.25 8.812 3.217 1 89.81 40 LEU B C 1
ATOM 2821 O O . LEU B 1 40 ? 32.281 7.621 2.898 1 89.81 40 LEU B O 1
ATOM 2825 N N . ALA B 1 41 ? 32.25 9.273 4.406 1 91.19 41 ALA B N 1
ATOM 2826 C CA . ALA B 1 41 ? 32.312 8.312 5.504 1 91.19 41 ALA B CA 1
ATOM 2827 C C . ALA B 1 41 ? 31.047 7.453 5.535 1 91.19 41 ALA B C 1
ATOM 2829 O O . ALA B 1 41 ? 31.125 6.238 5.734 1 91.19 41 ALA B O 1
ATOM 2830 N N . ILE B 1 42 ? 29.953 8.047 5.312 1 91 42 ILE B N 1
ATOM 2831 C CA . ILE B 1 42 ? 28.672 7.34 5.312 1 91 42 ILE B CA 1
ATOM 2832 C C . ILE B 1 42 ? 28.625 6.355 4.148 1 91 42 ILE B C 1
ATOM 2834 O O . ILE B 1 42 ? 28.203 5.203 4.316 1 91 42 ILE B O 1
ATOM 2838 N N . LEU B 1 43 ? 29.047 6.777 3.031 1 91.06 43 LEU B N 1
ATOM 2839 C CA . LEU B 1 43 ? 29.016 5.934 1.841 1 91.06 43 LEU B CA 1
ATOM 2840 C C . LEU B 1 43 ? 29.938 4.734 2.002 1 91.06 43 LEU B C 1
ATOM 2842 O O . LEU B 1 43 ? 29.609 3.627 1.573 1 91.06 43 LEU B O 1
ATOM 2846 N N . LEU B 1 44 ? 31.031 4.98 2.703 1 90.12 44 LEU B N 1
ATOM 2847 C CA . LEU B 1 44 ? 31.969 3.887 2.928 1 90.12 44 LEU B CA 1
ATOM 2848 C C . LEU B 1 44 ? 31.391 2.869 3.908 1 90.12 44 LEU B C 1
ATOM 2850 O O . LEU B 1 44 ? 31.562 1.661 3.727 1 90.12 44 LEU B O 1
ATOM 2854 N N . ILE B 1 45 ? 30.719 3.346 4.828 1 90.12 45 ILE B N 1
ATOM 2855 C CA . ILE B 1 45 ? 30.078 2.463 5.805 1 90.12 45 ILE B CA 1
ATOM 2856 C C . ILE B 1 45 ? 29 1.632 5.125 1 90.12 45 ILE B C 1
ATOM 2858 O O . ILE B 1 45 ? 28.875 0.434 5.387 1 90.12 45 ILE B O 1
ATOM 2862 N N . LEU B 1 46 ? 28.312 2.26 4.234 1 92.5 46 LEU B N 1
ATOM 2863 C CA . LEU B 1 46 ? 27.188 1.592 3.602 1 92.5 46 LEU B CA 1
ATOM 2864 C C . LEU B 1 46 ? 27.656 0.688 2.465 1 92.5 46 LEU B C 1
ATOM 2866 O O . LEU B 1 46 ? 26.906 -0.184 2.012 1 92.5 46 LEU B O 1
ATOM 2870 N N . LEU B 1 47 ? 28.828 0.9 2.057 1 90.12 47 LEU B N 1
ATOM 2871 C CA . LEU B 1 47 ? 29.375 0.024 1.028 1 90.12 47 LEU B CA 1
ATOM 2872 C C . LEU B 1 47 ? 29.594 -1.386 1.57 1 90.12 47 LEU B C 1
ATOM 2874 O O . LEU B 1 47 ? 29.516 -2.361 0.818 1 90.12 47 LEU B O 1
ATOM 2878 N N . LEU B 1 48 ? 29.734 -1.528 2.818 1 88.62 48 LEU B N 1
ATOM 2879 C CA . LEU B 1 48 ? 29.969 -2.828 3.436 1 88.62 48 LEU B CA 1
ATOM 2880 C C . LEU B 1 48 ? 28.75 -3.725 3.318 1 88.62 48 LEU B C 1
ATOM 2882 O O . LEU B 1 48 ? 28.812 -4.809 2.74 1 88.62 48 LEU B O 1
ATOM 2886 N N . PRO B 1 49 ? 27.641 -3.232 3.799 1 88.62 49 PRO B N 1
ATOM 2887 C CA . PRO B 1 49 ? 26.469 -4.102 3.635 1 88.62 49 PRO B CA 1
ATOM 2888 C C . PRO B 1 49 ? 26.125 -4.344 2.168 1 88.62 49 PRO B C 1
ATOM 2890 O O . PRO B 1 49 ? 25.656 -5.426 1.812 1 88.62 49 PRO B O 1
ATOM 2893 N N . GLN B 1 50 ? 26.344 -3.436 1.337 1 87.56 50 GLN B N 1
ATOM 2894 C CA . GLN B 1 50 ? 26.062 -3.631 -0.081 1 87.56 50 GLN B CA 1
ATOM 2895 C C . GLN B 1 50 ? 27.031 -4.645 -0.699 1 87.56 50 GLN B C 1
ATOM 2897 O O . GLN B 1 50 ? 26.625 -5.438 -1.554 1 87.56 50 GLN B O 1
ATOM 2902 N N . ALA B 1 51 ? 28.219 -4.582 -0.23 1 86.06 51 ALA B N 1
ATOM 2903 C CA . ALA B 1 51 ? 29.188 -5.562 -0.694 1 86.06 51 ALA B CA 1
ATOM 2904 C C . ALA B 1 51 ? 28.828 -6.965 -0.219 1 86.06 51 ALA B C 1
ATOM 2906 O O . ALA B 1 51 ? 28.984 -7.941 -0.956 1 86.06 51 ALA B O 1
ATOM 2907 N N . LEU B 1 52 ? 28.297 -7.027 0.949 1 84.56 52 LEU B N 1
ATOM 2908 C CA . LEU B 1 52 ? 27.859 -8.312 1.485 1 84.56 52 LEU B CA 1
ATOM 2909 C C . LEU B 1 52 ? 26.703 -8.875 0.667 1 84.56 52 LEU B C 1
ATOM 2911 O O . LEU B 1 52 ? 26.641 -10.078 0.422 1 84.56 52 LEU B O 1
ATOM 2915 N N . VAL B 1 53 ? 25.859 -8.031 0.2 1 85.25 53 VAL B N 1
ATOM 2916 C CA . VAL B 1 53 ? 24.719 -8.461 -0.61 1 85.25 53 VAL B CA 1
ATOM 2917 C C . VAL B 1 53 ? 25.203 -8.945 -1.974 1 85.25 53 VAL B C 1
ATOM 2919 O O . VAL B 1 53 ? 24.781 -10 -2.455 1 85.25 53 VAL B O 1
ATOM 2922 N N . VAL B 1 54 ? 26.125 -8.242 -2.531 1 82.81 54 VAL B N 1
ATOM 2923 C CA . VAL B 1 54 ? 26.656 -8.617 -3.838 1 82.81 54 VAL B CA 1
ATOM 2924 C C . VAL B 1 54 ? 27.391 -9.953 -3.73 1 82.81 54 VAL B C 1
ATOM 2926 O O . VAL B 1 54 ? 27.219 -10.836 -4.57 1 82.81 54 VAL B O 1
ATOM 2929 N N . LEU B 1 55 ? 28.125 -10.055 -2.703 1 78.25 55 LEU B N 1
ATOM 2930 C CA . LEU B 1 55 ? 28.875 -11.297 -2.482 1 78.25 55 LEU B CA 1
ATOM 2931 C C . LEU B 1 55 ? 27.922 -12.453 -2.225 1 78.25 55 LEU B C 1
ATOM 2933 O O . LEU B 1 55 ? 28.125 -13.555 -2.742 1 78.25 55 LEU B O 1
ATOM 2937 N N . GLY B 1 56 ? 26.906 -12.234 -1.449 1 78.06 56 GLY B N 1
ATOM 2938 C CA . GLY B 1 56 ? 25.922 -13.266 -1.184 1 78.06 56 GLY B CA 1
ATOM 2939 C C . GLY B 1 56 ? 25.172 -13.703 -2.426 1 78.06 56 GLY B C 1
ATOM 2940 O O . GLY B 1 56 ? 24.922 -14.891 -2.625 1 78.06 56 GLY B O 1
ATOM 2941 N N . LEU B 1 57 ? 24.859 -12.781 -3.279 1 77.94 57 LEU B N 1
ATOM 2942 C CA . LEU B 1 57 ? 24.141 -13.094 -4.516 1 77.94 57 LEU B CA 1
ATOM 2943 C C . LEU B 1 57 ? 25.031 -13.906 -5.457 1 77.94 57 LEU B C 1
ATOM 2945 O O . LEU B 1 57 ? 24.562 -14.875 -6.066 1 77.94 57 LEU B O 1
ATOM 2949 N N . TYR B 1 58 ? 26.297 -13.625 -5.438 1 76.69 58 TYR B N 1
ATOM 2950 C CA . TYR B 1 58 ? 27.219 -14.289 -6.348 1 76.69 58 TYR B CA 1
ATOM 2951 C C . TYR B 1 58 ? 27.641 -15.648 -5.805 1 76.69 58 TYR B C 1
ATOM 2953 O O . TYR B 1 58 ? 27.719 -16.625 -6.551 1 76.69 58 TYR B O 1
ATOM 2961 N N . LEU B 1 59 ? 27.875 -15.727 -4.547 1 74.5 59 LEU B N 1
ATOM 2962 C CA . LEU B 1 59 ? 28.438 -16.938 -3.979 1 74.5 59 LEU B CA 1
ATOM 2963 C C . LEU B 1 59 ? 27.359 -17.953 -3.656 1 74.5 59 LEU B C 1
ATOM 2965 O O . LEU B 1 59 ? 27.562 -19.156 -3.793 1 74.5 59 LEU B O 1
ATOM 2969 N N . PHE B 1 60 ? 26.203 -17.406 -3.309 1 77.31 60 PHE B N 1
ATOM 2970 C CA . PHE B 1 60 ? 25.203 -18.344 -2.803 1 77.31 60 PHE B CA 1
ATOM 2971 C C . PHE B 1 60 ? 24.016 -18.438 -3.742 1 77.31 60 PHE B C 1
ATOM 2973 O O . PHE B 1 60 ? 23.625 -19.531 -4.164 1 77.31 60 PHE B O 1
ATOM 2980 N N . VAL B 1 61 ? 23.562 -17.391 -4.297 1 78.69 61 VAL B N 1
ATOM 2981 C CA . VAL B 1 61 ? 22.297 -17.375 -5.016 1 78.69 61 VAL B CA 1
ATOM 2982 C C . VAL B 1 61 ? 22.516 -17.859 -6.449 1 78.69 61 VAL B C 1
ATOM 2984 O O . VAL B 1 61 ? 21.719 -18.641 -6.973 1 78.69 61 VAL B O 1
ATOM 2987 N N . THR B 1 62 ? 23.594 -17.484 -7.008 1 78.62 62 THR B N 1
ATOM 2988 C CA . THR B 1 62 ? 23.812 -17.844 -8.406 1 78.62 62 THR B CA 1
ATOM 2989 C C . THR B 1 62 ? 24.062 -19.344 -8.547 1 78.62 62 THR B C 1
ATOM 2991 O O . THR B 1 62 ? 23.406 -20.016 -9.336 1 78.62 62 THR B O 1
ATOM 2994 N N . PRO B 1 63 ? 24.984 -19.906 -7.789 1 81.5 63 PRO B N 1
ATOM 2995 C CA . PRO B 1 63 ? 25.172 -21.344 -7.922 1 81.5 63 PRO B CA 1
ATOM 2996 C C . PRO B 1 63 ? 23.938 -22.156 -7.504 1 81.5 63 PRO B C 1
ATOM 2998 O O . PRO B 1 63 ? 23.641 -23.188 -8.109 1 81.5 63 PRO B O 1
ATOM 3001 N N . LEU B 1 64 ? 23.281 -21.719 -6.539 1 84.56 64 LEU B N 1
ATOM 3002 C CA . LEU B 1 64 ? 22.094 -22.422 -6.09 1 84.56 64 LEU B CA 1
ATOM 3003 C C . LEU B 1 64 ? 21 -22.359 -7.156 1 84.56 64 LEU B C 1
ATOM 3005 O O . LEU B 1 64 ? 20.281 -23.344 -7.371 1 84.56 64 LEU B O 1
ATOM 3009 N N . THR B 1 65 ? 20.797 -21.281 -7.832 1 86.06 65 THR B N 1
ATOM 3010 C CA . THR B 1 65 ? 19.812 -21.141 -8.891 1 86.06 65 THR B CA 1
ATOM 3011 C C . THR B 1 65 ? 20.172 -22.016 -10.086 1 86.06 65 THR B C 1
ATOM 3013 O O . THR B 1 65 ? 19.297 -22.641 -10.688 1 86.06 65 THR B O 1
ATOM 3016 N N . LYS B 1 66 ? 21.422 -22.109 -10.422 1 84.19 66 LYS B N 1
ATOM 3017 C CA . LYS B 1 66 ? 21.859 -22.953 -11.531 1 84.19 66 LYS B CA 1
ATOM 3018 C C . LYS B 1 66 ? 21.625 -24.438 -11.211 1 84.19 66 LYS B C 1
ATOM 3020 O O . LYS B 1 66 ? 21.125 -25.188 -12.062 1 84.19 66 LYS B O 1
ATOM 3025 N N . ASP B 1 67 ? 21.969 -24.688 -10.023 1 87.94 67 ASP B N 1
ATOM 3026 C CA . ASP B 1 67 ? 21.766 -26.078 -9.594 1 87.94 67 ASP B CA 1
ATOM 3027 C C . ASP B 1 67 ? 20.297 -26.453 -9.602 1 87.94 67 ASP B C 1
ATOM 3029 O O . ASP B 1 67 ? 19.922 -27.547 -10.039 1 87.94 67 ASP B O 1
ATOM 3033 N N . MET B 1 68 ? 19.484 -25.578 -9.141 1 88.31 68 MET B N 1
ATOM 3034 C CA . MET B 1 68 ? 18.047 -25.797 -9.117 1 88.31 68 MET B CA 1
ATOM 3035 C C . MET B 1 68 ? 17.5 -25.953 -10.531 1 88.31 68 MET B C 1
ATOM 3037 O O . MET B 1 68 ? 16.641 -26.797 -10.789 1 88.31 68 MET B O 1
ATOM 3041 N N . LEU B 1 69 ? 17.984 -25.203 -11.469 1 85.5 69 LEU B N 1
ATOM 3042 C CA . LEU B 1 69 ? 17.516 -25.234 -12.844 1 85.5 69 LEU B CA 1
ATOM 3043 C C . LEU B 1 69 ? 17.922 -26.547 -13.523 1 85.5 69 LEU B C 1
ATOM 3045 O O . LEU B 1 69 ? 17.141 -27.141 -14.258 1 85.5 69 LEU B O 1
ATOM 3049 N N . ILE B 1 70 ? 19.109 -26.969 -13.258 1 87.62 70 ILE B N 1
ATOM 3050 C CA . ILE B 1 70 ? 19.594 -28.219 -13.82 1 87.62 70 ILE B CA 1
ATOM 3051 C C . ILE B 1 70 ? 18.75 -29.375 -13.289 1 87.62 70 ILE B C 1
ATOM 3053 O O . ILE B 1 70 ? 18.328 -30.25 -14.055 1 87.62 70 ILE B O 1
ATOM 3057 N N . LYS B 1 71 ? 18.531 -29.328 -12.031 1 90 71 LYS B N 1
ATOM 3058 C CA . LYS B 1 71 ? 17.734 -30.391 -11.422 1 90 71 LYS B CA 1
ATOM 3059 C C . LYS B 1 71 ? 16.297 -30.359 -11.945 1 90 71 LYS B C 1
ATOM 3061 O O . LYS B 1 71 ? 15.688 -31.406 -12.156 1 90 71 LYS B O 1
ATOM 3066 N N . SER B 1 72 ? 15.734 -29.172 -12.195 1 86.62 72 SER B N 1
ATOM 3067 C CA . SER B 1 72 ? 14.367 -29.031 -12.695 1 86.62 72 SER B CA 1
ATOM 3068 C C . SER B 1 72 ? 14.25 -29.531 -14.133 1 86.62 72 SER B C 1
ATOM 3070 O O . SER B 1 72 ? 13.234 -30.109 -14.516 1 86.62 72 SER B O 1
ATOM 3072 N N . PHE B 1 73 ? 15.281 -29.359 -14.852 1 85.5 73 PHE B N 1
ATOM 3073 C CA . PHE B 1 73 ? 15.281 -29.844 -16.234 1 85.5 73 PHE B CA 1
ATOM 3074 C C . PHE B 1 73 ? 15.414 -31.359 -16.281 1 85.5 73 PHE B C 1
ATOM 3076 O O . PHE B 1 73 ? 14.789 -32.031 -17.109 1 85.5 73 PHE B O 1
ATOM 3083 N N . THR B 1 74 ? 16.188 -31.891 -15.344 1 87.19 74 THR B N 1
ATOM 3084 C CA . THR B 1 74 ? 16.328 -33.344 -15.258 1 87.19 74 THR B CA 1
ATOM 3085 C C . THR B 1 74 ? 15.031 -33.969 -14.773 1 87.19 74 THR B C 1
ATOM 3087 O O . THR B 1 74 ? 14.711 -35.094 -15.156 1 87.19 74 THR B O 1
ATOM 3090 N N . LEU B 1 75 ? 14.328 -33.312 -13.977 1 85.81 75 LEU B N 1
ATOM 3091 C CA . LEU B 1 75 ? 13.047 -33.781 -13.453 1 85.81 75 LEU B CA 1
ATOM 3092 C C . LEU B 1 75 ? 12.039 -33.969 -14.578 1 85.81 75 LEU B C 1
ATOM 3094 O O . LEU B 1 75 ? 11.227 -34.875 -14.547 1 85.81 75 LEU B O 1
ATOM 3098 N N . LYS B 1 76 ? 12.055 -33.156 -15.586 1 79.19 76 LYS B N 1
ATOM 3099 C CA . LYS B 1 76 ? 11.109 -33.188 -16.703 1 79.19 76 LYS B CA 1
ATOM 3100 C C . LYS B 1 76 ? 11.336 -34.438 -17.547 1 79.19 76 LYS B C 1
ATOM 3102 O O . LYS B 1 76 ? 10.414 -34.906 -18.219 1 79.19 76 LYS B O 1
ATOM 3107 N N . THR B 1 77 ? 12.539 -35.062 -17.453 1 81.06 77 THR B N 1
ATOM 3108 C CA . THR B 1 77 ? 12.867 -36.188 -18.297 1 81.06 77 THR B CA 1
ATOM 3109 C C . THR B 1 77 ? 12.602 -37.5 -17.578 1 81.06 77 THR B C 1
ATOM 3111 O O . THR B 1 77 ? 12.609 -38.594 -18.188 1 81.06 77 THR B O 1
ATOM 3114 N N . LYS B 1 78 ? 12.375 -37.438 -16.328 1 82.56 78 LYS B N 1
ATOM 3115 C CA . LYS B 1 78 ? 12.172 -38.656 -15.555 1 82.56 78 LYS B CA 1
ATOM 3116 C C . LYS B 1 78 ? 10.688 -38.969 -15.398 1 82.56 78 LYS B C 1
ATOM 3118 O O . LYS B 1 78 ? 9.852 -38.062 -15.438 1 82.56 78 LYS B O 1
ATOM 3123 N N . HIS B 1 79 ? 10.398 -40.219 -15.281 1 78.44 79 HIS B N 1
ATOM 3124 C CA . HIS B 1 79 ? 9.016 -40.656 -15.109 1 78.44 79 HIS B CA 1
ATOM 3125 C C . HIS B 1 79 ? 8.508 -40.344 -13.711 1 78.44 79 HIS B C 1
ATOM 3127 O O . HIS B 1 79 ? 9.227 -40.5 -12.727 1 78.44 79 HIS B O 1
ATOM 3133 N N . ARG B 1 80 ? 7.359 -39.75 -13.531 1 78.5 80 ARG B N 1
ATOM 3134 C CA . ARG B 1 80 ? 6.738 -39.25 -12.312 1 78.5 80 ARG B CA 1
ATOM 3135 C C . ARG B 1 80 ? 6.637 -40.344 -11.25 1 78.5 80 ARG B C 1
ATOM 3137 O O . ARG B 1 80 ? 6.648 -40.062 -10.055 1 78.5 80 ARG B O 1
ATOM 3144 N N . THR B 1 81 ? 6.711 -41.656 -11.672 1 79.44 81 THR B N 1
ATOM 3145 C CA . THR B 1 81 ? 6.512 -42.75 -10.719 1 79.44 81 THR B CA 1
ATOM 3146 C C . THR B 1 81 ? 7.848 -43.344 -10.289 1 79.44 81 THR B C 1
ATOM 3148 O O . THR B 1 81 ? 7.898 -44.188 -9.391 1 79.44 81 THR B O 1
ATOM 3151 N N . SER B 1 82 ? 8.914 -42.938 -10.891 1 83.94 82 SER B N 1
ATOM 3152 C CA . SER B 1 82 ? 10.219 -43.469 -10.539 1 83.94 82 SER B CA 1
ATOM 3153 C C . SER B 1 82 ? 10.742 -42.875 -9.242 1 83.94 82 SER B C 1
ATOM 3155 O O . SER B 1 82 ? 10.438 -41.719 -8.914 1 83.94 82 SER B O 1
ATOM 3157 N N . PRO B 1 83 ? 11.258 -43.656 -8.359 1 86.56 83 PRO B N 1
ATOM 3158 C CA . PRO B 1 83 ? 11.859 -43.156 -7.125 1 86.56 83 PRO B CA 1
ATOM 3159 C C . PRO B 1 83 ? 12.867 -42.031 -7.375 1 86.56 83 PRO B C 1
ATOM 3161 O O . PRO B 1 83 ? 13.008 -41.125 -6.551 1 86.56 83 PRO B O 1
ATOM 3164 N N . ALA B 1 84 ? 13.477 -42.062 -8.555 1 85.81 84 ALA B N 1
ATOM 3165 C CA . ALA B 1 84 ? 14.438 -41.031 -8.906 1 85.81 84 ALA B CA 1
ATOM 3166 C C . ALA B 1 84 ? 13.75 -39.688 -9.055 1 85.81 84 ALA B C 1
ATOM 3168 O O . ALA B 1 84 ? 14.328 -38.656 -8.734 1 85.81 84 ALA B O 1
ATOM 3169 N N . TYR B 1 85 ? 12.562 -39.688 -9.391 1 86.25 85 TYR B N 1
ATOM 3170 C CA . TYR B 1 85 ? 11.766 -38.469 -9.539 1 86.25 85 TYR B CA 1
ATOM 3171 C C . TYR B 1 85 ? 11.484 -37.844 -8.18 1 86.25 85 TYR B C 1
ATOM 3173 O O . TYR B 1 85 ? 11.648 -36.625 -8.016 1 86.25 85 TYR B O 1
ATOM 3181 N N . HIS B 1 86 ? 11.156 -38.656 -7.246 1 86.5 86 HIS B N 1
ATOM 3182 C CA . HIS B 1 86 ? 10.828 -38.125 -5.926 1 86.5 86 HIS B CA 1
ATOM 3183 C C . HIS B 1 86 ? 12.07 -37.594 -5.23 1 86.5 86 HIS B C 1
ATOM 3185 O O . HIS B 1 86 ? 12 -36.594 -4.516 1 86.5 86 HIS B O 1
ATOM 3191 N N . GLU B 1 87 ? 13.156 -38.281 -5.516 1 88.44 87 GLU B N 1
ATOM 3192 C CA . GLU B 1 87 ? 14.406 -37.781 -4.93 1 88.44 87 GLU B CA 1
ATOM 3193 C C . GLU B 1 87 ? 14.812 -36.438 -5.527 1 88.44 87 GLU B C 1
ATOM 3195 O O . GLU B 1 87 ? 15.242 -35.531 -4.805 1 88.44 87 GLU B O 1
ATOM 3200 N N . LEU B 1 88 ? 14.633 -36.312 -6.781 1 88.5 88 LEU B N 1
ATOM 3201 C CA . LEU B 1 88 ? 14.977 -35.062 -7.457 1 88.5 88 LEU B CA 1
ATOM 3202 C C . LEU B 1 88 ? 14.016 -33.969 -7.07 1 88.5 88 LEU B C 1
ATOM 3204 O O . LEU B 1 88 ? 14.422 -32.812 -6.91 1 88.5 88 LEU B O 1
ATOM 3208 N N . LEU B 1 89 ? 12.828 -34.312 -6.879 1 86.75 89 LEU B N 1
ATOM 3209 C CA . LEU B 1 89 ? 11.836 -33.344 -6.477 1 86.75 89 LEU B CA 1
ATOM 3210 C C . LEU B 1 89 ? 12.125 -32.812 -5.074 1 86.75 89 LEU B C 1
ATOM 3212 O O . LEU B 1 89 ? 12.023 -31.609 -4.824 1 86.75 89 LEU B O 1
ATOM 3216 N N . THR B 1 90 ? 12.438 -33.656 -4.234 1 86.5 90 THR B N 1
ATOM 3217 C CA . THR B 1 90 ? 12.773 -33.25 -2.877 1 86.5 90 THR B CA 1
ATOM 3218 C C . THR B 1 90 ? 14.031 -32.375 -2.877 1 86.5 90 THR B C 1
ATOM 3220 O O . THR B 1 90 ? 14.125 -31.406 -2.105 1 86.5 90 THR B O 1
ATOM 3223 N N . ALA B 1 91 ? 14.914 -32.688 -3.771 1 88.5 91 ALA B N 1
ATOM 3224 C CA . ALA B 1 91 ? 16.125 -31.891 -3.879 1 88.5 91 ALA B CA 1
ATOM 3225 C C . ALA B 1 91 ? 15.836 -30.484 -4.406 1 88.5 91 ALA B C 1
ATOM 3227 O O . ALA B 1 91 ? 16.406 -29.5 -3.93 1 88.5 91 ALA B O 1
ATOM 3228 N N . VAL B 1 92 ? 14.992 -30.406 -5.312 1 87.31 92 VAL B N 1
ATOM 3229 C CA . VAL B 1 92 ? 14.602 -29.125 -5.871 1 87.31 92 VAL B CA 1
ATOM 3230 C C . VAL B 1 92 ? 13.875 -28.297 -4.809 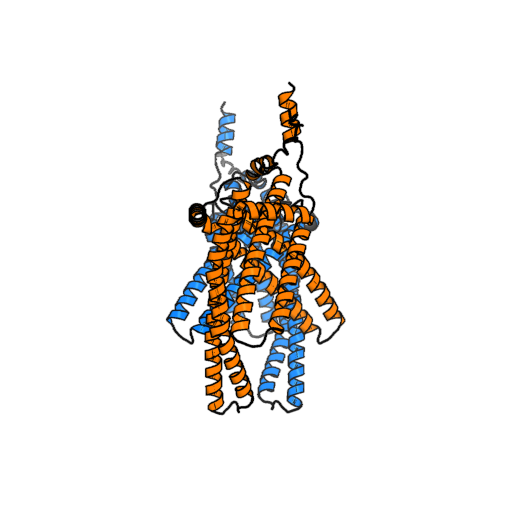1 87.31 92 VAL B C 1
ATOM 3232 O O . VAL B 1 92 ? 14.102 -27.094 -4.688 1 87.31 92 VAL B O 1
ATOM 3235 N N . MET B 1 93 ? 13.109 -29 -4.062 1 86 93 MET B N 1
ATOM 3236 C CA . MET B 1 93 ? 12.359 -28.297 -3.018 1 86 93 MET B CA 1
ATOM 3237 C C . MET B 1 93 ? 13.297 -27.797 -1.928 1 86 93 MET B C 1
ATOM 3239 O O . MET B 1 93 ? 13.102 -26.688 -1.399 1 86 93 MET B O 1
ATOM 3243 N N . ASN B 1 94 ? 14.273 -28.5 -1.664 1 86.12 94 ASN B N 1
ATOM 3244 C CA . ASN B 1 94 ? 15.25 -28.047 -0.677 1 86.12 94 ASN B CA 1
ATOM 3245 C C . ASN B 1 94 ? 16.062 -26.859 -1.188 1 86.12 94 ASN B C 1
ATOM 3247 O O . ASN B 1 94 ? 16.344 -25.922 -0.432 1 86.12 94 ASN B O 1
ATOM 3251 N N . ASP B 1 95 ? 16.391 -26.922 -2.434 1 87.88 95 ASP B N 1
ATOM 3252 C CA . ASP B 1 95 ? 17.094 -25.797 -3.029 1 87.88 95 ASP B CA 1
ATOM 3253 C C . ASP B 1 95 ? 16.219 -24.547 -3.035 1 87.88 95 ASP B C 1
ATOM 3255 O O . ASP B 1 95 ? 16.703 -23.438 -2.785 1 87.88 95 ASP B O 1
ATOM 3259 N N . LEU B 1 96 ? 15 -24.766 -3.307 1 87.31 96 LEU B N 1
ATOM 3260 C CA . LEU B 1 96 ? 14.055 -23.656 -3.316 1 87.31 96 LEU B CA 1
ATOM 3261 C C . LEU B 1 96 ? 13.898 -23.062 -1.92 1 87.31 96 LEU B C 1
ATOM 3263 O O . LEU B 1 96 ? 13.742 -21.844 -1.771 1 87.31 96 LEU B O 1
ATOM 3267 N N . ARG B 1 97 ? 13.969 -23.859 -1.002 1 86.5 97 ARG B N 1
ATOM 3268 C CA . ARG B 1 97 ? 13.867 -23.391 0.375 1 86.5 97 ARG B CA 1
ATOM 3269 C C . ARG B 1 97 ? 15.086 -22.562 0.764 1 86.5 97 ARG B C 1
ATOM 3271 O O . ARG B 1 97 ? 14.961 -21.5 1.39 1 86.5 97 ARG B O 1
ATOM 3278 N N . GLU B 1 98 ? 16.203 -22.984 0.413 1 86.62 98 GLU B N 1
ATOM 3279 C CA . GLU B 1 98 ? 17.438 -22.25 0.705 1 86.62 98 GLU B CA 1
ATOM 3280 C C . GLU B 1 98 ? 17.469 -20.922 -0.046 1 86.62 98 GLU B C 1
ATOM 3282 O O . GLU B 1 98 ? 17.922 -19.906 0.499 1 86.62 98 GLU B O 1
ATOM 3287 N N . LEU B 1 99 ? 17 -20.984 -1.244 1 87.25 99 LEU B N 1
ATOM 3288 C CA . LEU B 1 99 ? 16.969 -19.766 -2.041 1 87.25 99 LEU B CA 1
ATOM 3289 C C . LEU B 1 99 ? 15.992 -18.75 -1.445 1 87.25 99 LEU B C 1
ATOM 3291 O O . LEU B 1 99 ? 16.266 -17.547 -1.434 1 87.25 99 LEU B O 1
ATOM 3295 N N . THR B 1 100 ? 14.914 -19.203 -1.026 1 86.75 100 THR B N 1
ATOM 3296 C CA . THR B 1 100 ? 13.93 -18.328 -0.411 1 86.75 100 THR B CA 1
ATOM 3297 C C . THR B 1 100 ? 14.492 -17.703 0.863 1 86.75 100 THR B C 1
ATOM 3299 O O . THR B 1 100 ? 14.266 -16.516 1.131 1 86.75 100 THR B O 1
ATOM 3302 N N . GLY B 1 101 ? 15.203 -18.438 1.593 1 84.69 101 GLY B N 1
ATOM 3303 C CA . GLY B 1 101 ? 15.844 -17.906 2.785 1 84.69 101 GLY B CA 1
ATOM 3304 C C . GLY B 1 101 ? 16.891 -16.844 2.479 1 84.69 101 GLY B C 1
ATOM 3305 O O . GLY B 1 101 ? 16.938 -15.812 3.145 1 84.69 101 GLY B O 1
ATOM 3306 N N . ALA B 1 102 ? 17.641 -17.125 1.518 1 85.06 102 ALA B N 1
ATOM 3307 C CA . ALA B 1 102 ? 18.672 -16.172 1.113 1 85.06 102 ALA B CA 1
ATOM 3308 C C . ALA B 1 102 ? 18.031 -14.875 0.6 1 85.06 102 ALA B C 1
ATOM 3310 O O . ALA B 1 102 ? 18.531 -13.781 0.878 1 85.06 102 ALA B O 1
ATOM 3311 N N . GLN B 1 103 ? 16.953 -15.016 -0.116 1 85.44 103 GLN B N 1
ATOM 3312 C CA . GLN B 1 103 ? 16.281 -13.836 -0.643 1 85.44 103 GLN B CA 1
ATOM 3313 C C . GLN B 1 103 ? 15.688 -12.992 0.484 1 85.44 103 GLN B C 1
ATOM 3315 O O . GLN B 1 103 ? 15.703 -11.758 0.415 1 85.44 103 GLN B O 1
ATOM 3320 N N . LEU B 1 104 ? 15.211 -13.57 1.445 1 85.62 104 LEU B N 1
ATOM 3321 C CA . LEU B 1 104 ? 14.672 -12.852 2.592 1 85.62 104 LEU B CA 1
ATOM 3322 C C . LEU B 1 104 ? 15.773 -12.109 3.336 1 85.62 104 LEU B C 1
ATOM 3324 O O . LEU B 1 104 ? 15.57 -10.984 3.795 1 85.62 104 LEU B O 1
ATOM 3328 N N . ALA B 1 105 ? 16.875 -12.727 3.434 1 85.69 105 ALA B N 1
ATOM 3329 C CA . ALA B 1 105 ? 18 -12.078 4.102 1 85.69 105 ALA B CA 1
ATOM 3330 C C . ALA B 1 105 ? 18.484 -10.859 3.324 1 85.69 105 ALA B C 1
ATOM 3332 O O . ALA B 1 105 ? 18.75 -9.812 3.91 1 85.69 105 ALA B O 1
ATOM 3333 N N . VAL B 1 106 ? 18.5 -11.008 2.047 1 85.25 106 VAL B N 1
ATOM 3334 C CA . VAL B 1 106 ? 18.938 -9.898 1.204 1 85.25 106 VAL B CA 1
ATOM 3335 C C . VAL B 1 106 ? 17.922 -8.758 1.304 1 85.25 106 VAL B C 1
ATOM 3337 O O . VAL B 1 106 ? 18.312 -7.586 1.357 1 85.25 106 VAL B O 1
ATOM 3340 N N . LEU B 1 107 ? 16.656 -9.086 1.364 1 85.81 107 LEU B N 1
ATOM 3341 C CA . LEU B 1 107 ? 15.617 -8.078 1.475 1 85.81 107 LEU B CA 1
ATOM 3342 C C . LEU B 1 107 ? 15.727 -7.332 2.803 1 85.81 107 LEU B C 1
ATOM 3344 O O . LEU B 1 107 ? 15.547 -6.109 2.852 1 85.81 107 LEU B O 1
ATOM 3348 N N . LEU B 1 108 ? 16.047 -8.031 3.781 1 87.81 108 LEU B N 1
ATOM 3349 C CA . LEU B 1 108 ? 16.156 -7.422 5.102 1 87.81 108 LEU B CA 1
ATOM 3350 C C . LEU B 1 108 ? 17.375 -6.508 5.168 1 87.81 108 LEU B C 1
ATOM 3352 O O . LEU B 1 108 ? 17.281 -5.375 5.652 1 87.81 108 LEU B O 1
ATOM 3356 N N . ILE B 1 109 ? 18.484 -6.93 4.656 1 89.5 109 ILE B N 1
ATOM 3357 C CA . ILE B 1 109 ? 19.719 -6.133 4.676 1 89.5 109 ILE B CA 1
ATOM 3358 C C . ILE B 1 109 ? 19.531 -4.898 3.793 1 89.5 109 ILE B C 1
ATOM 3360 O O . ILE B 1 109 ? 19.953 -3.799 4.164 1 89.5 109 ILE B O 1
ATOM 3364 N N . SER B 1 110 ? 18.922 -5.117 2.701 1 87 110 SER B N 1
ATOM 3365 C CA . SER B 1 110 ? 18.672 -4.004 1.79 1 87 110 SER B CA 1
ATOM 3366 C C . SER B 1 110 ? 17.734 -2.971 2.416 1 87 110 SER B C 1
ATOM 3368 O O . SER B 1 110 ? 17.922 -1.766 2.23 1 87 110 SER B O 1
ATOM 3370 N N . PHE B 1 111 ? 16.797 -3.395 3.17 1 90 111 PHE B N 1
ATOM 3371 C CA . PHE B 1 111 ? 15.852 -2.49 3.814 1 90 111 PHE B CA 1
ATOM 3372 C C . PHE B 1 111 ? 16.531 -1.677 4.906 1 90 111 PHE B C 1
ATOM 3374 O O . PHE B 1 111 ? 16.391 -0.454 4.957 1 90 111 PHE B O 1
ATOM 3381 N N . LEU B 1 112 ? 17.281 -2.336 5.691 1 91 112 LEU B N 1
ATOM 3382 C CA . LEU B 1 112 ? 17.984 -1.665 6.785 1 91 112 LEU B CA 1
ATOM 3383 C C . LEU B 1 112 ? 19.031 -0.7 6.25 1 91 112 LEU B C 1
ATOM 3385 O O . LEU B 1 112 ? 19.188 0.407 6.77 1 91 112 LEU B O 1
ATOM 3389 N N . SER B 1 113 ? 19.703 -1.105 5.215 1 91.56 113 SER B N 1
ATOM 3390 C CA . SER B 1 113 ? 20.719 -0.245 4.617 1 91.56 113 SER B CA 1
ATOM 3391 C C . SER B 1 113 ? 20.078 0.977 3.955 1 91.56 113 SER B C 1
ATOM 3393 O O . SER B 1 113 ? 20.625 2.082 4.039 1 91.56 113 SER B O 1
ATOM 3395 N N . SER B 1 114 ? 19.016 0.773 3.363 1 90.5 114 SER B N 1
ATOM 3396 C CA . SER B 1 114 ? 18.312 1.887 2.721 1 90.5 114 SER B CA 1
ATOM 3397 C C . SER B 1 114 ? 17.797 2.881 3.752 1 90.5 114 SER B C 1
ATOM 3399 O O . SER B 1 114 ? 17.875 4.094 3.547 1 90.5 114 SER B O 1
ATOM 3401 N N . ALA B 1 115 ? 17.266 2.369 4.82 1 92.5 115 ALA B N 1
ATOM 3402 C CA . ALA B 1 115 ? 16.781 3.238 5.891 1 92.5 115 ALA B CA 1
ATOM 3403 C C . ALA B 1 115 ? 17.922 4.059 6.488 1 92.5 115 ALA B C 1
ATOM 3405 O O . ALA B 1 115 ? 17.766 5.258 6.727 1 92.5 115 ALA B O 1
ATOM 3406 N N . PHE B 1 116 ? 18.984 3.398 6.676 1 92.94 116 PHE B N 1
ATOM 3407 C CA . PHE B 1 116 ? 20.156 4.078 7.223 1 92.94 116 PHE B CA 1
ATOM 3408 C C . PHE B 1 116 ? 20.672 5.133 6.25 1 92.94 116 PHE B C 1
ATOM 3410 O O . PHE B 1 116 ? 21.047 6.23 6.66 1 92.94 116 PHE B O 1
ATOM 3417 N N . LEU B 1 117 ? 20.656 4.836 5.043 1 93.62 117 LEU B N 1
ATOM 3418 C CA . LEU B 1 117 ? 21.125 5.766 4.02 1 93.62 117 LEU B CA 1
ATOM 3419 C C . LEU B 1 117 ? 20.25 7.023 3.998 1 93.62 117 LEU B C 1
ATOM 3421 O O . LEU B 1 117 ? 20.781 8.141 3.965 1 93.62 117 LEU B O 1
ATOM 3425 N N . VAL B 1 118 ? 19.016 6.84 4.031 1 94.12 118 VAL B N 1
ATOM 3426 C CA . VAL B 1 118 ? 18.094 7.969 3.988 1 94.12 118 VAL B CA 1
ATOM 3427 C C . VAL B 1 118 ? 18.312 8.867 5.203 1 94.12 118 VAL B C 1
ATOM 3429 O O . VAL B 1 118 ? 18.438 10.086 5.066 1 94.12 118 VAL B O 1
ATOM 3432 N N . MET B 1 119 ? 18.406 8.281 6.32 1 94.31 119 MET B N 1
ATOM 3433 C CA . MET B 1 119 ? 18.562 9.062 7.543 1 94.31 119 MET B CA 1
ATOM 3434 C C . MET B 1 119 ? 19.891 9.797 7.555 1 94.31 119 MET B C 1
ATOM 3436 O O . MET B 1 119 ? 19.953 10.984 7.879 1 94.31 119 MET B O 1
ATOM 3440 N N . ALA B 1 120 ? 20.906 9.125 7.156 1 93.31 120 ALA B N 1
ATOM 3441 C CA . ALA B 1 120 ? 22.25 9.695 7.23 1 93.31 120 ALA B CA 1
ATOM 3442 C C . ALA B 1 120 ? 22.453 10.789 6.184 1 93.31 120 ALA B C 1
ATOM 3444 O O . ALA B 1 120 ? 22.953 11.867 6.492 1 93.31 120 ALA B O 1
ATOM 3445 N N . VAL B 1 121 ? 22.031 10.594 5.008 1 93.31 121 VAL B N 1
ATOM 3446 C CA . VAL B 1 121 ? 22.25 11.547 3.926 1 93.31 121 VAL B CA 1
ATOM 3447 C C . VAL B 1 121 ? 21.375 12.773 4.133 1 93.31 121 VAL B C 1
ATOM 3449 O O . VAL B 1 121 ? 21.844 13.906 3.994 1 93.31 121 VAL B O 1
ATOM 3452 N N . VAL B 1 122 ? 20.156 12.586 4.465 1 93.25 122 VAL B N 1
ATOM 3453 C CA . VAL B 1 122 ? 19.25 13.703 4.645 1 93.25 122 VAL B CA 1
ATOM 3454 C C . VAL B 1 122 ? 19.703 14.57 5.812 1 93.25 122 VAL B C 1
ATOM 3456 O O . VAL B 1 122 ? 19.688 15.805 5.727 1 93.25 122 VAL B O 1
ATOM 3459 N N . GLN B 1 123 ? 20.125 13.938 6.84 1 91.75 123 GLN B N 1
ATOM 3460 C CA . GLN B 1 123 ? 20.609 14.703 7.984 1 91.75 123 GLN B CA 1
ATOM 3461 C C . GLN B 1 123 ? 21.875 15.469 7.629 1 91.75 123 GLN B C 1
ATOM 3463 O O . GLN B 1 123 ? 22.047 16.625 8.016 1 91.75 123 GLN B O 1
ATOM 3468 N N . THR B 1 124 ? 22.75 14.836 6.941 1 91.94 124 THR B N 1
ATOM 3469 C CA . THR B 1 124 ? 24.016 15.469 6.566 1 91.94 124 THR B CA 1
ATOM 3470 C C . THR B 1 124 ? 23.766 16.672 5.656 1 91.94 124 THR B C 1
ATOM 3472 O O . THR B 1 124 ? 24.344 17.734 5.863 1 91.94 124 THR B O 1
ATOM 3475 N N . VAL B 1 125 ? 22.891 16.516 4.707 1 91.56 125 VAL B N 1
ATOM 3476 C CA . VAL B 1 125 ? 22.594 17.594 3.76 1 91.56 125 VAL B CA 1
ATOM 3477 C C . VAL B 1 125 ? 21.859 18.719 4.469 1 91.56 125 VAL B C 1
ATOM 3479 O O . VAL B 1 125 ? 22.094 19.906 4.191 1 91.56 125 VAL B O 1
ATOM 3482 N N . SER B 1 126 ? 20.953 18.375 5.359 1 88.75 126 SER B N 1
ATOM 3483 C CA . SER B 1 126 ? 20.219 19.391 6.113 1 88.75 126 SER B CA 1
ATOM 3484 C C . SER B 1 126 ? 21.156 20.188 7.008 1 88.75 126 SER B C 1
ATOM 3486 O O . SER B 1 126 ? 21.016 21.406 7.141 1 88.75 126 SER B O 1
ATOM 3488 N N . MET B 1 127 ? 22.094 19.516 7.574 1 88.06 127 MET B N 1
ATOM 3489 C CA . MET B 1 127 ? 23.062 20.203 8.422 1 88.06 127 MET B CA 1
ATOM 3490 C C . MET B 1 127 ? 24 21.062 7.582 1 88.06 127 MET B C 1
ATOM 3492 O O . MET B 1 127 ? 24.344 22.172 7.988 1 88.06 127 MET B O 1
ATOM 3496 N N . ALA B 1 128 ? 24.406 20.547 6.484 1 87.12 128 ALA B N 1
ATOM 3497 C CA . ALA B 1 128 ? 25.234 21.312 5.566 1 87.12 128 ALA B CA 1
ATOM 3498 C C . ALA B 1 128 ? 24.516 22.578 5.102 1 87.12 128 ALA B C 1
ATOM 3500 O O . ALA B 1 128 ? 25.141 23.625 4.926 1 87.12 128 ALA B O 1
ATOM 3501 N N . GLY B 1 129 ? 23.25 22.453 4.918 1 84.75 129 GLY B N 1
ATOM 3502 C CA . GLY B 1 129 ? 22.453 23.609 4.512 1 84.75 129 GLY B CA 1
ATOM 3503 C C . GLY B 1 129 ? 22.328 24.672 5.598 1 84.75 129 GLY B C 1
ATOM 3504 O O . GLY B 1 129 ? 22.203 25.859 5.301 1 84.75 129 GLY B O 1
ATOM 3505 N N . LYS B 1 130 ? 22.375 24.141 6.82 1 82.94 130 LYS B N 1
ATOM 3506 C CA . LYS B 1 130 ? 22.297 25.062 7.945 1 82.94 130 LYS B CA 1
ATOM 3507 C C . LYS B 1 130 ? 23.672 25.641 8.273 1 82.94 130 LYS B C 1
ATOM 3509 O O . LYS B 1 130 ? 23.781 26.516 9.133 1 82.94 130 LYS B O 1
ATOM 3514 N N . GLY B 1 131 ? 24.672 25.125 7.699 1 80 131 GLY B N 1
ATOM 3515 C CA . GLY B 1 131 ? 26.016 25.609 7.945 1 80 131 GLY B CA 1
ATOM 3516 C C . GLY B 1 131 ? 26.688 24.938 9.125 1 80 131 GLY B C 1
ATOM 3517 O O . GLY B 1 131 ? 27.672 25.438 9.656 1 80 131 GLY B O 1
ATOM 3518 N N . GLU B 1 132 ? 26.125 23.828 9.5 1 81.31 132 GLU B N 1
ATOM 3519 C CA . GLU B 1 132 ? 26.703 23.094 10.625 1 81.31 132 GLU B CA 1
ATOM 3520 C C . GLU B 1 132 ? 27.719 22.062 10.148 1 81.31 132 GLU B C 1
ATOM 3522 O O . GLU B 1 132 ? 27.578 21.484 9.062 1 81.31 132 GLU B O 1
ATOM 3527 N N . GLN B 1 133 ? 28.812 22.094 10.836 1 75.56 133 GLN B N 1
ATOM 3528 C CA . GLN B 1 133 ? 29.781 21.047 10.516 1 75.56 133 GLN B CA 1
ATOM 3529 C C . GLN B 1 133 ? 29.391 19.719 11.133 1 75.56 133 GLN B C 1
ATOM 3531 O O . GLN B 1 133 ? 29.297 19.594 12.352 1 75.56 133 GLN B O 1
ATOM 3536 N N . ALA B 1 134 ? 28.984 18.844 10.289 1 75.38 134 ALA B N 1
ATOM 3537 C CA . ALA B 1 134 ? 28.531 17.531 10.734 1 75.38 134 ALA B CA 1
ATOM 3538 C C . ALA B 1 134 ? 29.703 16.594 11.023 1 75.38 134 ALA B C 1
ATOM 3540 O O . ALA B 1 134 ? 30.641 16.516 10.219 1 75.38 134 ALA B O 1
ATOM 3541 N N . THR B 1 135 ? 29.875 16.156 12.266 1 83.5 135 THR B N 1
ATOM 3542 C CA . THR B 1 135 ? 30.812 15.086 12.578 1 83.5 135 THR B CA 1
ATOM 3543 C C . THR B 1 135 ? 30.109 13.727 12.5 1 83.5 135 THR B C 1
ATOM 3545 O O . THR B 1 135 ? 28.891 13.633 12.648 1 83.5 135 THR B O 1
ATOM 3548 N N . LEU B 1 136 ? 30.891 12.789 12.141 1 87.62 136 LEU B N 1
ATOM 3549 C CA . LEU B 1 136 ? 30.328 11.453 12.008 1 87.62 136 LEU B CA 1
ATOM 3550 C C . LEU B 1 136 ? 29.719 10.992 13.328 1 87.62 136 LEU B C 1
ATOM 3552 O O . LEU B 1 136 ? 28.641 10.391 13.336 1 87.62 136 LEU B O 1
ATOM 3556 N N . SER B 1 137 ? 30.375 11.242 14.367 1 87.56 137 SER B N 1
ATOM 3557 C CA . SER B 1 137 ? 29.875 10.812 15.672 1 87.56 137 SER B CA 1
ATOM 3558 C C . SER B 1 137 ? 28.594 11.555 16.047 1 87.56 137 SER B C 1
ATOM 3560 O O . SER B 1 137 ? 27.672 10.953 16.594 1 87.56 137 SER B O 1
ATOM 3562 N N . GLY B 1 138 ? 28.547 12.781 15.773 1 87.06 138 GLY B N 1
ATOM 3563 C CA . GLY B 1 138 ? 27.359 13.57 16.031 1 87.06 138 GLY B CA 1
ATOM 3564 C C . GLY B 1 138 ? 26.172 13.141 15.18 1 87.06 138 GLY B C 1
ATOM 3565 O O . GLY B 1 138 ? 25.031 13.102 15.664 1 87.06 138 GLY B O 1
ATOM 3566 N N . LEU B 1 139 ? 26.5 12.797 14.047 1 88.31 139 LEU B N 1
ATOM 3567 C CA . LEU B 1 139 ? 25.469 12.344 13.125 1 88.31 139 LEU B CA 1
ATOM 3568 C C . LEU B 1 139 ? 24.891 11.008 13.57 1 88.31 139 LEU B C 1
ATOM 3570 O O . LEU B 1 139 ? 23.672 10.82 13.57 1 88.31 139 LEU B O 1
ATOM 3574 N N . LEU B 1 140 ? 25.75 10.102 14.008 1 88.81 140 LEU B N 1
ATOM 3575 C CA . LEU B 1 140 ? 25.297 8.781 14.438 1 88.81 140 LEU B CA 1
ATOM 3576 C C . LEU B 1 140 ? 24.484 8.875 15.719 1 88.81 140 LEU B C 1
ATOM 3578 O O . LEU B 1 140 ? 23.516 8.133 15.906 1 88.81 140 LEU B O 1
ATOM 3582 N N . CYS B 1 141 ? 24.812 9.781 16.516 1 89.5 141 CYS B N 1
ATOM 3583 C CA . CYS B 1 141 ? 24.062 10.008 17.75 1 89.5 141 CYS B CA 1
ATOM 3584 C C . CYS B 1 141 ? 22.672 10.555 17.453 1 89.5 141 CYS B C 1
ATOM 3586 O O . CYS B 1 141 ? 21.688 10.125 18.062 1 89.5 141 CYS B O 1
ATOM 3588 N N . ARG B 1 142 ? 22.656 11.375 16.531 1 87 142 ARG B N 1
ATOM 3589 C CA . ARG B 1 142 ? 21.375 11.953 16.156 1 87 142 ARG B CA 1
ATOM 3590 C C . ARG B 1 142 ? 20.484 10.906 15.5 1 87 142 ARG B C 1
ATOM 3592 O O . ARG B 1 142 ? 19.266 10.875 15.734 1 87 142 ARG B O 1
ATOM 3599 N N . ILE B 1 143 ? 21.078 10.086 14.703 1 89.06 143 ILE B N 1
ATOM 3600 C CA . ILE B 1 143 ? 20.328 9.031 14.023 1 89.06 143 ILE B CA 1
ATOM 3601 C C . ILE B 1 143 ? 19.797 8.039 15.055 1 89.06 143 ILE B C 1
ATOM 3603 O O . ILE B 1 143 ? 18.656 7.566 14.93 1 89.06 143 ILE B O 1
ATOM 3607 N N . ARG B 1 144 ? 20.562 7.77 16.031 1 88.88 144 ARG B N 1
ATOM 3608 C CA . ARG B 1 144 ? 20.156 6.816 17.062 1 88.88 144 ARG B CA 1
ATOM 3609 C C . ARG B 1 144 ? 18.969 7.344 17.859 1 88.88 144 ARG B C 1
ATOM 3611 O O . ARG B 1 144 ? 18.125 6.57 18.297 1 88.88 144 ARG B O 1
ATOM 3618 N N . ARG B 1 145 ? 18.781 8.57 17.875 1 86.62 145 ARG B N 1
ATOM 3619 C CA . ARG B 1 145 ? 17.719 9.18 18.656 1 86.62 145 ARG B CA 1
ATOM 3620 C C . ARG B 1 145 ? 16.438 9.312 17.844 1 86.62 145 ARG B C 1
ATOM 3622 O O . ARG B 1 145 ? 15.328 9.258 18.406 1 86.62 145 ARG B O 1
ATOM 3629 N N . THR B 1 146 ? 16.547 9.414 16.547 1 86.75 146 THR B N 1
ATOM 3630 C CA . THR B 1 146 ? 15.359 9.742 15.75 1 86.75 146 THR B CA 1
ATOM 3631 C C . THR B 1 146 ? 15.062 8.641 14.742 1 86.75 146 THR B C 1
ATOM 3633 O O . THR B 1 146 ? 14.266 8.828 13.82 1 86.75 146 THR B O 1
ATOM 3636 N N . TRP B 1 147 ? 15.539 7.43 14.914 1 89.5 147 TRP B N 1
ATOM 3637 C CA . TRP B 1 147 ? 15.477 6.406 13.875 1 89.5 147 TRP B CA 1
ATOM 3638 C C . TRP B 1 147 ? 14.078 5.82 13.766 1 89.5 147 TRP B C 1
ATOM 3640 O O . TRP B 1 147 ? 13.695 5.297 12.711 1 89.5 147 TRP B O 1
ATOM 3650 N N . LYS B 1 148 ? 13.234 5.906 14.758 1 87.94 148 LYS B N 1
ATOM 3651 C CA . LYS B 1 148 ? 11.93 5.254 14.758 1 87.94 148 LYS B CA 1
ATOM 3652 C C . LYS B 1 148 ? 10.969 5.934 13.781 1 87.94 148 LYS B C 1
ATOM 3654 O O . LYS B 1 148 ? 10.188 5.266 13.102 1 87.94 148 LYS B O 1
ATOM 3659 N N . GLY B 1 149 ? 11.023 7.207 13.641 1 89.12 149 GLY B N 1
ATOM 3660 C CA . GLY B 1 149 ? 10.156 7.949 12.742 1 89.12 149 GLY B CA 1
ATOM 3661 C C . GLY B 1 149 ? 10.375 7.602 11.281 1 89.12 149 GLY B C 1
ATOM 3662 O O . GLY B 1 149 ? 9.477 7.082 10.617 1 89.12 149 GLY B O 1
ATOM 3663 N N . PRO B 1 150 ? 11.594 7.754 10.938 1 90.94 150 PRO B N 1
ATOM 3664 C CA . PRO B 1 150 ? 11.883 7.449 9.539 1 90.94 150 PRO B CA 1
ATOM 3665 C C . PRO B 1 150 ? 11.711 5.969 9.211 1 90.94 150 PRO B C 1
ATOM 3667 O O . PRO B 1 150 ? 11.336 5.625 8.086 1 90.94 150 PRO B O 1
ATOM 3670 N N . MET B 1 151 ? 11.945 5.129 10.164 1 92.44 151 MET B N 1
ATOM 3671 C CA . MET B 1 151 ? 11.75 3.701 9.93 1 92.44 151 MET B CA 1
ATOM 3672 C C . MET B 1 151 ? 10.281 3.377 9.703 1 92.44 151 MET B C 1
ATOM 3674 O O . MET B 1 151 ? 9.945 2.598 8.812 1 92.44 151 MET B O 1
ATOM 3678 N N . ALA B 1 152 ? 9.469 3.969 10.453 1 90.75 152 ALA B N 1
ATOM 3679 C CA . ALA B 1 152 ? 8.031 3.771 10.281 1 90.75 152 ALA B CA 1
ATOM 3680 C C . ALA B 1 152 ? 7.555 4.309 8.93 1 90.75 152 ALA B C 1
ATOM 3682 O O . ALA B 1 152 ? 6.723 3.688 8.266 1 90.75 152 ALA B O 1
ATOM 3683 N N . THR B 1 153 ? 8.07 5.387 8.555 1 94.31 153 THR B N 1
ATOM 3684 C CA . THR B 1 153 ? 7.691 5.98 7.277 1 94.31 153 THR B CA 1
ATOM 3685 C C . THR B 1 153 ? 8.195 5.129 6.113 1 94.31 153 THR B C 1
ATOM 3687 O O . THR B 1 153 ? 7.48 4.938 5.125 1 94.31 153 THR B O 1
ATOM 3690 N N . GLN B 1 154 ? 9.367 4.629 6.254 1 95 154 GLN B N 1
ATOM 3691 C CA . GLN B 1 154 ? 9.914 3.768 5.211 1 95 154 GLN B CA 1
ATOM 3692 C C . GLN B 1 154 ? 9.086 2.492 5.062 1 95 154 GLN B C 1
ATOM 3694 O O . GLN B 1 154 ? 8.906 1.991 3.951 1 95 154 GLN B O 1
ATOM 3699 N N . LEU B 1 155 ? 8.664 2.016 6.141 1 91.38 155 LEU B N 1
ATOM 3700 C CA . LEU B 1 155 ? 7.816 0.83 6.094 1 91.38 155 LEU B CA 1
ATOM 3701 C C . LEU B 1 155 ? 6.52 1.117 5.344 1 91.38 155 LEU B C 1
ATOM 3703 O O . LEU B 1 155 ? 6.078 0.307 4.523 1 91.38 155 LEU B O 1
ATOM 3707 N N . TYR B 1 156 ? 5.934 2.275 5.547 1 93.56 156 TYR B N 1
ATOM 3708 C CA . TYR B 1 156 ? 4.73 2.658 4.82 1 93.56 156 TYR B CA 1
ATOM 3709 C C . TYR B 1 156 ? 5.016 2.811 3.332 1 93.56 156 TYR B C 1
ATOM 3711 O O . TYR B 1 156 ? 4.195 2.428 2.494 1 93.56 156 TYR B O 1
ATOM 3719 N N . VAL B 1 157 ? 6.145 3.318 3.088 1 94 157 VAL B N 1
ATOM 3720 C CA . VAL B 1 157 ? 6.496 3.525 1.688 1 94 157 VAL B CA 1
ATOM 3721 C C . VAL B 1 157 ? 6.668 2.176 0.993 1 94 157 VAL B C 1
ATOM 3723 O O . VAL B 1 157 ? 6.227 1.993 -0.143 1 94 157 VAL B O 1
ATOM 3726 N N . VAL B 1 158 ? 7.266 1.243 1.675 1 92.5 158 VAL B N 1
ATOM 3727 C CA . VAL B 1 158 ? 7.457 -0.089 1.111 1 92.5 158 VAL B CA 1
ATOM 3728 C C . VAL B 1 158 ? 6.102 -0.758 0.897 1 92.5 158 VAL B C 1
ATOM 3730 O O . VAL B 1 158 ? 5.859 -1.366 -0.149 1 92.5 158 VAL B O 1
ATOM 3733 N N . VAL B 1 159 ? 5.25 -0.585 1.823 1 93.12 159 VAL B N 1
ATOM 3734 C CA . VAL B 1 159 ? 3.928 -1.202 1.747 1 93.12 159 VAL B CA 1
ATOM 3735 C C . VAL B 1 159 ? 3.137 -0.588 0.595 1 93.12 159 VAL B C 1
ATOM 3737 O O . VAL B 1 159 ? 2.531 -1.308 -0.203 1 93.12 159 VAL B O 1
ATOM 3740 N N . ILE B 1 160 ? 3.152 0.704 0.495 1 94.25 160 ILE B N 1
ATOM 3741 C CA . ILE B 1 160 ? 2.398 1.4 -0.541 1 94.25 160 ILE B CA 1
ATOM 3742 C C . ILE B 1 160 ? 2.98 1.07 -1.913 1 94.25 160 ILE B C 1
ATOM 3744 O O . ILE B 1 160 ? 2.236 0.825 -2.867 1 94.25 160 ILE B O 1
ATOM 3748 N N . SER B 1 161 ? 4.32 1.035 -1.983 1 93.06 161 SER B N 1
ATOM 3749 C CA . SER B 1 161 ? 4.961 0.714 -3.256 1 93.06 161 SER B CA 1
ATOM 3750 C C . SER B 1 161 ? 4.645 -0.714 -3.688 1 93.06 161 SER B C 1
ATOM 3752 O O . SER B 1 161 ? 4.359 -0.964 -4.859 1 93.06 161 SER B O 1
ATOM 3754 N N . PHE B 1 162 ? 4.719 -1.607 -2.775 1 92.06 162 PHE B N 1
ATOM 3755 C CA . PHE B 1 162 ? 4.41 -3.006 -3.055 1 92.06 162 PHE B CA 1
ATOM 3756 C C . PHE B 1 162 ? 2.955 -3.168 -3.469 1 92.06 162 PHE B C 1
ATOM 3758 O O . PHE B 1 162 ? 2.646 -3.93 -4.387 1 92.06 162 PHE B O 1
ATOM 3765 N N . GLY B 1 163 ? 2.1 -2.475 -2.783 1 93.25 163 GLY B N 1
ATOM 3766 C CA . GLY B 1 163 ? 0.687 -2.527 -3.119 1 93.25 163 GLY B CA 1
ATOM 3767 C C . GLY B 1 163 ? 0.377 -1.957 -4.492 1 93.25 163 GLY B C 1
ATOM 3768 O O . GLY B 1 163 ? -0.379 -2.553 -5.262 1 93.25 163 GLY B O 1
ATOM 3769 N N . TYR B 1 164 ? 0.971 -0.871 -4.758 1 93.69 164 TYR B N 1
ATOM 3770 C CA . TYR B 1 164 ? 0.738 -0.225 -6.043 1 93.69 164 TYR B CA 1
ATOM 3771 C C . TYR B 1 164 ? 1.253 -1.089 -7.191 1 93.69 164 TYR B C 1
ATOM 3773 O O . TYR B 1 164 ? 0.543 -1.313 -8.172 1 93.69 164 TYR B O 1
ATOM 3781 N N . MET B 1 165 ? 2.434 -1.643 -7 1 91.62 165 MET B N 1
ATOM 3782 C CA . MET B 1 165 ? 3.018 -2.475 -8.047 1 91.62 165 MET B CA 1
ATOM 3783 C C . MET B 1 165 ? 2.264 -3.793 -8.18 1 91.62 165 MET B C 1
ATOM 3785 O O . MET B 1 165 ? 2.059 -4.289 -9.289 1 91.62 165 MET B O 1
ATOM 3789 N N . GLY B 1 166 ? 1.892 -4.309 -7.055 1 89.88 166 GLY B N 1
ATOM 3790 C CA . GLY B 1 166 ? 1.113 -5.535 -7.078 1 89.88 166 GLY B CA 1
ATOM 3791 C C . GLY B 1 166 ? -0.231 -5.379 -7.762 1 89.88 166 GLY B C 1
ATOM 3792 O O . GLY B 1 166 ? -0.608 -6.203 -8.602 1 89.88 166 GLY B O 1
ATOM 3793 N N . LEU B 1 167 ? -0.893 -4.312 -7.441 1 90.06 167 LEU B N 1
ATOM 3794 C CA . LEU B 1 167 ? -2.191 -4.059 -8.055 1 90.06 167 LEU B CA 1
ATOM 3795 C C . LEU B 1 167 ? -2.047 -3.787 -9.547 1 90.06 167 LEU B C 1
ATOM 3797 O O . LEU B 1 167 ? -2.875 -4.227 -10.344 1 90.06 167 LEU B O 1
ATOM 3801 N N . LEU B 1 168 ? -1.031 -3.076 -9.906 1 90.44 168 LEU B N 1
ATOM 3802 C CA . LEU B 1 168 ? -0.782 -2.781 -11.312 1 90.44 168 LEU B CA 1
ATOM 3803 C C . LEU B 1 168 ? -0.486 -4.059 -12.094 1 90.44 168 LEU B C 1
ATOM 3805 O O . LEU B 1 168 ? -1.058 -4.285 -13.156 1 90.44 168 LEU B O 1
ATOM 3809 N N . LEU B 1 169 ? 0.29 -4.91 -11.508 1 88.81 169 LEU B N 1
ATOM 3810 C CA . LEU B 1 169 ? 0.648 -6.16 -12.164 1 88.81 169 LEU B CA 1
ATOM 3811 C C . LEU B 1 169 ? -0.565 -7.078 -12.289 1 88.81 169 LEU B C 1
ATOM 3813 O O . LEU B 1 169 ? -0.767 -7.711 -13.328 1 88.81 169 LEU B O 1
ATOM 3817 N N . LEU B 1 170 ? -1.295 -7.109 -11.234 1 87.06 170 LEU B N 1
ATOM 3818 C CA . LEU B 1 170 ? -2.486 -7.953 -11.242 1 87.06 170 LEU B CA 1
ATOM 3819 C C . LEU B 1 170 ? -3.494 -7.457 -12.273 1 87.06 170 LEU B C 1
ATOM 3821 O O . LEU B 1 170 ? -4.102 -8.258 -12.984 1 87.06 170 LEU B O 1
ATOM 3825 N N . THR B 1 171 ? -3.666 -6.16 -12.398 1 87.06 171 THR B N 1
ATOM 3826 C CA . THR B 1 171 ? -4.633 -5.602 -13.336 1 87.06 171 THR B CA 1
ATOM 3827 C C . THR B 1 171 ? -4.152 -5.766 -14.773 1 87.06 171 THR B C 1
ATOM 3829 O O . THR B 1 171 ? -4.914 -6.195 -15.641 1 87.06 171 THR B O 1
ATOM 3832 N N . ILE B 1 172 ? -2.904 -5.516 -15.031 1 85.44 172 ILE B N 1
ATOM 3833 C CA . ILE B 1 172 ? -2.361 -5.672 -16.375 1 85.44 172 ILE B CA 1
ATOM 3834 C C . ILE B 1 172 ? -2.34 -7.148 -16.75 1 85.44 172 ILE B C 1
ATOM 3836 O O . ILE B 1 172 ? -2.662 -7.508 -17.891 1 85.44 172 ILE B O 1
ATOM 3840 N N . GLY B 1 173 ? -1.932 -7.957 -15.789 1 85.31 173 GLY B N 1
ATOM 3841 C CA . GLY B 1 173 ? -1.942 -9.391 -16.031 1 85.31 173 GLY B CA 1
ATOM 3842 C C . GLY B 1 173 ? -3.322 -9.93 -16.344 1 85.31 173 GLY B C 1
ATOM 3843 O O . GLY B 1 173 ? -3.475 -10.789 -17.219 1 85.31 173 GLY B O 1
ATOM 3844 N N . ALA B 1 174 ? -4.285 -9.445 -15.672 1 86.12 174 ALA B N 1
ATOM 3845 C CA . ALA B 1 174 ? -5.66 -9.883 -15.906 1 86.12 174 ALA B CA 1
ATOM 3846 C C . ALA B 1 174 ? -6.141 -9.461 -17.281 1 86.12 174 ALA B C 1
ATOM 3848 O O . ALA B 1 174 ? -6.773 -10.25 -18 1 86.12 174 ALA B O 1
ATOM 3849 N N . PHE B 1 175 ? -5.836 -8.328 -17.719 1 86 175 PHE B N 1
ATOM 3850 C CA . PHE B 1 175 ? -6.25 -7.852 -19.031 1 86 175 PHE B CA 1
ATOM 3851 C C . PHE B 1 175 ? -5.523 -8.609 -20.141 1 86 175 PHE B C 1
ATOM 3853 O O . PHE B 1 175 ? -6.117 -8.93 -21.172 1 86 175 PHE B O 1
ATOM 3860 N N . ALA B 1 176 ? -4.273 -8.828 -19.891 1 83.38 176 ALA B N 1
ATOM 3861 C CA . ALA B 1 176 ? -3.52 -9.609 -20.859 1 83.38 176 ALA B CA 1
ATOM 3862 C C . ALA B 1 176 ? -4.066 -11.031 -20.969 1 83.38 176 ALA B C 1
ATOM 3864 O O . ALA B 1 176 ? -4.129 -11.602 -22.062 1 83.38 176 ALA B O 1
ATOM 3865 N N . PHE B 1 177 ? -4.484 -11.461 -19.828 1 84.25 177 PHE B N 1
ATOM 3866 C CA . PHE B 1 177 ? -4.996 -12.828 -19.781 1 84.25 177 PHE B CA 1
ATOM 3867 C C . PHE B 1 177 ? -6.348 -12.93 -20.484 1 84.25 177 PHE B C 1
ATOM 3869 O O . PHE B 1 177 ? -6.609 -13.883 -21.219 1 84.25 177 PHE B O 1
ATOM 3876 N N . ILE B 1 178 ? -7.219 -11.977 -20.297 1 83.88 178 ILE B N 1
ATOM 3877 C CA . ILE B 1 178 ? -8.555 -11.969 -20.875 1 83.88 178 ILE B CA 1
ATOM 3878 C C . ILE B 1 178 ? -8.461 -11.719 -22.375 1 83.88 178 ILE B C 1
ATOM 3880 O O . ILE B 1 178 ? -9.289 -12.227 -23.156 1 83.88 178 ILE B O 1
ATOM 3884 N N . SER B 1 179 ? -7.562 -10.984 -22.875 1 83.06 179 SER B N 1
ATOM 3885 C CA . SER B 1 179 ? -7.473 -10.578 -24.281 1 83.06 179 SER B CA 1
ATOM 3886 C C . SER B 1 179 ? -7.199 -11.766 -25.188 1 83.06 179 SER B C 1
ATOM 3888 O O . SER B 1 179 ? -7.547 -11.75 -26.359 1 83.06 179 SER B O 1
ATOM 3890 N N . SER B 1 180 ? -6.883 -12.922 -24.656 1 77.56 180 SER B N 1
ATOM 3891 C CA . SER B 1 180 ? -6.598 -14.094 -25.484 1 77.56 180 SER B CA 1
ATOM 3892 C C . SER B 1 180 ? -6.016 -13.688 -26.828 1 77.56 180 SER B C 1
ATOM 3894 O O . SER B 1 180 ? -6.48 -14.156 -27.875 1 77.56 180 SER B O 1
ATOM 3896 N N . GLY B 1 181 ? -5.148 -12.625 -26.812 1 75.31 181 GLY B N 1
ATOM 3897 C CA . GLY B 1 181 ? -4.477 -12.266 -28.062 1 75.31 181 GLY B CA 1
ATOM 3898 C C . GLY B 1 181 ? -5.164 -11.133 -28.797 1 75.31 181 GLY B C 1
ATOM 3899 O O . GLY B 1 181 ? -4.695 -10.703 -29.844 1 75.31 181 GLY B O 1
ATOM 3900 N N . SER B 1 182 ? -6.246 -10.688 -28.297 1 84.56 182 SER B N 1
ATOM 3901 C CA . SER B 1 182 ? -6.906 -9.555 -28.938 1 84.56 182 SER B CA 1
ATOM 3902 C C . SER B 1 182 ? -6.055 -8.297 -28.859 1 84.56 182 SER B C 1
ATOM 3904 O O . SER B 1 182 ? -5.664 -7.875 -27.766 1 84.56 182 SER B O 1
ATOM 3906 N N . ILE B 1 183 ? -5.723 -7.668 -29.922 1 83.56 183 ILE B N 1
ATOM 3907 C CA . ILE B 1 183 ? -4.805 -6.543 -30.047 1 83.56 183 ILE B CA 1
ATOM 3908 C C . ILE B 1 183 ? -5.414 -5.301 -29.391 1 83.56 183 ILE B C 1
ATOM 3910 O O . ILE B 1 183 ? -4.742 -4.594 -28.641 1 83.56 183 ILE B O 1
ATOM 3914 N N . PRO B 1 184 ? -6.711 -5.094 -29.578 1 85.06 184 PRO B N 1
ATOM 3915 C CA . PRO B 1 184 ? -7.266 -3.881 -28.969 1 85.06 184 PRO B CA 1
ATOM 3916 C C . PRO B 1 184 ? -7.223 -3.914 -27.453 1 85.06 184 PRO B C 1
ATOM 3918 O O . PRO B 1 184 ? -6.953 -2.893 -26.812 1 85.06 184 PRO B O 1
ATOM 3921 N N . VAL B 1 185 ? -7.5 -5.066 -26.969 1 82.81 185 VAL B N 1
ATOM 3922 C CA . VAL B 1 185 ? -7.5 -5.168 -25.516 1 82.81 185 VAL B CA 1
ATOM 3923 C C . VAL B 1 185 ? -6.078 -5.016 -24.984 1 82.81 185 VAL B C 1
ATOM 3925 O O . VAL B 1 185 ? -5.855 -4.363 -23.953 1 82.81 185 VAL B O 1
ATOM 3928 N N . LEU B 1 186 ? -5.188 -5.496 -25.703 1 84.31 186 LEU B N 1
ATOM 3929 C CA . LEU B 1 186 ? -3.787 -5.379 -25.312 1 84.31 186 LEU B CA 1
ATOM 3930 C C . LEU B 1 186 ? -3.311 -3.936 -25.422 1 84.31 186 LEU B C 1
ATOM 3932 O O . LEU B 1 186 ? -2.537 -3.465 -24.594 1 84.31 186 LEU B O 1
ATOM 3936 N N . ALA B 1 187 ? -3.742 -3.312 -26.469 1 87.31 187 ALA B N 1
ATOM 3937 C CA . ALA B 1 187 ? -3.383 -1.907 -26.641 1 87.31 187 ALA B CA 1
ATOM 3938 C C . ALA B 1 187 ? -3.945 -1.053 -25.5 1 87.31 187 ALA B C 1
ATOM 3940 O O . ALA B 1 187 ? -3.262 -0.161 -25 1 87.31 187 ALA B O 1
ATOM 3941 N N . LEU B 1 188 ? -5.137 -1.404 -25.172 1 84.31 188 LEU B N 1
ATOM 3942 C CA . LEU B 1 188 ? -5.754 -0.675 -24.062 1 84.31 188 LEU B CA 1
ATOM 3943 C C . LEU B 1 188 ? -4.992 -0.916 -22.766 1 84.31 188 LEU B C 1
ATOM 3945 O O . LEU B 1 188 ? -4.793 0.012 -21.969 1 84.31 188 LEU B O 1
ATOM 3949 N N . ALA B 1 189 ? -4.59 -2.072 -22.594 1 85.31 189 ALA B N 1
ATOM 3950 C CA . ALA B 1 189 ? -3.814 -2.408 -21.391 1 85.31 189 ALA B CA 1
ATOM 3951 C C . ALA B 1 189 ? -2.471 -1.686 -21.391 1 85.31 189 ALA B C 1
ATOM 3953 O O . ALA B 1 189 ? -2.004 -1.237 -20.344 1 85.31 189 ALA B O 1
ATOM 3954 N N . CYS B 1 190 ? -1.922 -1.535 -22.5 1 86.38 190 CYS B N 1
ATOM 3955 C CA . CYS B 1 190 ? -0.64 -0.851 -22.625 1 86.38 190 CYS B CA 1
ATOM 3956 C C . CYS B 1 190 ? -0.781 0.632 -22.297 1 86.38 190 CYS B C 1
ATOM 3958 O O . CYS B 1 190 ? 0.058 1.202 -21.594 1 86.38 190 CYS B O 1
ATOM 3960 N N . VAL B 1 191 ? -1.764 1.175 -22.781 1 88.19 191 VAL B N 1
ATOM 3961 C CA . VAL B 1 191 ? -2.01 2.588 -22.516 1 88.19 191 VAL B CA 1
ATOM 3962 C C . VAL B 1 191 ? -2.26 2.789 -21.016 1 88.19 191 VAL B C 1
ATOM 3964 O O . VAL B 1 191 ? -1.714 3.711 -20.406 1 88.19 191 VAL B O 1
ATOM 3967 N N . ALA B 1 192 ? -3.008 1.91 -20.438 1 86.44 192 ALA B N 1
ATOM 3968 C CA . ALA B 1 192 ? -3.285 1.991 -19 1 86.44 192 ALA B CA 1
ATOM 3969 C C . ALA B 1 192 ? -2.008 1.814 -18.188 1 86.44 192 ALA B C 1
ATOM 3971 O O . ALA B 1 192 ? -1.82 2.479 -17.156 1 86.44 192 ALA B O 1
ATOM 3972 N N . ALA B 1 193 ? -1.162 1.021 -18.703 1 89.06 193 ALA B N 1
ATOM 3973 C CA . ALA B 1 193 ? 0.101 0.771 -18 1 89.06 193 ALA B CA 1
ATOM 3974 C C . ALA B 1 193 ? 0.998 2.006 -18.047 1 89.06 193 ALA B C 1
ATOM 3976 O O . ALA B 1 193 ? 1.641 2.342 -17.047 1 89.06 193 ALA B O 1
ATOM 3977 N N . ILE B 1 194 ? 0.982 2.682 -19.078 1 89.38 194 ILE B N 1
ATOM 3978 C CA . ILE B 1 194 ? 1.8 3.883 -19.203 1 89.38 194 ILE B CA 1
ATOM 3979 C C . ILE B 1 194 ? 1.296 4.957 -18.25 1 89.38 194 ILE B C 1
ATOM 3981 O O . ILE B 1 194 ? 2.088 5.598 -17.547 1 89.38 194 ILE B O 1
ATOM 3985 N N . PHE B 1 195 ? 0.031 5.062 -18.203 1 89.62 195 PHE B N 1
ATOM 3986 C CA . PHE B 1 195 ? -0.549 6.047 -17.312 1 89.62 195 PHE B CA 1
ATOM 3987 C C . PHE B 1 195 ? -0.266 5.68 -15.852 1 89.62 195 PHE B C 1
ATOM 3989 O O . PHE B 1 195 ? 0.022 6.555 -15.031 1 89.62 195 PHE B O 1
ATOM 3996 N N . ALA B 1 196 ? -0.318 4.449 -15.578 1 90.25 196 ALA B N 1
ATOM 3997 C CA . ALA B 1 196 ? -0.055 3.998 -14.211 1 90.25 196 ALA B CA 1
ATOM 3998 C C . ALA B 1 196 ? 1.406 4.219 -13.836 1 90.25 196 ALA B C 1
ATOM 4000 O O . ALA B 1 196 ? 1.715 4.527 -12.68 1 90.25 196 ALA B O 1
ATOM 4001 N N . LEU B 1 197 ? 2.256 4.145 -14.836 1 89.75 197 LEU B N 1
ATOM 4002 C CA . LEU B 1 197 ? 3.674 4.367 -14.578 1 89.75 197 LEU B CA 1
ATOM 4003 C C . LEU B 1 197 ? 3.961 5.852 -14.367 1 89.75 197 LEU B C 1
ATOM 4005 O O . LEU B 1 197 ? 4.785 6.211 -13.523 1 89.75 197 LEU B O 1
ATOM 4009 N N . LEU B 1 198 ? 3.279 6.656 -15.078 1 90.25 198 LEU B N 1
ATOM 4010 C CA . LEU B 1 198 ? 3.424 8.094 -14.875 1 90.25 198 LEU B CA 1
ATOM 4011 C C . LEU B 1 198 ? 2.906 8.508 -13.508 1 90.25 198 LEU B C 1
ATOM 4013 O O . LEU B 1 198 ? 3.502 9.359 -12.844 1 90.25 198 LEU B O 1
ATOM 4017 N N . LEU B 1 199 ? 1.828 7.844 -13.164 1 89.44 199 LEU B N 1
ATOM 4018 C CA . LEU B 1 199 ? 1.297 8.109 -11.836 1 89.44 199 LEU B CA 1
ATOM 4019 C C . LEU B 1 199 ? 2.268 7.641 -10.758 1 89.44 199 LEU B C 1
ATOM 4021 O O . LEU B 1 199 ? 2.379 8.266 -9.703 1 89.44 199 LEU B O 1
ATOM 4025 N N . LEU B 1 200 ? 2.959 6.641 -11.078 1 91.56 200 LEU B N 1
ATOM 4026 C CA . LEU B 1 200 ? 3.939 6.117 -10.133 1 91.56 200 LEU B CA 1
ATOM 4027 C C . LEU B 1 200 ? 5.074 7.113 -9.922 1 91.56 200 LEU B C 1
ATOM 4029 O O . LEU B 1 200 ? 5.574 7.262 -8.805 1 91.56 200 LEU B O 1
ATOM 4033 N N . VAL B 1 201 ? 5.434 7.773 -10.906 1 90.88 201 VAL B N 1
ATOM 4034 C CA . VAL B 1 201 ? 6.492 8.773 -10.797 1 90.88 201 VAL B CA 1
ATOM 4035 C C . VAL B 1 201 ? 6.062 9.875 -9.836 1 90.88 201 VAL B C 1
ATOM 4037 O O . VAL B 1 201 ? 6.836 10.281 -8.961 1 90.88 201 VAL B O 1
ATOM 4040 N N . TYR B 1 202 ? 4.875 10.266 -9.992 1 90 202 TYR B N 1
ATOM 4041 C CA . TYR B 1 202 ? 4.34 11.297 -9.109 1 90 202 TYR B CA 1
ATOM 4042 C C . TYR B 1 202 ? 4.254 10.789 -7.676 1 90 202 TYR B C 1
ATOM 4044 O O . TYR B 1 202 ? 4.66 11.484 -6.738 1 90 202 TYR B O 1
ATOM 4052 N N . LEU B 1 203 ? 3.762 9.586 -7.523 1 90.81 203 LEU B N 1
ATOM 4053 C CA . LEU B 1 203 ? 3.59 9.031 -6.184 1 90.81 203 LEU B CA 1
ATOM 4054 C C . LEU B 1 203 ? 4.938 8.812 -5.512 1 90.81 203 LEU B C 1
ATOM 4056 O O . LEU B 1 203 ? 5.082 9.047 -4.309 1 90.81 203 LEU B O 1
ATOM 4060 N N . ARG B 1 204 ? 5.824 8.422 -6.262 1 91.44 204 ARG B N 1
ATOM 4061 C CA . ARG B 1 204 ? 7.164 8.195 -5.73 1 91.44 204 ARG B CA 1
ATOM 4062 C C . ARG B 1 204 ? 7.781 9.508 -5.234 1 91.44 204 ARG B C 1
ATOM 4064 O O . ARG B 1 204 ? 8.469 9.523 -4.211 1 91.44 204 ARG B O 1
ATOM 4071 N N . MET B 1 205 ? 7.523 10.539 -5.945 1 93 205 MET B N 1
ATOM 4072 C CA . MET B 1 205 ? 8 11.852 -5.516 1 93 205 MET B CA 1
ATOM 4073 C C . MET B 1 205 ? 7.406 12.227 -4.164 1 93 205 MET B C 1
ATOM 4075 O O . MET B 1 205 ? 8.125 12.688 -3.273 1 93 205 MET B O 1
ATOM 4079 N N . VAL B 1 206 ? 6.184 11.93 -4.004 1 92.5 206 VAL B N 1
ATOM 4080 C CA . VAL B 1 206 ? 5.5 12.266 -2.756 1 92.5 206 VAL B CA 1
ATOM 4081 C C . VAL B 1 206 ? 6.035 11.391 -1.625 1 92.5 206 VAL B C 1
ATOM 4083 O O . VAL B 1 206 ? 6.289 11.875 -0.521 1 92.5 206 VAL B O 1
ATOM 4086 N N . TRP B 1 207 ? 6.254 10.141 -1.93 1 93.31 207 TRP B N 1
ATOM 4087 C CA . TRP B 1 207 ? 6.727 9.203 -0.913 1 93.31 207 TRP B CA 1
ATOM 4088 C C . TRP B 1 207 ? 8.141 9.555 -0.469 1 93.31 207 TRP B C 1
ATOM 4090 O O . TRP B 1 207 ? 8.453 9.523 0.724 1 93.31 207 TRP B O 1
ATOM 4100 N N . LEU B 1 208 ? 8.945 9.922 -1.403 1 93 208 LEU B N 1
ATOM 4101 C CA . LEU B 1 208 ? 10.32 10.266 -1.067 1 93 208 LEU B CA 1
ATOM 4102 C C . LEU B 1 208 ? 10.367 11.555 -0.257 1 93 208 LEU B C 1
ATOM 4104 O O .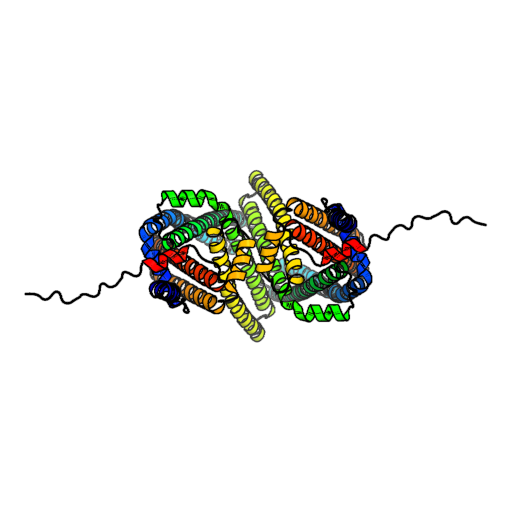 LEU B 1 208 ? 11.18 11.688 0.663 1 93 208 LEU B O 1
ATOM 4108 N N . GLN B 1 209 ? 9.477 12.43 -0.593 1 94.62 209 GLN B N 1
ATOM 4109 C CA . GLN B 1 209 ? 9.398 13.656 0.188 1 94.62 209 GLN B CA 1
ATOM 4110 C C . GLN B 1 209 ? 8.906 13.375 1.606 1 94.62 209 GLN B C 1
ATOM 4112 O O . GLN B 1 209 ? 9.305 14.062 2.553 1 94.62 209 GLN B O 1
ATOM 4117 N N . GLY B 1 210 ? 8.039 12.391 1.692 1 95.19 210 GLY B N 1
ATOM 4118 C CA . GLY B 1 210 ? 7.602 11.992 3.02 1 95.19 210 GLY B CA 1
ATOM 4119 C C . GLY B 1 210 ? 8.727 11.453 3.885 1 95.19 210 GLY B C 1
ATOM 4120 O O . GLY B 1 210 ? 8.742 11.68 5.098 1 95.19 210 GLY B O 1
ATOM 4121 N N . LEU B 1 211 ? 9.664 10.812 3.27 1 95.31 211 LEU B N 1
ATOM 4122 C CA . LEU B 1 211 ? 10.82 10.297 3.998 1 95.31 211 LEU B CA 1
ATOM 4123 C C . LEU B 1 211 ? 11.703 11.438 4.492 1 95.31 211 LEU B C 1
ATOM 4125 O O . LEU B 1 211 ? 12.188 11.406 5.625 1 95.31 211 LEU B O 1
ATOM 4129 N N . VAL B 1 212 ? 11.859 12.422 3.668 1 94.56 212 VAL B N 1
ATOM 4130 C CA . VAL B 1 212 ? 12.648 13.594 4.051 1 94.56 212 VAL B CA 1
ATOM 4131 C C . VAL B 1 212 ? 11.969 14.312 5.211 1 94.56 212 VAL B C 1
ATOM 4133 O O . VAL B 1 212 ? 12.625 14.695 6.18 1 94.56 212 VAL B O 1
ATOM 4136 N N . VAL B 1 213 ? 10.672 14.438 5.098 1 94.06 213 VAL B N 1
ATOM 4137 C CA . VAL B 1 213 ? 9.914 15.125 6.133 1 94.06 213 VAL B CA 1
ATOM 4138 C C . VAL B 1 213 ? 10.039 14.383 7.457 1 94.06 213 VAL B C 1
ATOM 4140 O O . VAL B 1 213 ? 10.156 15 8.516 1 94.06 213 VAL B O 1
ATOM 4143 N N . SER B 1 214 ? 10.07 13.078 7.43 1 94.19 214 SER B N 1
ATOM 4144 C CA . SER B 1 214 ? 10.133 12.266 8.641 1 94.19 214 SER B CA 1
ATOM 4145 C C . SER B 1 214 ? 11.477 12.422 9.344 1 94.19 214 SER B C 1
ATOM 4147 O O . SER B 1 214 ? 11.578 12.227 10.555 1 94.19 214 SER B O 1
ATOM 4149 N N . VAL B 1 215 ? 12.5 12.758 8.609 1 92.81 215 VAL B N 1
ATOM 4150 C CA . VAL B 1 215 ? 13.836 12.906 9.188 1 92.81 215 VAL B CA 1
ATOM 4151 C C . VAL B 1 215 ? 14.023 14.344 9.68 1 92.81 215 VAL B C 1
ATOM 4153 O O . VAL B 1 215 ? 14.594 14.57 10.75 1 92.81 215 VAL B O 1
ATOM 4156 N N . VAL B 1 216 ? 13.477 15.305 8.945 1 89.81 216 VAL B N 1
ATOM 4157 C CA . VAL B 1 216 ? 13.781 16.703 9.211 1 89.81 216 VAL B CA 1
ATOM 4158 C C . VAL B 1 216 ? 12.805 17.266 10.242 1 89.81 216 VAL B C 1
ATOM 4160 O O . VAL B 1 216 ? 13.172 18.094 11.07 1 89.81 216 VAL B O 1
ATOM 4163 N N . GLU B 1 217 ? 11.555 16.828 10.109 1 88.88 217 GLU B N 1
ATOM 4164 C CA . GLU B 1 217 ? 10.555 17.328 11.047 1 88.88 217 GLU B CA 1
ATOM 4165 C C . GLU B 1 217 ? 10.32 16.344 12.188 1 88.88 217 GLU B C 1
ATOM 4167 O O . GLU B 1 217 ? 9.734 15.273 11.984 1 88.88 217 GLU B O 1
ATOM 4172 N N . GLU B 1 218 ? 10.672 16.766 13.281 1 82.69 218 GLU B N 1
ATOM 4173 C CA . GLU B 1 218 ? 10.555 15.891 14.445 1 82.69 218 GLU B CA 1
ATOM 4174 C C . GLU B 1 218 ? 9.086 15.68 14.828 1 82.69 218 GLU B C 1
ATOM 4176 O O . GLU B 1 218 ? 8.297 16.625 14.82 1 82.69 218 GLU B O 1
ATOM 4181 N N . GLY B 1 219 ? 8.641 14.555 15.039 1 81.81 219 GLY B N 1
ATOM 4182 C CA . GLY B 1 219 ? 7.301 14.258 15.516 1 81.81 219 GLY B CA 1
ATOM 4183 C C . GLY B 1 219 ? 6.355 13.836 14.406 1 81.81 219 GLY B C 1
ATOM 4184 O O . GLY B 1 219 ? 5.227 13.414 14.672 1 81.81 219 GLY B O 1
ATOM 4185 N N . CYS B 1 220 ? 6.781 14.078 13.195 1 88 220 CYS B N 1
ATOM 4186 C CA . CYS B 1 220 ? 5.949 13.695 12.062 1 88 220 CYS B CA 1
ATOM 4187 C C . CYS B 1 220 ? 6.453 12.406 11.43 1 88 220 CYS B C 1
ATOM 4189 O O . CYS B 1 220 ? 7.496 12.398 10.766 1 88 220 CYS B O 1
ATOM 4191 N N . TYR B 1 221 ? 5.723 11.344 11.656 1 90.12 221 TYR B N 1
ATOM 4192 C CA . TYR B 1 221 ? 6.211 10.078 11.109 1 90.12 221 TYR B CA 1
ATOM 4193 C C . TYR B 1 221 ? 5.062 9.25 10.555 1 90.12 221 TYR B C 1
ATOM 4195 O O . TYR B 1 221 ? 3.893 9.57 10.766 1 90.12 221 TYR B O 1
ATOM 4203 N N . GLY B 1 222 ? 5.434 8.305 9.781 1 90.62 222 GLY B N 1
ATOM 4204 C CA . GLY B 1 222 ? 4.453 7.387 9.219 1 90.62 222 GLY B CA 1
ATOM 4205 C C . GLY B 1 222 ? 3.533 8.047 8.211 1 90.62 222 GLY B C 1
ATOM 4206 O O . GLY B 1 222 ? 3.998 8.703 7.277 1 90.62 222 GLY B O 1
ATOM 4207 N N . LEU B 1 223 ? 2.256 7.898 8.414 1 91.81 223 LEU B N 1
ATOM 4208 C CA . LEU B 1 223 ? 1.266 8.445 7.492 1 91.81 223 LEU B CA 1
ATOM 4209 C C . LEU B 1 223 ? 1.171 9.961 7.625 1 91.81 223 LEU B C 1
ATOM 4211 O O . LEU B 1 223 ? 0.877 10.656 6.648 1 91.81 223 LEU B O 1
ATOM 4215 N N . GLU B 1 224 ? 1.469 10.367 8.75 1 92.94 224 GLU B N 1
ATOM 4216 C CA . GLU B 1 224 ? 1.451 11.812 8.969 1 92.94 224 GLU B CA 1
ATOM 4217 C C . GLU B 1 224 ? 2.508 12.516 8.125 1 92.94 224 GLU B C 1
ATOM 4219 O O . GLU B 1 224 ? 2.248 13.578 7.551 1 92.94 224 GLU B O 1
ATOM 4224 N N . ALA B 1 225 ? 3.67 11.883 8.062 1 94.69 225 ALA B N 1
ATOM 4225 C CA . ALA B 1 225 ? 4.75 12.461 7.27 1 94.69 225 ALA B CA 1
ATOM 4226 C C . ALA B 1 225 ? 4.41 12.438 5.781 1 94.69 225 ALA B C 1
ATOM 4228 O O . ALA B 1 225 ? 4.684 13.406 5.062 1 94.69 225 ALA B O 1
ATOM 4229 N N . LEU B 1 226 ? 3.822 11.344 5.359 1 94.69 226 LEU B N 1
ATOM 4230 C CA . LEU B 1 226 ? 3.428 11.227 3.959 1 94.69 226 LEU B CA 1
ATOM 4231 C C . LEU B 1 226 ? 2.34 12.242 3.619 1 94.69 226 LEU B C 1
ATOM 4233 O O . LEU B 1 226 ? 2.332 12.805 2.523 1 94.69 226 LEU B O 1
ATOM 4237 N N . GLY B 1 227 ? 1.429 12.484 4.539 1 94 227 GLY B N 1
ATOM 4238 C CA . GLY B 1 227 ? 0.399 13.492 4.34 1 94 227 GLY B CA 1
ATOM 4239 C C . GLY B 1 227 ? 0.945 14.906 4.312 1 94 227 GLY B C 1
ATOM 4240 O O . GLY B 1 227 ? 0.516 15.727 3.496 1 94 227 GLY B O 1
ATOM 4241 N N . ARG B 1 228 ? 1.86 15.086 5.172 1 93.25 228 ARG B N 1
ATOM 4242 C CA . ARG B 1 228 ? 2.512 16.391 5.203 1 93.25 228 ARG B CA 1
ATOM 4243 C C . ARG B 1 228 ? 3.26 16.656 3.904 1 93.25 228 ARG B C 1
ATOM 4245 O O . ARG B 1 228 ? 3.242 17.781 3.393 1 93.25 228 ARG B O 1
ATOM 4252 N N . ALA B 1 229 ? 3.93 15.68 3.445 1 94.56 229 ALA B N 1
ATOM 4253 C CA . ALA B 1 229 ? 4.645 15.805 2.178 1 94.56 229 ALA B CA 1
ATOM 4254 C C . ALA B 1 229 ? 3.684 16.125 1.035 1 94.56 229 ALA B C 1
ATOM 4256 O O . ALA B 1 229 ? 3.971 16.984 0.194 1 94.56 229 ALA B O 1
ATOM 4257 N N . ALA B 1 230 ? 2.576 15.477 1.036 1 92.62 230 ALA B N 1
ATOM 4258 C CA . ALA B 1 230 ? 1.576 15.719 -0.001 1 92.62 230 ALA B CA 1
ATOM 4259 C C . ALA B 1 230 ? 1.044 17.141 0.069 1 92.62 230 ALA B C 1
ATOM 4261 O O . ALA B 1 230 ? 0.798 17.781 -0.964 1 92.62 230 ALA B O 1
ATOM 4262 N N . ALA B 1 231 ? 0.842 17.641 1.253 1 91.56 231 ALA B N 1
ATOM 4263 C CA . ALA B 1 231 ? 0.358 19 1.437 1 91.56 231 ALA B CA 1
ATOM 4264 C C . ALA B 1 231 ? 1.406 20.016 0.993 1 91.56 231 ALA B C 1
ATOM 4266 O O . ALA B 1 231 ? 1.07 21.047 0.41 1 91.56 231 ALA B O 1
ATOM 4267 N N . LEU B 1 232 ? 2.65 19.703 1.236 1 90.56 232 LEU B N 1
ATOM 4268 C CA . LEU B 1 232 ? 3.74 20.625 0.924 1 90.56 232 LEU B CA 1
ATOM 4269 C C . LEU B 1 232 ? 3.943 20.734 -0.583 1 90.56 232 LEU B C 1
ATOM 4271 O O . LEU B 1 232 ? 4.293 21.812 -1.09 1 90.56 232 LEU B O 1
ATOM 4275 N N . ILE B 1 233 ? 3.754 19.703 -1.207 1 92 233 ILE B N 1
ATOM 4276 C CA . ILE B 1 233 ? 4.039 19.641 -2.637 1 92 233 ILE B CA 1
ATOM 4277 C C . ILE B 1 233 ? 2.926 20.344 -3.416 1 92 233 ILE B C 1
ATOM 4279 O O . ILE B 1 233 ? 3.098 20.672 -4.59 1 92 233 ILE B O 1
ATOM 4283 N N . ARG B 1 234 ? 1.854 20.578 -2.508 1 84.12 234 ARG B N 1
ATOM 4284 C CA . ARG B 1 234 ? 0.73 21.25 -3.154 1 84.12 234 ARG B CA 1
ATOM 4285 C C . ARG B 1 234 ? 1.131 22.641 -3.656 1 84.12 234 ARG B C 1
ATOM 4287 O O . ARG B 1 234 ? 1.691 23.438 -2.904 1 84.12 234 ARG B O 1
ATOM 4294 N N . GLY B 1 235 ? 1.41 23 -4.902 1 83.69 235 GLY B N 1
ATOM 4295 C CA . GLY B 1 235 ? 1.799 24.25 -5.52 1 83.69 235 GLY B CA 1
ATOM 4296 C C . GLY B 1 235 ? 2.967 24.109 -6.477 1 83.69 235 GLY B C 1
ATOM 4297 O O . GLY B 1 235 ? 3.168 24.969 -7.348 1 83.69 235 GLY B O 1
ATOM 4298 N N . ARG B 1 236 ? 3.703 23.125 -6.156 1 89.69 236 ARG B N 1
ATOM 4299 C CA . ARG B 1 236 ? 4.852 22.906 -7.023 1 89.69 236 ARG B CA 1
ATOM 4300 C C . ARG B 1 236 ? 4.855 21.484 -7.578 1 89.69 236 ARG B C 1
ATOM 4302 O O . ARG B 1 236 ? 5.914 20.859 -7.688 1 89.69 236 ARG B O 1
ATOM 4309 N N . ARG B 1 237 ? 3.777 21.047 -7.898 1 89.81 237 ARG B N 1
ATOM 4310 C CA . ARG B 1 237 ? 3.627 19.656 -8.344 1 89.81 237 ARG B CA 1
ATOM 4311 C C . ARG B 1 237 ? 4.355 19.422 -9.664 1 89.81 237 ARG B C 1
ATOM 4313 O O . ARG B 1 237 ? 4.977 18.375 -9.852 1 89.81 237 ARG B O 1
ATOM 4320 N N . ARG B 1 238 ? 4.27 20.391 -10.5 1 91 238 ARG B N 1
ATOM 4321 C CA . ARG B 1 238 ? 4.887 20.234 -11.812 1 91 238 ARG B CA 1
ATOM 4322 C C . ARG B 1 238 ? 6.406 20.172 -11.703 1 91 238 ARG B C 1
ATOM 4324 O O . ARG B 1 238 ? 7.051 19.359 -12.367 1 91 238 ARG B O 1
ATOM 4331 N N . LEU B 1 239 ? 6.945 20.984 -10.914 1 91.88 239 LEU B N 1
ATOM 4332 C CA . LEU B 1 239 ? 8.391 20.984 -10.703 1 91.88 239 LEU B CA 1
ATOM 4333 C C . LEU B 1 239 ? 8.844 19.672 -10.094 1 91.88 239 LEU B C 1
ATOM 4335 O O . LEU B 1 239 ? 9.844 19.094 -10.531 1 91.88 239 LEU B O 1
ATOM 4339 N N . GLY B 1 240 ? 8.094 19.281 -9.133 1 92.12 240 GLY B N 1
ATOM 4340 C CA . GLY B 1 240 ? 8.438 18.016 -8.508 1 92.12 240 GLY B CA 1
ATOM 4341 C C . GLY B 1 240 ? 8.359 16.828 -9.461 1 92.12 240 GLY B C 1
ATOM 4342 O O . GLY B 1 240 ? 9.203 15.938 -9.422 1 92.12 240 GLY B O 1
ATOM 4343 N N . PHE B 1 241 ? 7.371 16.891 -10.258 1 92.69 241 PHE B N 1
ATOM 4344 C CA . PHE B 1 241 ? 7.203 15.82 -11.242 1 92.69 241 PHE B CA 1
ATOM 4345 C C . PHE B 1 241 ? 8.375 15.797 -12.211 1 92.69 241 PHE B C 1
ATOM 4347 O O . PHE B 1 241 ? 8.922 14.734 -12.508 1 92.69 241 PHE B O 1
ATOM 4354 N N . ASN B 1 242 ? 8.75 16.922 -12.641 1 92.94 242 ASN B N 1
ATOM 4355 C CA . ASN B 1 242 ? 9.859 17.016 -13.578 1 92.94 242 ASN B CA 1
ATOM 4356 C C . ASN B 1 242 ? 11.172 16.547 -12.945 1 92.94 242 ASN B C 1
ATOM 4358 O O . ASN B 1 242 ? 11.961 15.852 -13.578 1 92.94 242 ASN B O 1
ATOM 4362 N N . VAL B 1 243 ? 11.375 16.938 -11.773 1 93.5 243 VAL B N 1
ATOM 4363 C CA . VAL B 1 243 ? 12.578 16.531 -11.055 1 93.5 243 VAL B CA 1
ATOM 4364 C C . VAL B 1 243 ? 12.617 15.016 -10.906 1 93.5 243 VAL B C 1
ATOM 4366 O O . VAL B 1 243 ? 13.641 14.383 -11.18 1 93.5 243 VAL B O 1
ATOM 4369 N N . SER B 1 244 ? 11.516 14.5 -10.531 1 93.31 244 SER B N 1
ATOM 4370 C CA . SER B 1 244 ? 11.445 13.055 -10.328 1 93.31 244 SER B CA 1
ATOM 4371 C C . SER B 1 244 ? 11.617 12.305 -11.641 1 93.31 244 SER B C 1
ATOM 4373 O O . SER B 1 244 ? 12.266 11.25 -11.68 1 93.31 244 SER B O 1
ATOM 4375 N N . LEU B 1 245 ? 11.07 12.805 -12.609 1 93.06 245 LEU B N 1
ATOM 4376 C CA . LEU B 1 245 ? 11.188 12.18 -13.922 1 93.06 245 LEU B CA 1
ATOM 4377 C C . LEU B 1 245 ? 12.633 12.188 -14.398 1 93.06 245 LEU B C 1
ATOM 4379 O O . LEU B 1 245 ? 13.133 11.18 -14.906 1 93.06 245 LEU B O 1
ATOM 4383 N N . LEU B 1 246 ? 13.266 13.227 -14.211 1 92.75 246 LEU B N 1
ATOM 4384 C CA . LEU B 1 246 ? 14.656 13.344 -14.633 1 92.75 246 LEU B CA 1
ATOM 4385 C C . LEU B 1 246 ? 15.555 12.422 -13.82 1 92.75 246 LEU B C 1
ATOM 4387 O O . LEU B 1 246 ? 16.469 11.797 -14.367 1 92.75 246 LEU B O 1
ATOM 4391 N N . LEU B 1 247 ? 15.289 12.375 -12.602 1 92.75 247 LEU B N 1
ATOM 4392 C CA . LEU B 1 247 ? 16.078 11.492 -11.75 1 92.75 247 LEU B CA 1
ATOM 4393 C C . LEU B 1 247 ? 15.844 10.031 -12.133 1 92.75 247 LEU B C 1
ATOM 4395 O O . LEU B 1 247 ? 16.781 9.227 -12.133 1 92.75 247 LEU B O 1
ATOM 4399 N N . LEU B 1 248 ? 14.664 9.734 -12.422 1 90.31 248 LEU B N 1
ATOM 4400 C CA . LEU B 1 248 ? 14.336 8.367 -12.828 1 90.31 248 LEU B CA 1
ATOM 4401 C C . LEU B 1 248 ? 15.023 8.023 -14.148 1 90.31 248 LEU B C 1
ATOM 4403 O O . LEU B 1 248 ? 15.547 6.914 -14.305 1 90.31 248 LEU B O 1
ATOM 4407 N N . LEU B 1 249 ? 14.977 8.953 -15.023 1 90.25 249 LEU B N 1
ATOM 4408 C CA . LEU B 1 249 ? 15.633 8.742 -16.312 1 90.25 249 LEU B CA 1
ATOM 4409 C C . LEU B 1 249 ? 17.141 8.586 -16.141 1 90.25 249 LEU B C 1
ATOM 4411 O O . LEU B 1 249 ? 17.766 7.754 -16.797 1 90.25 249 LEU B O 1
ATOM 4415 N N . LEU B 1 250 ? 17.672 9.312 -15.258 1 89.62 250 LEU B N 1
ATOM 4416 C CA . LEU B 1 250 ? 19.094 9.203 -14.969 1 89.62 250 LEU B CA 1
ATOM 4417 C C . LEU B 1 250 ? 19.422 7.84 -14.367 1 89.62 250 LEU B C 1
ATOM 4419 O O . LEU B 1 250 ? 20.391 7.199 -14.766 1 89.62 250 LEU B O 1
ATOM 4423 N N . ALA B 1 251 ? 18.656 7.457 -13.484 1 87.19 251 ALA B N 1
ATOM 4424 C CA . ALA B 1 251 ? 18.859 6.16 -12.844 1 87.19 251 ALA B CA 1
ATOM 4425 C C . ALA B 1 251 ? 18.719 5.02 -13.844 1 87.19 251 ALA B C 1
ATOM 4427 O O . ALA B 1 251 ? 19.5 4.066 -13.828 1 87.19 251 ALA B O 1
ATOM 4428 N N . LYS B 1 252 ? 17.75 5.109 -14.656 1 86 252 LYS B N 1
ATOM 4429 C CA . LYS B 1 252 ? 17.547 4.074 -15.664 1 86 252 LYS B CA 1
ATOM 4430 C C . LYS B 1 252 ? 18.688 4.043 -16.672 1 86 252 LYS B C 1
ATOM 4432 O O . LYS B 1 252 ? 19.109 2.969 -17.109 1 86 252 LYS B O 1
ATOM 4437 N N . THR B 1 253 ? 19.094 5.172 -17.078 1 86.94 253 THR B N 1
ATOM 4438 C CA . THR B 1 253 ? 20.219 5.25 -18 1 86.94 253 THR B CA 1
ATOM 4439 C C . THR B 1 253 ? 21.453 4.594 -17.406 1 86.94 253 THR B C 1
ATOM 4441 O O . THR B 1 253 ? 22.156 3.844 -18.078 1 86.94 253 THR B O 1
ATOM 4444 N N . LEU B 1 254 ? 21.703 4.809 -16.156 1 84.31 254 LEU B N 1
ATOM 4445 C CA . LEU B 1 254 ? 22.844 4.188 -15.477 1 84.31 254 LEU B CA 1
ATOM 4446 C C . LEU B 1 254 ? 22.672 2.674 -15.414 1 84.31 254 LEU B C 1
ATOM 4448 O O . LEU B 1 254 ? 23.641 1.931 -15.594 1 84.31 254 LEU B O 1
ATOM 4452 N N . TYR B 1 255 ? 21.5 2.301 -15.242 1 82.25 255 TYR B N 1
ATOM 4453 C CA . TYR B 1 255 ? 21.234 0.87 -15.18 1 82.25 255 TYR B CA 1
ATOM 4454 C C . TYR B 1 255 ? 21.453 0.208 -16.531 1 82.25 255 TYR B C 1
ATOM 4456 O O . TYR B 1 255 ? 22.031 -0.883 -16.609 1 82.25 255 TYR B O 1
ATOM 4464 N N . VAL B 1 256 ? 21.047 0.849 -17.562 1 83.12 256 VAL B N 1
ATOM 4465 C CA . VAL B 1 256 ? 21.219 0.306 -18.906 1 83.12 256 VAL B CA 1
ATOM 4466 C C . VAL B 1 256 ? 22.688 0.252 -19.266 1 83.12 256 VAL B C 1
ATOM 4468 O O . VAL B 1 256 ? 23.156 -0.729 -19.844 1 83.12 256 VAL B O 1
ATOM 4471 N N . VAL B 1 257 ? 23.344 1.258 -18.906 1 80.44 257 VAL B N 1
ATOM 4472 C CA . VAL B 1 257 ? 24.781 1.289 -19.172 1 80.44 257 VAL B CA 1
ATOM 4473 C C . VAL B 1 257 ? 25.469 0.134 -18.438 1 80.44 257 VAL B C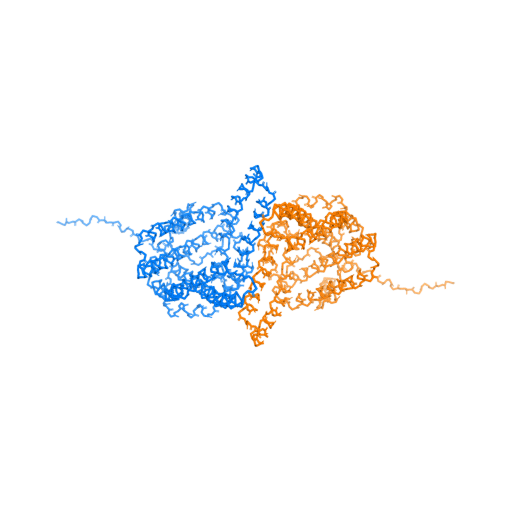 1
ATOM 4475 O O . VAL B 1 257 ? 26.297 -0.562 -19.016 1 80.44 257 VAL B O 1
ATOM 4478 N N . TYR B 1 258 ? 25.094 -0.081 -17.281 1 79 258 TYR B N 1
ATOM 4479 C CA . TYR B 1 258 ? 25.641 -1.187 -16.516 1 79 258 TYR B CA 1
ATOM 4480 C C . TYR B 1 258 ? 25.297 -2.525 -17.156 1 79 258 TYR B C 1
ATOM 4482 O O . TYR B 1 258 ? 26.156 -3.412 -17.234 1 79 258 TYR B O 1
ATOM 4490 N N . TYR B 1 259 ? 24.141 -2.615 -17.5 1 78.06 259 TYR B N 1
ATOM 4491 C CA . TYR B 1 259 ? 23.703 -3.867 -18.109 1 78.06 259 TYR B CA 1
ATOM 4492 C C . TYR B 1 259 ? 24.484 -4.148 -19.391 1 78.06 259 TYR B C 1
ATOM 4494 O O . TYR B 1 259 ? 24.938 -5.277 -19.609 1 78.06 259 TYR B O 1
ATOM 4502 N N . LEU B 1 260 ? 24.703 -3.195 -20.156 1 81.06 260 LEU B N 1
ATOM 4503 C CA . LEU B 1 260 ? 25.406 -3.342 -21.422 1 81.06 260 LEU B CA 1
ATOM 4504 C C . LEU B 1 260 ? 26.875 -3.67 -21.188 1 81.06 260 LEU B C 1
ATOM 4506 O O . LEU B 1 260 ? 27.469 -4.504 -21.875 1 81.06 260 LEU B O 1
ATOM 4510 N N . VAL B 1 261 ? 27.438 -3.078 -20.172 1 75.06 261 VAL B N 1
ATOM 4511 C CA . VAL B 1 261 ? 28.844 -3.305 -19.859 1 75.06 261 VAL B CA 1
ATOM 4512 C C . VAL B 1 261 ? 29.016 -4.707 -19.281 1 75.06 261 VAL B C 1
ATOM 4514 O O . VAL B 1 261 ? 29.984 -5.402 -19.609 1 75.06 261 VAL B O 1
ATOM 4517 N N . ASN B 1 262 ? 28.125 -5.117 -18.422 1 74.62 262 ASN B N 1
ATOM 4518 C CA . ASN B 1 262 ? 28.219 -6.422 -17.781 1 74.62 262 ASN B CA 1
ATOM 4519 C C . ASN B 1 262 ? 28.078 -7.555 -18.797 1 74.62 262 ASN B C 1
ATOM 4521 O O . ASN B 1 262 ? 28.656 -8.633 -18.609 1 74.62 262 ASN B O 1
ATOM 4525 N N . THR B 1 263 ? 27.219 -7.359 -19.719 1 73.81 263 THR B N 1
ATOM 4526 C CA . THR B 1 263 ? 27.047 -8.391 -20.734 1 73.81 263 THR B CA 1
ATOM 4527 C C . THR B 1 263 ? 28.297 -8.508 -21.609 1 73.81 263 THR B C 1
ATOM 4529 O O . THR B 1 263 ? 28.547 -9.555 -22.203 1 73.81 263 THR B O 1
ATOM 4532 N N . ARG B 1 264 ? 29.016 -7.48 -21.609 1 72.56 264 ARG B N 1
ATOM 4533 C CA . ARG B 1 264 ? 30.188 -7.492 -22.469 1 72.56 264 ARG B CA 1
ATOM 4534 C C . ARG B 1 264 ? 31.422 -7.949 -21.703 1 72.56 264 ARG B C 1
ATOM 4536 O O . ARG B 1 264 ? 32.438 -8.273 -22.312 1 72.56 264 ARG B O 1
ATOM 4543 N N . LEU B 1 265 ? 31.266 -7.898 -20.391 1 71 265 LEU B N 1
ATOM 4544 C CA . LEU B 1 265 ? 32.375 -8.367 -19.578 1 71 265 LEU B CA 1
ATOM 4545 C C . LEU B 1 265 ? 32.5 -9.883 -19.656 1 71 265 LEU B C 1
ATOM 4547 O O . LEU B 1 265 ? 31.516 -10.594 -19.797 1 71 265 LEU B O 1
ATOM 4551 N N . PRO B 1 266 ? 33.719 -10.289 -19.75 1 66.88 266 PRO B N 1
ATOM 4552 C CA . PRO B 1 266 ? 33.938 -11.742 -19.828 1 66.88 266 PRO B CA 1
ATOM 4553 C C . PRO B 1 266 ? 33.281 -12.5 -18.688 1 66.88 266 PRO B C 1
ATOM 4555 O O . PRO B 1 266 ? 33.094 -11.945 -17.594 1 66.88 266 PRO B O 1
ATOM 4558 N N . ALA B 1 267 ? 32.594 -13.578 -18.891 1 62.75 267 ALA B N 1
ATOM 4559 C CA . ALA B 1 267 ? 31.797 -14.414 -18 1 62.75 267 ALA B CA 1
ATOM 4560 C C . ALA B 1 267 ? 32.594 -14.867 -16.781 1 62.75 267 ALA B C 1
ATOM 4562 O O . ALA B 1 267 ? 32.094 -15.625 -15.953 1 62.75 267 ALA B O 1
ATOM 4563 N N . GLY B 1 268 ? 33.781 -14.164 -16.516 1 62.84 268 GLY B N 1
ATOM 4564 C CA . GLY B 1 268 ? 34.562 -14.656 -15.383 1 62.84 268 GLY B CA 1
ATOM 4565 C C . GLY B 1 268 ? 34.031 -14.164 -14.047 1 62.84 268 GLY B C 1
ATOM 4566 O O . GLY B 1 268 ? 33.344 -13.133 -13.984 1 62.84 268 GLY B O 1
ATOM 4567 N N . GLY B 1 269 ? 34.125 -15.023 -12.984 1 64.69 269 GLY B N 1
ATOM 4568 C CA . GLY B 1 269 ? 33.625 -14.789 -11.641 1 64.69 269 GLY B CA 1
ATOM 4569 C C . GLY B 1 269 ? 34.062 -13.461 -11.062 1 64.69 269 GLY B C 1
ATOM 4570 O O . GLY B 1 269 ? 33.25 -12.727 -10.477 1 64.69 269 GLY B O 1
ATOM 4571 N N . THR B 1 270 ? 35.344 -13.117 -11.328 1 70.44 270 THR B N 1
ATOM 4572 C CA . THR B 1 270 ? 35.906 -11.914 -10.734 1 70.44 270 THR B CA 1
ATOM 4573 C C . THR B 1 270 ? 35.375 -10.664 -11.422 1 70.44 270 THR B C 1
ATOM 4575 O O . THR B 1 270 ? 35.156 -9.633 -10.773 1 70.44 270 THR B O 1
ATOM 4578 N N . SER B 1 271 ? 35.188 -10.789 -12.688 1 74.5 271 SER B N 1
ATOM 4579 C CA . SER B 1 271 ? 34.688 -9.633 -13.43 1 74.5 271 SER B CA 1
ATOM 4580 C C . SER B 1 271 ? 33.25 -9.297 -13.008 1 74.5 271 SER B C 1
ATOM 4582 O O . SER B 1 271 ? 32.906 -8.125 -12.906 1 74.5 271 SER B O 1
ATOM 4584 N N . HIS B 1 272 ? 32.562 -10.305 -12.664 1 74.38 272 HIS B N 1
ATOM 4585 C CA . HIS B 1 272 ? 31.188 -10.07 -12.258 1 74.38 272 HIS B CA 1
ATOM 4586 C C . HIS B 1 272 ? 31.109 -9.484 -10.852 1 74.38 272 HIS B C 1
ATOM 4588 O O . HIS B 1 272 ? 30.234 -8.672 -10.547 1 74.38 272 HIS B O 1
ATOM 4594 N N . LEU B 1 273 ? 32.094 -9.938 -10.086 1 76.38 273 LEU B N 1
ATOM 4595 C CA . LEU B 1 273 ? 32.156 -9.383 -8.734 1 76.38 273 LEU B CA 1
ATOM 4596 C C . LEU B 1 273 ? 32.531 -7.902 -8.781 1 76.38 273 LEU B C 1
ATOM 4598 O O . LEU B 1 273 ? 31.953 -7.086 -8.062 1 76.38 273 LEU B O 1
ATOM 4602 N N . ALA B 1 274 ? 33.5 -7.633 -9.609 1 78.31 274 ALA B N 1
ATOM 4603 C CA . ALA B 1 274 ? 33.906 -6.238 -9.758 1 78.31 274 ALA B CA 1
ATOM 4604 C C . ALA B 1 274 ? 32.781 -5.387 -10.336 1 78.31 274 ALA B C 1
ATOM 4606 O O . ALA B 1 274 ? 32.562 -4.246 -9.914 1 78.31 274 ALA B O 1
ATOM 4607 N N . GLY B 1 275 ? 32.125 -5.965 -11.32 1 78.56 275 GLY B N 1
ATOM 4608 C CA . GLY B 1 275 ? 30.984 -5.27 -11.883 1 78.56 275 GLY B CA 1
ATOM 4609 C C . GLY B 1 275 ? 29.891 -5.027 -10.875 1 78.56 275 GLY B C 1
ATOM 4610 O O . GLY B 1 275 ? 29.281 -3.949 -10.844 1 78.56 275 GLY B O 1
ATOM 4611 N N . GLY B 1 276 ? 29.672 -5.996 -10.039 1 78.44 276 GLY B N 1
ATOM 4612 C CA . GLY B 1 276 ? 28.672 -5.848 -9 1 78.44 276 GLY B CA 1
ATOM 4613 C C . GLY B 1 276 ? 29.016 -4.773 -7.988 1 78.44 276 GLY B C 1
ATOM 4614 O O . GLY B 1 276 ? 28.141 -4.008 -7.562 1 78.44 276 GLY B O 1
ATOM 4615 N N . LEU B 1 277 ? 30.219 -4.715 -7.648 1 83.06 277 LEU B N 1
ATOM 4616 C CA . LEU B 1 277 ? 30.656 -3.707 -6.691 1 83.06 277 LEU B CA 1
ATOM 4617 C C . LEU B 1 277 ? 30.562 -2.311 -7.293 1 83.06 277 LEU B C 1
ATOM 4619 O O . LEU B 1 277 ? 30.234 -1.349 -6.594 1 83.06 277 LEU B O 1
ATOM 4623 N N . LEU B 1 278 ? 30.844 -2.203 -8.523 1 83.56 278 LEU B N 1
ATOM 4624 C CA . LEU B 1 278 ? 30.734 -0.917 -9.203 1 83.56 278 LEU B CA 1
ATOM 4625 C C . LEU B 1 278 ? 29.281 -0.445 -9.234 1 83.56 278 LEU B C 1
ATOM 4627 O O . LEU B 1 278 ? 29.016 0.742 -9.039 1 83.56 278 LEU B O 1
ATOM 4631 N N . VAL B 1 279 ? 28.469 -1.373 -9.43 1 82.62 279 VAL B N 1
ATOM 4632 C CA . VAL B 1 279 ? 27.047 -1.035 -9.461 1 82.62 279 VAL B CA 1
ATOM 4633 C C . VAL B 1 279 ? 26.594 -0.607 -8.07 1 82.62 279 VAL B C 1
ATOM 4635 O O . VAL B 1 279 ? 25.797 0.33 -7.934 1 82.62 279 VAL B O 1
ATOM 4638 N N . ALA B 1 280 ? 27.078 -1.269 -7.133 1 84.94 280 ALA B N 1
ATOM 4639 C CA . ALA B 1 280 ? 26.719 -0.912 -5.762 1 84.94 280 ALA B CA 1
ATOM 4640 C C . ALA B 1 280 ? 27.219 0.489 -5.414 1 84.94 280 ALA B C 1
ATOM 4642 O O . ALA B 1 280 ? 26.484 1.279 -4.809 1 84.94 280 ALA B O 1
ATOM 4643 N N . CYS B 1 281 ? 28.391 0.783 -5.852 1 87.06 281 CYS B N 1
ATOM 4644 C CA . CYS B 1 281 ? 28.969 2.092 -5.57 1 87.06 281 CYS B CA 1
ATOM 4645 C C . CYS B 1 281 ? 28.219 3.191 -6.316 1 87.06 281 CYS B C 1
ATOM 4647 O O . CYS B 1 281 ? 27.875 4.215 -5.727 1 87.06 281 CYS B O 1
ATOM 4649 N N . THR B 1 282 ? 28 2.957 -7.559 1 88.31 282 THR B N 1
ATOM 4650 C CA . THR B 1 282 ? 27.281 3.953 -8.352 1 88.31 282 THR B CA 1
ATOM 4651 C C . THR B 1 282 ? 25.859 4.121 -7.848 1 88.31 282 THR B C 1
ATOM 4653 O O . THR B 1 282 ? 25.328 5.23 -7.844 1 88.31 282 THR B O 1
ATOM 4656 N N . GLY B 1 283 ? 25.281 3.061 -7.465 1 89 283 GLY B N 1
ATOM 4657 C CA . GLY B 1 283 ? 23.953 3.131 -6.902 1 89 283 GLY B CA 1
ATOM 4658 C C . GLY B 1 283 ? 23.875 3.939 -5.621 1 89 283 GLY B C 1
ATOM 4659 O O . GLY B 1 283 ? 22.938 4.715 -5.418 1 89 283 GLY B O 1
ATOM 4660 N N . LEU B 1 284 ? 24.828 3.795 -4.828 1 90.94 284 LEU B N 1
ATOM 4661 C CA . LEU B 1 284 ? 24.875 4.543 -3.576 1 90.94 284 LEU B CA 1
ATOM 4662 C C . LEU B 1 284 ? 25.062 6.031 -3.842 1 90.94 284 LEU B C 1
ATOM 4664 O O . LEU B 1 284 ? 24.406 6.867 -3.209 1 90.94 284 LEU B O 1
ATOM 4668 N N . LEU B 1 285 ? 25.906 6.258 -4.781 1 90.75 285 LEU B N 1
ATOM 4669 C CA . LEU B 1 285 ? 26.141 7.652 -5.133 1 90.75 285 LEU B CA 1
ATOM 4670 C C . LEU B 1 285 ? 24.891 8.289 -5.734 1 90.75 285 LEU B C 1
ATOM 4672 O O . LEU B 1 285 ? 24.562 9.43 -5.418 1 90.75 285 LEU B O 1
ATOM 4676 N N . MET B 1 286 ? 24.281 7.539 -6.551 1 91.5 286 MET B N 1
ATOM 4677 C CA . MET B 1 286 ? 23.047 8.023 -7.168 1 91.5 286 MET B CA 1
ATOM 4678 C C . MET B 1 286 ? 21.969 8.234 -6.117 1 91.5 286 MET B C 1
ATOM 4680 O O . MET B 1 286 ? 21.203 9.195 -6.191 1 91.5 286 MET B O 1
ATOM 4684 N N . SER B 1 287 ? 21.922 7.363 -5.199 1 92.44 287 SER B N 1
ATOM 4685 C CA . SER B 1 287 ? 20.938 7.484 -4.137 1 92.44 287 SER B CA 1
ATOM 4686 C C . SER B 1 287 ? 21.219 8.703 -3.258 1 92.44 287 SER B C 1
ATOM 4688 O O . SER B 1 287 ? 20.281 9.414 -2.863 1 92.44 287 SER B O 1
ATOM 4690 N N . ALA B 1 288 ? 22.406 8.883 -2.973 1 93.62 288 ALA B N 1
ATOM 4691 C CA . ALA B 1 288 ? 22.781 10.055 -2.188 1 93.62 288 ALA B CA 1
ATOM 4692 C C . ALA B 1 288 ? 22.438 11.344 -2.93 1 93.62 288 ALA B C 1
ATOM 4694 O O . ALA B 1 288 ? 21.953 12.305 -2.33 1 93.62 288 ALA B O 1
ATOM 4695 N N . PHE B 1 289 ? 22.703 11.328 -4.164 1 93.94 289 PHE B N 1
ATOM 4696 C CA . PHE B 1 289 ? 22.391 12.492 -4.988 1 93.94 289 PHE B CA 1
ATOM 4697 C C . PHE B 1 289 ? 20.891 12.734 -5.035 1 93.94 289 PHE B C 1
ATOM 4699 O O . PHE B 1 289 ? 20.422 13.867 -4.883 1 93.94 289 PHE B O 1
ATOM 4706 N N . THR B 1 290 ? 20.125 11.711 -5.277 1 94 290 THR B N 1
ATOM 4707 C CA . THR B 1 290 ? 18.672 11.828 -5.332 1 94 290 THR B CA 1
ATOM 4708 C C . THR B 1 290 ? 18.125 12.367 -4.012 1 94 290 THR B C 1
ATOM 4710 O O . THR B 1 290 ? 17.234 13.219 -4.008 1 94 290 THR B O 1
ATOM 4713 N N . LEU B 1 291 ? 18.641 11.945 -2.938 1 95.12 291 LEU B N 1
ATOM 4714 C CA . LEU B 1 291 ? 18.188 12.383 -1.625 1 95.12 291 LEU B CA 1
ATOM 4715 C C . LEU B 1 291 ? 18.547 13.852 -1.39 1 95.12 291 LEU B C 1
ATOM 4717 O O . LEU B 1 291 ? 17.766 14.594 -0.793 1 95.12 291 LEU B O 1
ATOM 4721 N N . ALA B 1 292 ? 19.688 14.188 -1.841 1 94.56 292 ALA B N 1
ATOM 4722 C CA . ALA B 1 292 ? 20.078 15.586 -1.728 1 94.56 292 ALA B CA 1
ATOM 4723 C C . ALA B 1 292 ? 19.125 16.484 -2.525 1 94.56 292 ALA B C 1
ATOM 4725 O O . ALA B 1 292 ? 18.75 17.562 -2.062 1 94.56 292 ALA B O 1
ATOM 4726 N N . VAL B 1 293 ? 18.797 16.016 -3.646 1 94.94 293 VAL B N 1
ATOM 4727 C CA . VAL B 1 293 ? 17.875 16.75 -4.488 1 94.94 293 VAL B CA 1
ATOM 4728 C C . VAL B 1 293 ? 16.516 16.859 -3.789 1 94.94 293 VAL B C 1
ATOM 4730 O O . VAL B 1 293 ? 15.891 17.922 -3.811 1 94.94 293 VAL B O 1
ATOM 4733 N N . ASP B 1 294 ? 16.125 15.797 -3.166 1 94.69 294 ASP B N 1
ATOM 4734 C CA . ASP B 1 294 ? 14.844 15.781 -2.467 1 94.69 294 ASP B CA 1
ATOM 4735 C C . ASP B 1 294 ? 14.852 16.766 -1.3 1 94.69 294 ASP B C 1
ATOM 4737 O O . ASP B 1 294 ? 13.82 17.375 -0.995 1 94.69 294 ASP B O 1
ATOM 4741 N N . VAL B 1 295 ? 15.961 16.922 -0.678 1 94.12 295 VAL B N 1
ATOM 4742 C CA . VAL B 1 295 ? 16.047 17.859 0.438 1 94.12 295 VAL B CA 1
ATOM 4743 C C . VAL B 1 295 ? 15.93 19.281 -0.076 1 94.12 295 VAL B C 1
ATOM 4745 O O . VAL B 1 295 ? 15.219 20.109 0.516 1 94.12 295 VAL B O 1
ATOM 4748 N N . VAL B 1 296 ? 16.594 19.562 -1.128 1 92.81 296 VAL B N 1
ATOM 4749 C CA . VAL B 1 296 ? 16.516 20.906 -1.703 1 92.81 296 VAL B CA 1
ATOM 4750 C C . VAL B 1 296 ? 15.086 21.188 -2.156 1 92.81 296 VAL B C 1
ATOM 4752 O O . VAL B 1 296 ? 14.57 22.297 -1.963 1 92.81 296 VAL B O 1
ATOM 4755 N N . PHE B 1 297 ? 14.492 20.219 -2.766 1 93.06 297 PHE B N 1
ATOM 4756 C CA . PHE B 1 297 ? 13.109 20.375 -3.199 1 93.06 297 PHE B CA 1
ATOM 4757 C C . PHE B 1 297 ? 12.188 20.594 -2.006 1 93.06 297 PHE B C 1
ATOM 4759 O O . PHE B 1 297 ? 11.242 21.391 -2.086 1 93.06 297 PHE B O 1
ATOM 4766 N N . TYR B 1 298 ? 12.422 19.906 -0.97 1 92.88 298 TYR B N 1
ATOM 4767 C CA . TYR B 1 298 ? 11.664 20.094 0.264 1 92.88 298 TYR B CA 1
ATOM 4768 C C . TYR B 1 298 ? 11.781 21.531 0.76 1 92.88 298 TYR B C 1
ATOM 4770 O O . TYR B 1 298 ? 10.781 22.141 1.151 1 92.88 298 TYR B O 1
ATOM 4778 N N . CYS B 1 299 ? 12.914 22.078 0.747 1 90.12 299 CYS B N 1
ATOM 4779 C CA . CYS B 1 299 ? 13.141 23.453 1.195 1 90.12 299 CYS B CA 1
ATOM 4780 C C . CYS B 1 299 ? 12.422 24.438 0.296 1 90.12 299 CYS B C 1
ATOM 4782 O O . CYS B 1 299 ? 11.891 25.453 0.775 1 90.12 299 CYS B O 1
ATOM 4784 N N . GLU B 1 300 ? 12.43 24.141 -0.938 1 89.56 300 GLU B N 1
ATOM 4785 C CA . GLU B 1 300 ? 11.734 25 -1.885 1 89.56 300 GLU B CA 1
ATOM 4786 C C . GLU B 1 300 ? 10.227 24.969 -1.666 1 89.56 300 GLU B C 1
ATOM 4788 O O . GLU B 1 300 ? 9.547 25.984 -1.765 1 89.56 300 GLU B O 1
ATOM 4793 N N . CYS B 1 301 ? 9.703 23.812 -1.362 1 89.88 301 CYS B N 1
ATOM 4794 C CA . CYS B 1 301 ? 8.273 23.688 -1.104 1 89.88 301 CYS B CA 1
ATOM 4795 C C . CYS B 1 301 ? 7.887 24.391 0.194 1 89.88 301 CYS B C 1
ATOM 4797 O O . CYS B 1 301 ? 6.828 25.016 0.278 1 89.88 301 CYS B O 1
ATOM 4799 N N . LYS B 1 302 ? 8.617 24.25 1.146 1 88.56 302 LYS B N 1
ATOM 4800 C CA . LYS B 1 302 ? 8.359 24.922 2.42 1 88.56 302 LYS B CA 1
ATOM 4801 C C . LYS B 1 302 ? 8.383 26.438 2.256 1 88.56 302 LYS B C 1
ATOM 4803 O O . LYS B 1 302 ? 7.555 27.141 2.838 1 88.56 302 LYS B O 1
ATOM 4808 N N . ARG B 1 303 ? 9.289 26.891 1.518 1 84.5 303 ARG B N 1
ATOM 4809 C CA . ARG B 1 303 ? 9.391 28.328 1.244 1 84.5 303 ARG B CA 1
ATOM 4810 C C . ARG B 1 303 ? 8.156 28.828 0.505 1 84.5 303 ARG B C 1
ATOM 4812 O O . ARG B 1 303 ? 7.672 29.922 0.776 1 84.5 303 ARG B O 1
ATOM 4819 N N . ASN B 1 304 ? 7.707 28.031 -0.346 1 84.44 304 ASN B N 1
ATOM 4820 C CA . ASN B 1 304 ? 6.516 28.391 -1.104 1 84.44 304 ASN B CA 1
ATOM 4821 C C . ASN B 1 304 ? 5.293 28.516 -0.197 1 84.44 304 ASN B C 1
ATOM 4823 O O . ASN B 1 304 ? 4.395 29.312 -0.475 1 84.44 304 ASN B O 1
ATOM 4827 N N . HIS B 1 305 ? 5.18 27.797 0.875 1 85.31 305 HIS B N 1
ATOM 4828 C CA . HIS B 1 305 ? 4.066 27.859 1.817 1 85.31 305 HIS B CA 1
ATOM 4829 C C . HIS B 1 305 ? 4.316 28.906 2.895 1 85.31 305 HIS B C 1
ATOM 4831 O O . HIS B 1 305 ? 3.5 29.078 3.803 1 85.31 305 HIS B O 1
ATOM 4837 N N . GLY B 1 306 ? 5.363 29.562 2.861 1 76.94 306 GLY B N 1
ATOM 4838 C CA . GLY B 1 306 ? 5.668 30.641 3.785 1 76.94 306 GLY B CA 1
ATOM 4839 C C . GLY B 1 306 ? 6.258 30.156 5.098 1 76.94 306 GLY B C 1
ATOM 4840 O O . GLY B 1 306 ? 6.312 30.906 6.074 1 76.94 306 GLY B O 1
ATOM 4841 N N . GLU B 1 307 ? 6.512 28.891 5.117 1 76.75 307 GLU B N 1
ATOM 4842 C CA . GLU B 1 307 ? 7.086 28.359 6.348 1 76.75 307 GLU B CA 1
ATOM 4843 C C . GLU B 1 307 ? 8.602 28.531 6.371 1 76.75 307 GLU B C 1
ATOM 4845 O O . GLU B 1 307 ? 9.273 28.312 5.363 1 76.75 307 GLU B O 1
ATOM 4850 N N . GLU B 1 308 ? 9.172 29.266 7.305 1 61.81 308 GLU B N 1
ATOM 4851 C CA . GLU B 1 308 ? 10.594 29.562 7.402 1 61.81 308 GLU B CA 1
ATOM 4852 C C . GLU B 1 308 ? 11.406 28.297 7.645 1 61.81 308 GLU B C 1
ATOM 4854 O O . GLU B 1 308 ? 11.016 27.438 8.438 1 61.81 308 GLU B O 1
ATOM 4859 N N . THR B 1 309 ? 12.312 28 6.688 1 59.16 309 THR B N 1
ATOM 4860 C CA . THR B 1 309 ? 13.227 26.891 6.953 1 59.16 309 THR B CA 1
ATOM 4861 C C . THR B 1 309 ? 14.508 27.391 7.609 1 59.16 309 THR B C 1
ATOM 4863 O O . THR B 1 309 ? 15.008 28.469 7.27 1 59.16 309 THR B O 1
ATOM 4866 N N . ALA B 1 310 ? 14.898 26.953 8.742 1 51.34 310 ALA B N 1
ATOM 4867 C CA . ALA B 1 310 ? 16.188 27.297 9.352 1 51.34 310 ALA B CA 1
ATOM 4868 C C . ALA B 1 310 ? 17.328 27.172 8.344 1 51.34 310 ALA B C 1
ATOM 4870 O O . ALA B 1 310 ? 18.406 27.719 8.547 1 51.34 310 ALA B O 1
ATOM 4871 N N . MET B 1 311 ? 17.25 26.484 7.305 1 51.09 311 MET B N 1
ATOM 4872 C CA . MET B 1 311 ? 18.297 26.297 6.305 1 51.09 311 MET B CA 1
ATOM 4873 C C . MET B 1 311 ? 18.516 27.578 5.5 1 51.09 311 MET B C 1
ATOM 4875 O O . MET B 1 311 ? 19.609 27.781 4.945 1 51.09 311 MET B O 1
ATOM 4879 N N . GLU B 1 312 ? 17.625 28.438 5.297 1 48.44 312 GLU B N 1
ATOM 4880 C CA . GLU B 1 312 ? 17.688 29.641 4.477 1 48.44 312 GLU B CA 1
ATOM 4881 C C . GLU B 1 312 ? 18.703 30.625 5.027 1 48.44 312 GLU B C 1
ATOM 4883 O O . GLU B 1 312 ? 19.359 31.344 4.266 1 48.44 312 GLU B O 1
ATOM 4888 N N . GLY B 1 313 ? 18.828 30.781 6.207 1 42.03 313 GLY B N 1
ATOM 4889 C CA . GLY B 1 313 ? 19.797 31.797 6.625 1 42.03 313 GLY B CA 1
ATOM 4890 C C . GLY B 1 313 ? 21.188 31.547 6.086 1 42.03 313 GLY B C 1
ATOM 4891 O O . GLY B 1 313 ? 21.891 32.5 5.73 1 42.03 313 GLY B O 1
ATOM 4892 N N . SER B 1 314 ? 21.672 30.391 6.117 1 43.12 314 SER B N 1
ATOM 4893 C CA . SER B 1 314 ? 23.062 30.125 5.793 1 43.12 314 SER B CA 1
ATOM 4894 C C . SER B 1 314 ? 23.281 30.047 4.285 1 43.12 314 SER B C 1
ATOM 4896 O O . SER B 1 314 ? 24.359 30.359 3.791 1 43.12 314 SER B O 1
ATOM 4898 N N . LEU B 1 315 ? 22.312 29.578 3.527 1 43.22 315 LEU B N 1
ATOM 4899 C CA . LEU B 1 315 ? 22.516 29.516 2.084 1 43.22 315 LEU B CA 1
ATOM 4900 C C . LEU B 1 315 ? 22.688 30.922 1.509 1 43.22 315 LEU B C 1
ATOM 4902 O O . LEU B 1 315 ? 23.266 31.094 0.426 1 43.22 315 LEU B O 1
ATOM 4906 N N . VAL B 1 316 ? 22.375 31.984 2.164 1 37.81 316 VAL B N 1
ATOM 4907 C CA . VAL B 1 316 ? 22.609 33.375 1.809 1 37.81 316 VAL B CA 1
ATOM 4908 C C . VAL B 1 316 ? 24.078 33.719 2.006 1 37.81 316 VAL B C 1
ATOM 4910 O O . VAL B 1 316 ? 24.656 34.469 1.212 1 37.81 316 VAL B O 1
ATOM 4913 N N . TYR B 1 317 ? 24.781 33.375 3.098 1 35.69 317 TYR B N 1
ATOM 4914 C CA . TYR B 1 317 ? 26.109 33.906 3.395 1 35.69 317 TYR B CA 1
ATOM 4915 C C . TYR B 1 317 ? 27.141 33.406 2.385 1 35.69 317 TYR B C 1
ATOM 4917 O O . TYR B 1 317 ? 28.203 34 2.232 1 35.69 317 TYR B O 1
ATOM 4925 N N . CYS B 1 318 ? 27.016 32.281 1.834 1 36.38 318 CYS B N 1
ATOM 4926 C CA . CYS B 1 318 ? 28.234 31.828 1.168 1 36.38 318 CYS B CA 1
ATOM 4927 C C . CYS B 1 318 ? 28.438 32.562 -0.15 1 36.38 318 CYS B C 1
ATOM 4929 O O . CYS B 1 318 ? 29.141 32.062 -1.037 1 36.38 318 CYS B O 1
ATOM 4931 N N . ARG B 1 319 ? 27.719 33.594 -0.528 1 34.16 319 ARG B N 1
ATOM 4932 C CA . ARG B 1 319 ? 28.281 34.25 -1.69 1 34.16 319 ARG B CA 1
ATOM 4933 C C . ARG B 1 319 ? 29.609 34.938 -1.348 1 34.16 319 ARG B C 1
ATOM 4935 O O . ARG B 1 319 ? 29.672 35.781 -0.468 1 34.16 319 ARG B O 1
ATOM 4942 N N . VAL B 1 320 ? 30.781 34.25 -1.502 1 32.06 320 VAL B N 1
ATOM 4943 C CA . VAL B 1 320 ? 32.125 34.844 -1.467 1 32.06 320 VAL B CA 1
ATOM 4944 C C . VAL B 1 320 ? 32.062 36.219 -2.123 1 32.06 320 VAL B C 1
ATOM 4946 O O . VAL B 1 320 ? 31.578 36.375 -3.24 1 32.06 320 VAL B O 1
ATOM 4949 N N . PRO B 1 321 ? 32.094 37.25 -1.38 1 33.81 321 PRO B N 1
ATOM 4950 C CA . PRO B 1 321 ? 32.281 38.562 -1.965 1 33.81 321 PRO B CA 1
ATOM 4951 C C . PRO B 1 321 ? 33.438 38.594 -2.99 1 33.81 321 PRO B C 1
ATOM 4953 O O . PRO B 1 321 ? 34.531 38.094 -2.719 1 33.81 321 PRO B O 1
ATOM 4956 N N . THR B 1 322 ? 33.25 38.344 -4.238 1 32.97 322 THR B N 1
ATOM 4957 C CA . THR B 1 322 ? 34.281 38.688 -5.203 1 32.97 322 THR B CA 1
ATOM 4958 C C . THR B 1 322 ? 34.938 40.031 -4.871 1 32.97 322 THR B C 1
ATOM 4960 O O . THR B 1 322 ? 34.25 41.062 -4.801 1 32.97 322 THR B O 1
ATOM 4963 N N . LEU B 1 323 ? 36.062 40.094 -4.113 1 31.38 323 LEU B N 1
ATOM 4964 C CA . LEU B 1 323 ? 36.906 41.219 -3.836 1 31.38 323 LEU B CA 1
ATOM 4965 C C . LEU B 1 323 ? 37.156 42.031 -5.098 1 31.38 323 LEU B C 1
ATOM 4967 O O . LEU B 1 323 ? 37.438 41.469 -6.164 1 31.38 323 LEU B O 1
ATOM 4971 N N . PRO B 1 324 ? 36.625 43.188 -5.254 1 35.09 324 PRO B N 1
ATOM 4972 C CA . PRO B 1 324 ? 37.094 44.062 -6.336 1 35.09 324 PRO B CA 1
ATOM 4973 C C . PRO B 1 324 ? 38.625 44.156 -6.406 1 35.09 324 PRO B C 1
ATOM 4975 O O . PRO B 1 324 ? 39.281 44.219 -5.371 1 35.09 324 PRO B O 1
ATOM 4978 N N . THR B 1 325 ? 39.438 43.344 -7.254 1 34.03 325 THR B N 1
ATOM 4979 C CA . THR B 1 325 ? 40.844 43.531 -7.578 1 34.03 325 THR B CA 1
ATOM 4980 C C . THR B 1 325 ? 41.188 45.031 -7.723 1 34.03 325 THR B C 1
ATOM 4982 O O . THR B 1 325 ? 40.812 45.656 -8.711 1 34.03 325 THR B O 1
ATOM 4985 N N . GLY B 1 326 ? 41 45.844 -6.73 1 31.66 326 GLY B N 1
ATOM 4986 C CA . GLY B 1 326 ? 41.562 47.188 -6.754 1 31.66 326 GLY B CA 1
ATOM 4987 C C . GLY B 1 326 ? 43 47.219 -7.18 1 31.66 326 GLY B C 1
ATOM 4988 O O . GLY B 1 326 ? 43.75 46.25 -7 1 31.66 326 GLY B O 1
ATOM 4989 N N . ASP B 1 327 ? 43.5 48.094 -8.172 1 35.94 327 ASP B N 1
ATOM 4990 C CA . ASP B 1 327 ? 44.781 48.5 -8.773 1 35.94 327 ASP B CA 1
ATOM 4991 C C . ASP B 1 327 ? 45.844 48.75 -7.707 1 35.94 327 ASP B C 1
ATOM 4993 O O . ASP B 1 327 ? 45.719 49.656 -6.898 1 35.94 327 ASP B O 1
ATOM 4997 N N . VAL B 1 328 ? 46.312 47.75 -7.012 1 32.72 328 VAL B N 1
ATOM 4998 C CA . VAL B 1 328 ? 47.562 48 -6.293 1 32.72 328 VAL B CA 1
ATOM 4999 C C . VAL B 1 328 ? 48.562 48.719 -7.211 1 32.72 328 VAL B C 1
ATOM 5001 O O . VAL B 1 328 ? 48.938 48.188 -8.25 1 32.72 328 VAL B O 1
ATOM 5004 N N . ALA B 1 329 ? 48.562 50.062 -7.16 1 31.48 329 ALA B N 1
ATOM 5005 C CA . ALA B 1 329 ? 49.594 50.938 -7.656 1 31.48 329 ALA B CA 1
ATOM 5006 C C . ALA B 1 329 ? 51 50.406 -7.289 1 31.48 329 ALA B C 1
ATOM 5008 O O . ALA B 1 329 ? 51.281 50.219 -6.109 1 31.48 329 ALA B O 1
ATOM 5009 N N . VAL B 1 330 ? 51.531 49.5 -8.094 1 31.38 330 VAL B N 1
ATOM 5010 C CA . VAL B 1 330 ? 52.969 49.219 -8.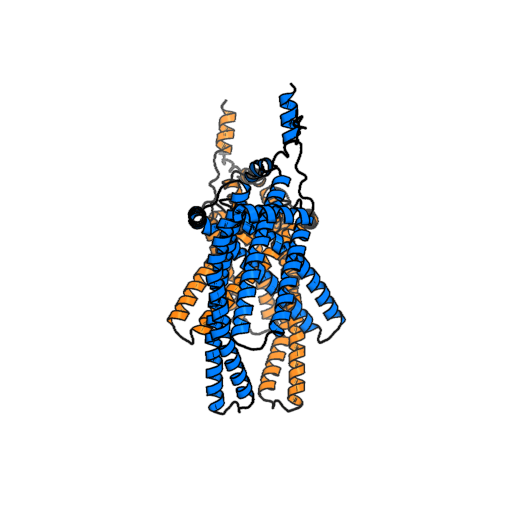141 1 31.38 330 VAL B CA 1
ATOM 5011 C C . VAL B 1 330 ? 53.75 50.5 -8.078 1 31.38 330 VAL B C 1
ATOM 5013 O O . VAL B 1 330 ? 53.531 51.406 -8.891 1 31.38 330 VAL B O 1
ATOM 5016 N N . PRO B 1 331 ? 54.438 50.719 -6.871 1 25.81 331 PRO B N 1
ATOM 5017 C CA . PRO B 1 331 ? 55.469 51.75 -6.934 1 25.81 331 PRO B CA 1
ATOM 5018 C C . PRO B 1 331 ? 56.562 51.438 -7.93 1 25.81 331 PRO B C 1
ATOM 5020 O O . PRO B 1 331 ? 56.812 50.281 -8.227 1 25.81 331 PRO B O 1
#

Radius of gyration: 30.98 Å; Cα contacts (8 Å, |Δi|>4): 595; chains: 2; bounding box: 115×99×73 Å

Organism: Colocasia esculenta (NCBI:txid4460)

Sequence (662 aa):
MGKAEALSLITAAEKPRPSTALQIFREATKLLWRGRKPMLAILLILLLPQALVVLGLYLFVTPLTKDMLIKSFTLKTKHRTSPAYHELLTAVMNDLRELTGAQLAVLLISFLSSAFLVMAVVQTVSMAGKGEQATLSGLLCRIRRTWKGPMATQLYVVVISFGYMGLLLLTIGAFAFISSGSIPVLALACVAAIFALLLLVYLRMVWLQGLVVSVVEEGCYGLEALGRAAALIRGRRRLGFNVSLLLLLLAKTLYVVYYLVNTRLPAGGTSHLAGGLLVACTGLLMSAFTLAVDVVFYCECKRNHGEETAMEGSLVYCRVPTLPTGDVAVPMGKAEALSLITAAEKPRPSTALQIFREATKLLWRGRKPMLAILLILLLPQALVVLGLYLFVTPLTKDMLIKSFTLKTKHRTSPAYHELLTAVMNDLRELTGAQLAVLLISFLSSAFLVMAVVQTVSMAGKGEQATLSGLLCRIRRTWKGPMATQLYVVVISFGYMGLLLLTIGAFAFISSGSIPVLALACVAAIFALLLLVYLRMVWLQGLVVSVVEEGCYGLEALGRAAALIRGRRRLGFNVSLLLLLLAKTLYVVYYLVNTRLPAGGTSHLAGGLLVACTGLLMSAFTLAVDVVFYCECKRNHGEETAMEGSLVYCRVPTLPTGDVAVP

Solvent-accessible surface area (backbone atoms only — not comparable to full-atom values): 34790 Å² total; per-residue (Å²): 122,65,66,64,52,51,52,51,50,60,70,59,59,61,71,79,66,71,80,45,56,67,50,41,49,52,52,23,51,51,34,48,60,71,33,36,66,48,45,52,53,50,51,55,59,52,45,49,62,49,47,51,46,48,47,44,44,58,70,48,48,47,56,49,51,50,51,36,49,52,50,54,57,54,48,73,73,43,55,86,82,41,71,67,31,55,52,48,49,53,49,41,50,51,45,50,29,53,49,51,51,51,50,52,51,48,52,49,52,52,48,54,51,49,51,50,47,53,52,53,49,48,50,45,42,52,32,33,36,45,64,46,85,70,45,64,67,58,50,52,54,51,45,71,71,51,45,67,34,35,49,45,25,48,50,50,46,50,26,37,51,50,10,47,52,46,51,51,48,52,52,48,50,48,45,53,53,55,29,76,77,38,61,68,50,43,51,51,44,50,54,51,48,52,54,52,51,56,49,44,49,47,51,49,44,36,47,54,39,10,46,50,39,15,64,72,37,81,91,33,34,32,51,30,10,33,7,50,26,43,61,44,36,76,85,44,48,68,53,48,40,51,39,41,50,51,51,49,51,51,52,49,51,53,48,50,51,47,51,57,50,57,71,68,41,66,92,45,73,64,54,50,49,52,50,45,49,50,49,49,50,51,48,51,52,49,48,48,50,52,46,34,32,46,49,51,51,50,54,52,31,37,50,72,73,68,46,85,58,79,37,56,66,39,66,62,63,68,64,71,75,78,72,78,83,70,82,77,78,76,130,123,66,65,64,51,50,53,51,48,61,70,56,58,62,69,79,67,70,78,44,56,67,49,41,50,51,53,22,51,52,35,49,61,71,33,39,68,48,46,51,53,50,52,56,60,52,44,49,63,49,46,50,46,50,47,44,44,58,70,47,48,47,54,49,51,51,51,38,49,52,49,53,57,52,49,74,74,43,56,86,84,41,71,68,33,54,54,48,48,52,49,41,51,51,44,50,29,52,50,52,52,52,50,50,51,48,52,51,51,50,50,55,50,50,52,50,46,51,53,52,48,48,50,45,40,52,32,33,36,45,66,44,86,70,45,64,67,59,49,51,55,50,45,70,71,51,46,66,34,35,48,45,24,48,50,50,46,51,26,37,50,47,11,48,51,47,51,51,48,52,52,48,49,48,44,53,53,54,27,76,78,40,60,68,50,42,51,51,43,49,53,52,49,50,53,52,50,55,49,44,48,47,50,49,45,35,47,52,38,10,46,50,39,14,66,72,37,82,92,32,34,34,51,30,10,32,6,49,26,45,57,40,40,60,89,45,53,68,54,47,39,51,39,40,49,50,51,49,52,49,53,49,50,53,49,50,52,48,51,56,49,56,70,66,41,66,92,47,72,65,52,50,51,52,49,44,49,49,50,51,50,52,47,50,50,50,49,50,50,53,46,35,32,46,50,48,51,50,53,52,32,36,51,71,72,68,44,85,57,79,37,56,68,39,67,63,62,69,64,72,75,79,71,79,85,69,82,76,78,76,128

Foldseek 3Di:
DPVVVVVVVLVVVPPPQPPALVVLLVVLVVLCVLLVVLVVVLLVVLLVLLLVLLCLCLVPVVVLVVVLVVLVVVLVVDDCPDPVNVVSVVVSVVSVVVNVVSVVVSVVSVLVSVLSLLLQLLVSSLCSLLVHHDDNVNSVVLCVVQSVFLSQLSVLVVVVVCVLVVVLCVVLVVQVVVCPPPPVSNVVSVVVSVVSVLVVLLLVLLSLLLSSQSNPPDPQGHVSSSVVSVVLCVVPSVNSSVNSVVLVVVVVVVVVVLVVVLVVDDPDSVSSSVSSSVCSSVVSVSSSSSSSSSSSVSCSSCVVVVHDDSSPVVVSPPPPPPPPPPPPPDD/DPVVVVVVVLVVVDPPQPPALVVLLVVLVVLCVLLVVLVVVLLVVLLVLLLVLLCCCLVPVVVLVVVLVVLVVVLVVDDCPDPVNVVSVVVSVVSVVVNVVSVVVSVVSVLVSLLSLLLQLLVSSLCSLLVHHDDNVNSVVLCVVQSVFLSQLSVLVVVVVCVLVVVLCVVLVVQVVVCPPPPVSNVVSVVVSVVSVLVVLLLVLLSLLLSSQSNPPDPQGHVRSSVVSVVLCVPVSVNSSVNSVVLVVVVVVVVVVLVVVLVVDDPDSVSSSVSSSVCSSVVSVSSSSSSSSSSSVSCSSCVVVVHDDSSPVVVSPPPPPPPPPPPPPDD

Nearest PDB structures (foldseek):
  5och-assembly2_C  TM=2.165E-01  e=2.425E-01  Homo sapiens
  7jh5-assembly2_B  TM=2.584E-01  e=6.978E+00  synthetic construct
  7n6g-assembly1_3X  TM=1.389E-01  e=3.727E+00  Chlamydomonas reinhardtii
  5och-assembly2_C  TM=2.505E-01  e=1.912E-01  Homo sapiens
  7n6g-assembly1_3X  TM=1.389E-01  e=3.796E+00  Chlamydomonas reinhardtii